Protein AF-A0AAX4H486-F1 (afdb_monomer)

Foldseek 3Di:
DVVVCVVVDDDDDDDDDDAWWKKKKAWDWDWDPDPDDPPDPDDDDDDPTDTDTDIDIDHTPPDDSPDPDDPDDDPPMDMDTDDDDDFDPPDDPPVVVPPDVDPDDDCPPDPDPCPPPDDPVPDDADAKAFDFDWDFAADDDDPDPPDDDDDPCNRGTDTHRDPPPPPDDGIDCPRHPDDPVVVVVVCCVPPVVVVVVVVVVVVVVVDDDDDDDDDDDDDDDDDDDDDDDDDDDDDDDDPDDDPPPPPDPDDPVVCVVVDDPLVVVLVVVCVVVVVQLPDLVSLVVLLVVLVVVLVVQVVVVVVVDVPDDDRDSVSVSSVVNSVVSVVVCVVVVVCVVDDDPDPDDPDDDDDDRDDDDPDDDPPPPDPPDPDDDDDDDDDDDDDDDDDDD

Nearest PDB structures (foldseek):
  6v92-assembly1_O  TM=7.717E-01  e=3.072E-12  Saccharomyces cerevisiae S288C
  6k15-assembly1_A  TM=7.593E-01  e=1.544E-09  Saccharomyces cerevisiae S288C
  6tda-assembly1_P  TM=7.067E-01  e=8.281E-09  Saccharomyces cerevisiae S288C

Sequence (389 aa):
MLDSYREDFRRISKHKLELNKEMVTYLYKHEEPLTLPYNNLHGHSPPPPKIITQPLFSGLVGRSVLDTRCTTVPEPYLLAKVVGSAPTSDLSLMKSFNYGATRIPAPNSSAQVLESFFHPNWYTVETSKWLTYKQKSLNPPLDSKLVKHPKADDLRAFEKNSNIVSFAPSADLRKAVMSKDTKLAVWFSDIGYDKLSSIHKKIGADVVQPEVSTSSLTAAIEEKPQENGVKSEKTEAAASEIIEKPKSNEIKLKNLALFVPEAKPVIEELRKENASVESARGVQRVISLNLLKLQKLRQKRFLQSANGSAPSPIEIATYQKILKLLTLLVDLKAGEEQRIDSMLSKKLPVLLNDYSGTLPGSVSSKPALGGKTGRLASIRASYKKKSRF

Mean predicted aligned error: 19.8 Å

Structure (mmCIF, N/CA/C/O backbone):
data_AF-A0AAX4H486-F1
#
_entry.id   AF-A0AAX4H486-F1
#
loop_
_atom_site.group_PDB
_atom_site.id
_atom_site.type_symbol
_atom_site.label_atom_id
_atom_site.label_alt_id
_atom_site.label_comp_id
_atom_site.label_asym_id
_atom_site.label_entity_id
_atom_site.label_seq_id
_atom_site.pdbx_PDB_ins_code
_atom_site.Cartn_x
_atom_site.Cartn_y
_atom_site.Cartn_z
_atom_site.occupancy
_atom_site.B_iso_or_equiv
_atom_site.auth_seq_id
_atom_site.auth_comp_id
_atom_site.auth_asym_id
_atom_site.auth_atom_id
_atom_site.pdbx_PDB_model_num
ATOM 1 N N . MET A 1 1 ? 39.978 11.520 -19.729 1.00 51.38 1 MET A N 1
ATOM 2 C CA . MET A 1 1 ? 38.759 11.449 -18.885 1.00 51.38 1 MET A CA 1
ATOM 3 C C . MET A 1 1 ? 38.359 10.022 -18.529 1.00 51.38 1 MET A C 1
ATOM 5 O O . MET A 1 1 ? 38.090 9.804 -17.363 1.00 51.38 1 MET A O 1
ATOM 9 N N . LEU A 1 2 ? 38.304 9.044 -19.451 1.00 54.31 2 LEU A N 1
ATOM 10 C CA . LEU A 1 2 ? 37.962 7.666 -19.043 1.00 54.31 2 LEU A CA 1
ATOM 11 C C . LEU A 1 2 ? 39.051 6.974 -18.206 1.00 54.31 2 LEU A C 1
ATOM 13 O O . LEU A 1 2 ? 38.712 6.122 -17.391 1.00 54.31 2 LEU A O 1
ATOM 17 N N . ASP A 1 3 ? 40.327 7.316 -18.395 1.00 60.00 3 ASP A N 1
ATOM 18 C CA . ASP A 1 3 ? 41.417 6.600 -17.720 1.00 60.00 3 ASP A CA 1
ATOM 19 C C . ASP A 1 3 ? 41.582 6.985 -16.244 1.00 60.00 3 ASP A C 1
ATOM 21 O O . ASP A 1 3 ? 41.830 6.097 -15.437 1.00 60.00 3 ASP A O 1
ATOM 25 N N . SER A 1 4 ? 41.282 8.230 -15.849 1.00 62.47 4 SER A N 1
ATOM 26 C CA . SER A 1 4 ? 41.270 8.634 -14.430 1.00 62.47 4 SER A CA 1
ATOM 27 C C . SER A 1 4 ? 40.254 7.835 -13.602 1.00 62.47 4 SER A C 1
ATOM 29 O O . SER A 1 4 ? 40.546 7.412 -12.491 1.00 62.47 4 SER A O 1
ATOM 31 N N . TYR A 1 5 ? 39.088 7.500 -14.169 1.00 69.31 5 TYR A N 1
ATOM 32 C CA . TYR A 1 5 ? 38.109 6.645 -13.482 1.00 69.31 5 TYR A CA 1
ATOM 33 C C . TYR A 1 5 ? 38.555 5.181 -13.321 1.00 69.31 5 TYR A C 1
ATOM 35 O O . TYR A 1 5 ? 37.923 4.446 -12.563 1.00 69.31 5 TYR A O 1
ATOM 43 N N . ARG A 1 6 ? 39.605 4.725 -14.025 1.00 74.62 6 ARG A N 1
ATOM 44 C CA . ARG A 1 6 ? 40.170 3.378 -13.818 1.00 74.62 6 ARG A CA 1
ATOM 45 C C . ARG A 1 6 ? 41.063 3.304 -12.585 1.00 74.62 6 ARG A C 1
ATOM 47 O O . ARG A 1 6 ? 41.213 2.215 -12.041 1.00 74.62 6 ARG A O 1
ATOM 54 N N . GLU A 1 7 ? 41.661 4.426 -12.194 1.00 82.06 7 GLU A N 1
ATOM 55 C CA . GLU A 1 7 ? 42.526 4.530 -11.018 1.00 82.06 7 GLU A CA 1
ATOM 56 C C . GLU A 1 7 ? 41.669 4.537 -9.741 1.00 82.06 7 GLU A C 1
ATOM 58 O O . GLU A 1 7 ? 41.953 3.791 -8.806 1.00 82.06 7 GLU A O 1
ATOM 63 N N . ASP A 1 8 ? 40.546 5.265 -9.762 1.00 90.06 8 ASP A N 1
ATOM 64 C CA . ASP A 1 8 ? 39.631 5.382 -8.618 1.00 90.06 8 ASP A CA 1
ATOM 65 C C . ASP A 1 8 ? 38.672 4.184 -8.437 1.00 90.06 8 ASP A C 1
ATOM 67 O O . ASP A 1 8 ? 38.280 3.867 -7.311 1.00 90.06 8 ASP A O 1
ATOM 71 N N . PHE A 1 9 ? 38.244 3.512 -9.520 1.00 89.31 9 PHE A N 1
ATOM 72 C CA . PHE A 1 9 ? 37.156 2.522 -9.461 1.00 89.31 9 PHE A CA 1
ATOM 73 C C . PHE A 1 9 ? 37.472 1.180 -10.133 1.00 89.31 9 PHE A C 1
ATOM 75 O O . PHE A 1 9 ? 37.760 1.078 -11.328 1.00 89.31 9 PHE A O 1
ATOM 82 N N . ARG A 1 10 ? 37.249 0.088 -9.387 1.00 88.38 10 ARG A N 1
ATOM 83 C CA . ARG A 1 10 ? 37.293 -1.278 -9.928 1.00 88.38 10 ARG A CA 1
ATOM 84 C C . ARG A 1 10 ? 36.102 -1.535 -10.859 1.00 88.38 10 ARG A C 1
ATOM 86 O O . ARG A 1 10 ? 34.996 -1.841 -10.417 1.00 88.38 10 ARG A O 1
ATOM 93 N N . ARG A 1 11 ? 36.345 -1.468 -12.168 1.00 87.69 11 ARG A N 1
ATOM 94 C CA . ARG A 1 11 ? 35.331 -1.684 -13.211 1.00 87.69 11 ARG A CA 1
ATOM 95 C C . ARG A 1 11 ? 34.802 -3.126 -13.236 1.00 87.69 11 ARG A C 1
ATOM 97 O O . ARG A 1 11 ? 35.477 -4.034 -13.714 1.00 87.69 11 ARG A O 1
ATOM 104 N N . ILE A 1 12 ? 33.542 -3.311 -12.845 1.00 89.00 12 ILE A N 1
ATOM 105 C CA . ILE A 1 12 ? 32.732 -4.481 -13.220 1.00 89.00 12 ILE A CA 1
ATOM 106 C C . ILE A 1 12 ? 31.969 -4.102 -14.493 1.00 89.00 12 ILE A C 1
ATOM 108 O O . ILE A 1 12 ? 31.282 -3.084 -14.521 1.00 89.00 12 ILE A O 1
ATOM 112 N N . SER A 1 13 ? 32.117 -4.873 -15.571 1.00 87.88 13 SER A N 1
ATOM 113 C CA . SER A 1 13 ? 31.552 -4.523 -16.881 1.00 87.88 13 SER A CA 1
ATOM 114 C C . SER A 1 13 ? 30.752 -5.663 -17.497 1.00 87.88 13 SER A C 1
ATOM 116 O O . SER A 1 13 ? 31.122 -6.830 -17.399 1.00 87.88 13 SER A O 1
ATOM 118 N N . LYS A 1 14 ? 29.645 -5.302 -18.149 1.00 87.62 14 LYS A N 1
ATOM 119 C CA . LYS A 1 14 ? 28.800 -6.199 -18.935 1.00 87.62 14 LYS A CA 1
ATOM 120 C C . LYS A 1 14 ? 28.643 -5.591 -20.321 1.00 87.62 14 LYS A C 1
ATOM 122 O O . LYS A 1 14 ? 28.189 -4.457 -20.446 1.00 87.62 14 LYS A O 1
ATOM 127 N N . HIS A 1 15 ? 29.026 -6.338 -21.348 1.00 86.19 15 HIS A N 1
ATOM 128 C CA . HIS A 1 15 ? 28.932 -5.902 -22.737 1.00 86.19 15 HIS A CA 1
ATOM 129 C C . HIS A 1 15 ? 27.741 -6.577 -23.423 1.00 86.19 15 HIS A C 1
ATOM 131 O O . HIS A 1 15 ? 27.478 -7.760 -23.212 1.00 86.19 15 HIS A O 1
ATOM 137 N N . LYS A 1 16 ? 27.017 -5.812 -24.241 1.00 82.88 16 LYS A N 1
ATOM 138 C CA . LYS A 1 16 ? 25.941 -6.287 -25.115 1.00 82.88 16 LYS A CA 1
ATOM 139 C C . LYS A 1 16 ? 26.160 -5.653 -26.483 1.00 82.88 16 LYS A C 1
ATOM 141 O O . LYS A 1 16 ? 26.319 -4.439 -26.568 1.00 82.88 16 LYS A O 1
ATOM 146 N N . LEU A 1 17 ? 26.166 -6.467 -27.533 1.00 80.19 17 LEU A N 1
ATOM 147 C CA . LEU A 1 17 ? 26.162 -5.979 -28.908 1.00 80.19 17 LEU A CA 1
ATOM 148 C C .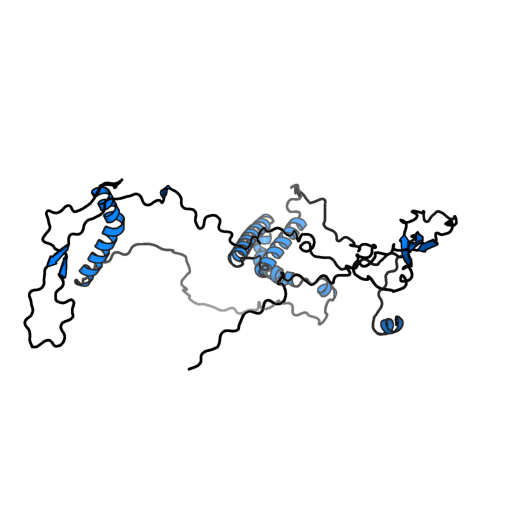 LEU A 1 17 ? 24.707 -5.762 -29.333 1.00 80.19 17 LEU A C 1
ATOM 150 O O . LEU A 1 17 ? 23.888 -6.675 -29.229 1.00 80.19 17 LEU A O 1
ATOM 154 N N . GLU A 1 18 ? 24.379 -4.553 -29.787 1.00 76.50 18 GLU A N 1
ATOM 155 C CA . GLU A 1 18 ? 23.110 -4.279 -30.464 1.00 76.50 18 GLU A CA 1
ATOM 156 C C . GLU A 1 18 ? 23.347 -4.189 -31.971 1.00 76.50 18 GLU A C 1
ATOM 158 O O . GLU A 1 18 ? 24.301 -3.558 -32.428 1.00 76.50 18 GLU A O 1
ATOM 163 N N . LEU A 1 19 ? 22.484 -4.856 -32.735 1.00 77.44 19 LEU A N 1
ATOM 164 C CA . LEU A 1 19 ? 22.610 -4.986 -34.184 1.00 77.44 19 LEU A CA 1
ATOM 165 C C . LEU A 1 19 ? 21.979 -3.785 -34.907 1.00 77.44 19 LEU A C 1
ATOM 167 O O . LEU A 1 19 ? 21.270 -2.980 -34.300 1.00 77.44 19 LEU A O 1
ATOM 171 N N . ASN A 1 20 ? 22.304 -3.641 -36.194 1.00 67.19 20 ASN A N 1
ATOM 172 C CA . ASN A 1 20 ? 22.099 -2.414 -36.967 1.00 67.19 20 ASN A CA 1
ATOM 173 C C . ASN A 1 20 ? 20.659 -1.874 -36.913 1.00 67.19 20 ASN A C 1
ATOM 175 O O . ASN A 1 20 ? 19.700 -2.563 -37.251 1.00 67.19 20 ASN A O 1
ATOM 179 N N . LYS A 1 21 ? 20.541 -0.597 -36.536 1.00 84.62 21 LYS A N 1
ATOM 180 C CA . LYS A 1 21 ? 19.323 0.212 -36.608 1.00 84.62 21 LYS A CA 1
ATOM 181 C C . LYS A 1 21 ? 19.638 1.405 -37.507 1.00 84.62 21 LYS A C 1
ATOM 183 O O . LYS A 1 21 ? 20.406 2.282 -37.119 1.00 84.62 21 LYS A O 1
ATOM 188 N N . GLU A 1 22 ? 19.097 1.399 -38.715 1.00 89.81 22 GLU A N 1
ATOM 189 C CA . GLU A 1 22 ? 19.281 2.452 -39.719 1.00 89.81 22 GLU A CA 1
ATOM 190 C C . GLU A 1 22 ? 17.981 3.250 -39.874 1.00 89.81 22 GLU A C 1
ATOM 192 O O . GLU A 1 22 ? 16.888 2.682 -39.797 1.00 89.81 22 GLU A O 1
ATOM 197 N N . MET A 1 23 ? 18.104 4.558 -40.093 1.00 91.81 23 MET A N 1
ATOM 198 C CA . MET A 1 23 ? 17.011 5.466 -40.449 1.00 91.81 23 MET A CA 1
ATOM 199 C C . MET A 1 23 ? 17.462 6.390 -41.582 1.00 91.81 23 MET A C 1
ATOM 201 O O . MET A 1 23 ? 18.646 6.710 -41.696 1.00 91.81 23 MET A O 1
ATOM 205 N N . VAL A 1 24 ? 16.516 6.839 -42.397 1.00 92.88 24 VAL A N 1
ATOM 206 C CA . VAL A 1 24 ? 16.752 7.828 -43.447 1.00 92.88 24 VAL A CA 1
ATOM 207 C C . VAL A 1 24 ? 16.488 9.222 -42.878 1.00 92.88 24 VAL A C 1
ATOM 209 O O . VAL A 1 24 ? 15.519 9.439 -42.146 1.00 92.88 24 VAL A O 1
ATOM 212 N N . THR A 1 25 ? 17.355 10.177 -43.197 1.00 92.81 25 THR A N 1
ATOM 213 C CA . THR A 1 25 ? 17.244 11.575 -42.775 1.00 92.81 25 THR A CA 1
ATOM 214 C C . THR A 1 25 ? 17.188 12.505 -43.979 1.00 92.81 25 THR A C 1
ATOM 216 O O . THR A 1 25 ? 17.681 12.193 -45.062 1.00 92.81 25 THR A O 1
ATOM 219 N N . TYR A 1 26 ? 16.554 13.659 -43.797 1.00 92.75 26 TYR A N 1
ATOM 220 C CA . TYR A 1 26 ? 16.426 14.682 -44.827 1.00 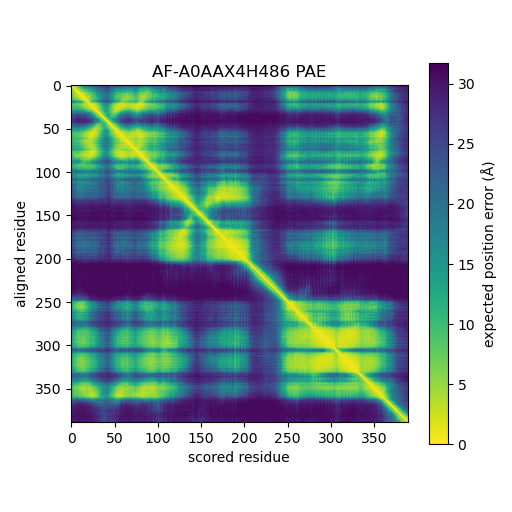92.75 26 TYR A CA 1
ATOM 221 C C . TYR A 1 26 ? 16.494 16.070 -44.196 1.00 92.75 26 TYR A C 1
ATOM 223 O O . TYR A 1 26 ? 15.845 16.337 -43.187 1.00 92.75 26 TYR A O 1
ATOM 231 N N . LEU A 1 27 ? 17.288 16.963 -44.782 1.00 91.00 27 LEU A N 1
ATOM 232 C CA . LEU A 1 27 ? 17.416 18.347 -44.332 1.00 91.00 27 LEU A CA 1
ATOM 233 C C . LEU A 1 27 ? 16.412 19.215 -45.089 1.00 91.00 27 LEU A C 1
ATOM 235 O O . LEU A 1 27 ? 16.729 19.774 -46.140 1.00 91.00 27 LEU A O 1
ATOM 239 N N . TYR A 1 28 ? 15.199 19.326 -44.546 1.00 87.69 28 TYR A N 1
ATOM 240 C CA . TYR A 1 28 ? 14.186 20.204 -45.112 1.00 87.69 28 TYR A CA 1
ATOM 241 C C . TYR A 1 28 ? 14.572 21.665 -44.865 1.00 87.69 28 TYR A C 1
ATOM 243 O O . TYR A 1 28 ? 14.924 22.056 -43.749 1.00 87.69 28 TYR A O 1
ATOM 251 N N . LYS A 1 29 ? 14.523 22.470 -45.926 1.00 88.19 29 LYS A N 1
ATOM 252 C CA . LYS A 1 29 ? 14.751 23.913 -45.880 1.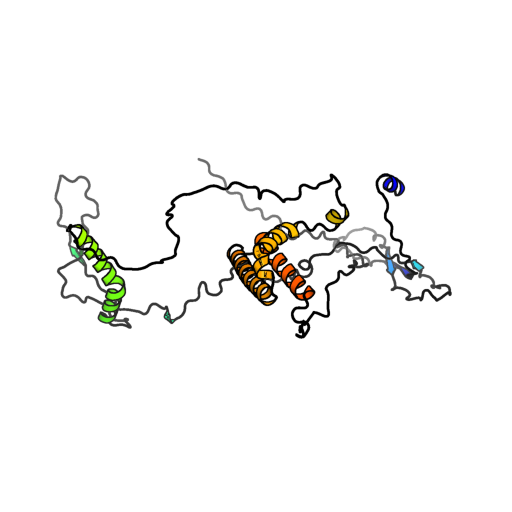00 88.19 29 LYS A CA 1
ATOM 253 C C . LYS A 1 29 ? 13.451 24.589 -46.275 1.00 88.19 29 LYS A C 1
ATOM 255 O O . LYS A 1 29 ? 12.973 24.365 -47.384 1.00 88.19 29 LYS A O 1
ATOM 260 N N . HIS A 1 30 ? 12.895 25.400 -45.385 1.00 82.94 30 HIS A N 1
ATOM 261 C CA . HIS A 1 30 ? 11.718 26.204 -45.687 1.00 82.94 30 HIS A CA 1
ATOM 262 C C . HIS A 1 30 ? 11.974 27.668 -45.357 1.00 82.94 30 HIS A C 1
ATOM 264 O O . HIS A 1 30 ? 12.723 28.001 -44.436 1.00 82.94 30 HIS A O 1
ATOM 270 N N . GLU A 1 31 ? 11.358 28.529 -46.150 1.00 82.00 31 GLU A N 1
ATOM 271 C CA . GLU A 1 31 ? 11.422 29.971 -46.015 1.00 82.00 31 GLU A CA 1
ATOM 272 C C . GLU A 1 31 ? 10.166 30.422 -45.272 1.00 82.00 31 GLU A C 1
ATOM 274 O O . GLU A 1 31 ? 9.054 30.226 -45.761 1.00 82.00 31 GLU A O 1
ATOM 279 N N . GLU A 1 32 ? 10.324 30.958 -44.061 1.00 73.00 32 GLU A N 1
ATOM 280 C CA . GLU A 1 32 ? 9.175 31.422 -43.281 1.00 73.00 32 GLU A CA 1
ATOM 281 C C . GLU A 1 32 ? 8.569 32.669 -43.957 1.00 73.00 32 GLU A C 1
ATOM 283 O O . GLU A 1 32 ? 9.289 33.656 -44.150 1.00 73.00 32 GLU A O 1
ATOM 288 N N . PRO A 1 33 ? 7.272 32.667 -44.333 1.00 68.00 33 PRO A N 1
ATOM 289 C CA . PRO A 1 33 ? 6.661 33.815 -44.988 1.00 68.00 33 PRO A CA 1
ATOM 290 C C . PRO A 1 33 ? 6.681 35.025 -44.052 1.00 68.00 33 PRO A C 1
ATOM 292 O O . PRO A 1 33 ? 6.337 34.920 -42.875 1.00 68.00 33 PRO A O 1
ATOM 295 N N . LEU A 1 34 ? 7.066 36.187 -44.589 1.00 59.53 34 LEU A N 1
ATOM 296 C CA . LEU A 1 34 ? 7.199 37.440 -43.843 1.00 59.53 34 LEU A CA 1
ATOM 297 C C . LEU A 1 34 ? 5.892 37.811 -43.119 1.00 59.53 34 LEU A C 1
ATOM 299 O O . LEU A 1 34 ? 4.997 38.430 -43.697 1.00 59.53 34 LEU A O 1
ATOM 303 N N . THR A 1 35 ? 5.798 37.502 -41.823 1.00 59.53 35 THR A N 1
ATOM 304 C CA . THR A 1 35 ? 4.733 38.028 -40.966 1.00 59.53 35 THR A CA 1
ATOM 305 C C . THR A 1 35 ? 4.967 39.524 -40.779 1.00 59.53 35 THR A C 1
ATOM 307 O O . THR A 1 35 ? 5.797 39.928 -39.960 1.00 59.53 35 THR A O 1
ATOM 310 N N . LEU A 1 36 ? 4.262 40.350 -41.554 1.00 57.28 36 LEU A N 1
ATOM 311 C CA . LEU A 1 36 ? 4.347 41.806 -41.454 1.00 57.28 36 LEU A CA 1
ATOM 312 C C . LEU A 1 36 ? 4.021 42.252 -40.016 1.00 57.28 36 LEU A C 1
ATOM 314 O O . LEU A 1 36 ? 2.901 42.022 -39.548 1.00 57.28 36 LEU A O 1
ATOM 318 N N . PRO A 1 37 ? 4.953 42.902 -39.294 1.00 56.59 37 PRO A N 1
ATOM 319 C CA . PRO A 1 37 ? 4.621 43.519 -38.023 1.00 56.59 37 PRO A CA 1
ATOM 320 C C . PRO A 1 37 ? 3.706 44.715 -38.302 1.00 56.59 37 PRO A C 1
ATOM 322 O O . PRO A 1 37 ? 4.124 45.685 -38.933 1.00 56.59 37 PRO A O 1
ATOM 325 N N . TYR A 1 38 ? 2.474 44.664 -37.793 1.00 56.03 38 TYR A N 1
ATOM 326 C CA . TYR A 1 38 ? 1.393 45.639 -38.031 1.00 56.03 38 TYR A CA 1
ATOM 327 C C . TYR A 1 38 ? 1.691 47.110 -37.635 1.00 56.03 38 TYR A C 1
ATOM 329 O O . TYR A 1 38 ? 0.807 47.951 -37.757 1.00 56.03 38 TYR A O 1
ATOM 337 N N . ASN A 1 39 ? 2.906 47.436 -37.173 1.00 56.53 39 ASN A N 1
ATOM 338 C CA . ASN A 1 39 ? 3.274 48.736 -36.596 1.00 56.53 39 ASN A CA 1
ATOM 339 C C . ASN A 1 39 ? 4.397 49.507 -37.323 1.00 56.53 39 ASN A C 1
ATOM 341 O O . ASN A 1 39 ? 4.702 50.622 -36.905 1.00 56.53 39 ASN A O 1
ATOM 345 N N . ASN A 1 40 ? 5.015 48.982 -38.388 1.00 49.78 40 ASN A N 1
ATOM 346 C CA . ASN A 1 40 ? 6.142 49.666 -39.045 1.00 49.78 40 ASN A CA 1
ATOM 347 C C . ASN A 1 40 ? 5.716 50.378 -40.339 1.00 49.78 40 ASN A C 1
ATOM 349 O O . ASN A 1 40 ? 5.891 49.857 -41.436 1.00 49.78 40 ASN A O 1
ATOM 353 N N . LEU A 1 41 ? 5.194 51.602 -40.206 1.00 51.44 41 LEU A N 1
ATOM 354 C CA . LEU A 1 41 ? 4.727 52.427 -41.331 1.00 51.44 41 LEU A CA 1
ATOM 355 C C . LEU A 1 41 ? 5.837 53.219 -42.060 1.00 51.44 41 LEU A C 1
ATOM 357 O O . LEU A 1 41 ? 5.526 54.086 -42.876 1.00 51.44 41 LEU A O 1
ATOM 361 N N . HIS A 1 42 ? 7.120 52.995 -41.748 1.00 51.94 42 HIS A N 1
ATOM 362 C CA . HIS A 1 42 ? 8.246 53.769 -42.291 1.00 51.94 42 HIS A CA 1
ATOM 363 C C . HIS A 1 42 ? 9.404 52.885 -42.784 1.00 51.94 42 HIS A C 1
ATOM 365 O O . HIS A 1 42 ? 10.091 52.234 -42.001 1.00 51.94 42 HIS A O 1
ATOM 371 N N . GLY A 1 43 ? 9.668 52.964 -44.092 1.00 53.75 43 GLY A N 1
ATOM 372 C CA . GLY A 1 43 ? 11.003 53.285 -44.618 1.00 53.75 43 GLY A CA 1
ATOM 373 C C . GLY A 1 43 ? 12.154 52.284 -44.481 1.00 53.75 43 GLY A C 1
ATOM 374 O O . GLY A 1 43 ? 13.268 52.645 -44.850 1.00 53.75 43 GLY A O 1
ATOM 375 N N . HIS A 1 44 ? 11.943 51.059 -43.999 1.00 52.94 44 HIS A N 1
ATOM 376 C CA . HIS A 1 44 ? 13.010 50.054 -43.927 1.00 52.94 44 HIS A CA 1
ATOM 377 C C . HIS A 1 44 ? 12.838 48.936 -44.958 1.00 52.94 44 HIS A C 1
ATOM 379 O O . HIS A 1 44 ? 11.747 48.393 -45.127 1.00 52.94 44 HIS A O 1
ATOM 385 N N . SER A 1 45 ? 13.951 48.585 -45.617 1.00 62.84 45 SER A N 1
ATOM 386 C CA . SER A 1 45 ? 14.081 47.391 -46.464 1.00 62.84 45 SER A CA 1
ATOM 387 C C . SER A 1 45 ? 13.484 46.169 -45.760 1.00 62.84 45 SER A C 1
ATOM 389 O O . SER A 1 45 ? 13.728 46.011 -44.557 1.00 62.84 45 SER A O 1
ATOM 391 N N . PRO A 1 46 ? 12.769 45.274 -46.470 1.00 62.09 46 PRO A N 1
ATOM 392 C CA . PRO A 1 46 ? 12.357 44.011 -45.878 1.00 62.09 46 PRO A CA 1
ATOM 393 C C . PRO A 1 46 ? 13.598 43.282 -45.331 1.00 62.09 46 PRO A C 1
ATOM 395 O O . PRO A 1 46 ? 14.635 43.258 -46.008 1.00 62.09 46 PRO A O 1
ATOM 398 N N . PRO A 1 47 ? 13.540 42.729 -44.106 1.00 65.44 47 PRO A N 1
ATOM 399 C CA . PRO A 1 47 ? 14.623 41.903 -43.594 1.00 65.44 47 PRO A CA 1
ATOM 400 C C . PRO A 1 47 ? 14.767 40.656 -44.481 1.00 65.44 47 PRO A C 1
ATOM 402 O O . PRO A 1 47 ? 13.755 40.163 -44.990 1.00 65.44 47 PRO A O 1
ATOM 405 N N . PRO A 1 48 ? 15.990 40.125 -44.667 1.00 71.31 48 PRO A N 1
ATOM 406 C CA . PRO A 1 48 ? 16.186 38.924 -45.465 1.00 71.31 48 PRO A CA 1
ATOM 407 C C . PRO A 1 48 ? 15.375 37.760 -44.874 1.00 71.31 48 PRO A C 1
ATOM 409 O O . PRO A 1 48 ? 15.284 37.640 -43.644 1.00 71.31 48 PRO A O 1
ATOM 412 N N . PRO A 1 49 ? 14.784 36.907 -45.724 1.00 70.50 49 PRO A N 1
ATOM 413 C CA . PRO A 1 49 ? 13.940 35.821 -45.263 1.00 70.50 49 PRO A CA 1
ATOM 414 C C . PRO A 1 49 ? 14.745 34.823 -44.427 1.00 70.50 49 PRO A C 1
ATOM 416 O O . PRO A 1 49 ? 15.894 34.487 -44.730 1.00 70.50 49 PRO A O 1
ATOM 419 N N . LYS A 1 50 ? 14.136 34.337 -43.343 1.00 75.94 50 LYS A N 1
ATOM 420 C CA . LYS A 1 50 ? 14.769 33.354 -42.463 1.00 75.94 50 LYS A CA 1
ATOM 421 C C . LYS A 1 50 ? 14.597 31.965 -43.064 1.00 75.94 50 LYS A C 1
ATOM 423 O O . LYS A 1 50 ? 13.513 31.389 -43.013 1.00 75.94 50 LYS A O 1
ATOM 428 N N . ILE A 1 51 ? 15.686 31.420 -43.600 1.00 78.25 51 ILE A N 1
ATOM 429 C CA . ILE A 1 51 ? 15.747 30.019 -44.019 1.00 78.25 51 ILE A CA 1
ATOM 430 C C . ILE A 1 51 ? 15.845 29.158 -42.758 1.00 78.25 51 ILE A C 1
ATOM 432 O O . ILE A 1 51 ? 16.881 29.131 -42.092 1.00 78.25 51 ILE A O 1
ATOM 436 N N . ILE A 1 52 ? 14.769 28.446 -42.436 1.00 80.12 52 ILE A N 1
ATOM 437 C CA . ILE A 1 52 ? 14.744 27.482 -41.338 1.00 80.12 52 ILE A CA 1
ATOM 438 C C . ILE A 1 52 ? 15.188 26.127 -41.892 1.00 80.12 52 ILE A C 1
ATOM 440 O O . ILE A 1 52 ? 14.596 25.593 -42.833 1.00 80.12 52 ILE A O 1
ATOM 444 N N . THR A 1 53 ? 16.244 25.565 -41.305 1.00 83.88 53 THR A N 1
ATOM 445 C CA . THR A 1 53 ? 16.723 24.211 -41.591 1.00 83.88 53 THR A CA 1
ATOM 446 C C . THR A 1 53 ? 16.209 23.245 -40.526 1.00 83.88 53 THR A C 1
ATOM 448 O O . THR A 1 53 ? 16.592 23.324 -39.360 1.00 83.88 53 THR A O 1
ATOM 451 N N . GLN A 1 54 ? 15.341 22.312 -40.918 1.00 86.31 54 GLN A N 1
ATOM 452 C CA . GLN A 1 54 ? 14.789 21.301 -40.020 1.00 86.31 54 GLN A CA 1
ATOM 453 C C . GLN A 1 54 ? 15.221 19.895 -40.463 1.00 86.31 54 GLN A C 1
ATOM 455 O O . GLN A 1 54 ? 14.894 19.477 -41.577 1.00 86.31 54 GLN A O 1
ATOM 460 N N . PRO A 1 55 ? 15.928 19.128 -39.612 1.00 89.69 55 PRO A N 1
ATOM 461 C CA . PRO A 1 55 ? 16.180 17.722 -39.881 1.00 89.69 55 PRO A CA 1
ATOM 462 C C . PRO A 1 55 ? 14.883 16.926 -39.697 1.00 89.69 55 PRO A C 1
ATOM 464 O O . PRO A 1 55 ? 14.269 16.936 -38.628 1.00 89.69 55 PRO A O 1
ATOM 467 N N . LEU A 1 56 ? 14.472 16.233 -40.753 1.00 90.81 56 LEU A N 1
ATOM 468 C CA . LEU A 1 56 ? 13.387 15.263 -40.752 1.00 90.81 56 LEU A CA 1
ATOM 469 C C . LEU A 1 56 ? 13.974 13.850 -40.698 1.00 90.81 56 LEU A C 1
ATOM 471 O O . LEU A 1 56 ? 15.000 13.561 -41.317 1.00 90.81 56 LEU A O 1
ATOM 475 N N . PHE A 1 57 ? 13.305 12.974 -39.955 1.00 92.31 57 PHE A N 1
ATOM 476 C CA . PHE A 1 57 ? 13.722 11.598 -39.701 1.00 92.31 57 PHE A CA 1
ATOM 477 C C . PHE A 1 57 ? 12.603 10.646 -40.124 1.00 92.31 57 PHE A C 1
ATOM 479 O O . PHE A 1 57 ? 11.439 10.871 -39.790 1.00 92.31 57 PHE A O 1
ATOM 486 N N . SER A 1 58 ? 12.947 9.581 -40.847 1.00 91.94 58 SER A N 1
ATOM 487 C CA . SER A 1 58 ? 12.027 8.479 -41.127 1.00 91.94 58 SER A CA 1
ATOM 488 C C . SER A 1 58 ? 11.897 7.539 -39.922 1.00 91.94 58 SER A C 1
ATOM 490 O O . SER A 1 58 ? 12.652 7.621 -38.952 1.00 91.94 58 SER A O 1
ATOM 492 N N . GLY A 1 59 ? 10.990 6.563 -40.019 1.00 90.25 59 GLY A N 1
ATOM 493 C CA . GLY A 1 59 ? 11.056 5.374 -39.167 1.00 90.25 59 GLY A CA 1
ATOM 494 C C . GLY A 1 59 ? 12.330 4.552 -39.415 1.00 90.25 59 GLY A C 1
ATOM 495 O O . GLY A 1 59 ? 13.084 4.808 -40.360 1.00 90.25 59 GLY A O 1
ATOM 496 N N . LEU A 1 60 ? 12.555 3.536 -38.577 1.00 90.88 60 LEU A N 1
ATOM 497 C CA . LEU A 1 60 ? 13.613 2.551 -38.812 1.00 90.88 60 LEU A CA 1
ATOM 498 C C . LEU A 1 60 ? 13.358 1.817 -40.134 1.00 90.88 60 LEU A C 1
ATOM 500 O O . LEU A 1 60 ? 12.234 1.393 -40.392 1.00 90.88 60 LEU A O 1
ATOM 504 N N . VAL A 1 61 ? 14.411 1.593 -40.924 1.00 89.31 61 VAL A N 1
ATOM 505 C CA . VAL A 1 61 ? 14.336 0.945 -42.253 1.00 89.31 61 VAL A CA 1
ATOM 506 C C . VAL A 1 61 ? 13.818 -0.508 -42.178 1.00 89.31 61 VAL A C 1
ATOM 508 O O . VAL A 1 61 ? 13.467 -1.100 -43.193 1.00 89.31 61 VAL A O 1
ATOM 511 N N . GLY A 1 62 ? 13.748 -1.107 -40.981 1.00 85.00 62 GLY A N 1
ATOM 512 C CA . GLY A 1 62 ? 13.164 -2.441 -40.758 1.00 85.00 62 GLY A CA 1
ATOM 513 C C . GLY A 1 62 ? 13.982 -3.596 -41.345 1.00 85.00 62 GLY A C 1
ATOM 514 O O . GLY A 1 62 ? 13.522 -4.736 -41.379 1.00 85.00 62 GLY A O 1
ATOM 515 N N . ARG A 1 63 ? 15.196 -3.304 -41.818 1.00 86.44 63 ARG A N 1
ATOM 516 C CA . ARG A 1 63 ? 16.056 -4.241 -42.530 1.00 86.44 63 ARG A CA 1
ATOM 517 C C . ARG A 1 63 ? 16.544 -5.369 -41.619 1.00 86.44 63 ARG A C 1
ATOM 519 O O . ARG A 1 63 ? 17.017 -5.125 -40.511 1.00 86.44 63 ARG A O 1
ATOM 526 N N . SER A 1 64 ? 16.455 -6.606 -42.107 1.00 86.88 64 SER A N 1
ATOM 527 C CA . SER A 1 64 ? 16.982 -7.774 -41.394 1.00 86.88 64 SER A CA 1
ATOM 528 C C . SER A 1 64 ? 18.507 -7.729 -41.318 1.00 86.88 64 SER A C 1
ATOM 530 O O . SER A 1 64 ? 19.173 -7.395 -42.293 1.00 86.88 64 SER A O 1
ATOM 532 N N . VAL A 1 65 ? 19.064 -8.159 -40.186 1.00 86.00 65 VAL A N 1
ATOM 533 C CA . VAL A 1 65 ? 20.518 -8.312 -39.988 1.00 86.00 65 VAL A CA 1
ATOM 534 C C . VAL A 1 65 ? 21.121 -9.356 -40.941 1.00 86.00 65 VAL A C 1
ATOM 536 O O . VAL A 1 65 ? 22.309 -9.306 -41.235 1.00 86.00 65 VAL A O 1
ATOM 539 N N . LEU A 1 66 ? 20.302 -10.288 -41.442 1.00 89.25 66 LEU A N 1
ATOM 540 C CA . LEU A 1 66 ? 20.714 -11.320 -42.400 1.00 89.25 66 LEU A CA 1
ATOM 541 C C . LEU A 1 66 ? 20.746 -10.824 -43.858 1.00 89.25 66 LEU A C 1
ATOM 543 O O . LEU A 1 66 ? 21.166 -11.564 -44.742 1.00 89.25 66 LEU A O 1
ATOM 547 N N . ASP A 1 67 ? 20.284 -9.601 -44.134 1.00 88.12 67 ASP A N 1
ATOM 548 C CA . ASP A 1 67 ? 20.319 -9.023 -45.475 1.00 88.12 67 ASP A CA 1
ATOM 549 C C . ASP A 1 67 ? 21.701 -8.397 -45.740 1.00 88.12 67 ASP A C 1
ATOM 551 O O . ASP A 1 67 ? 22.090 -7.418 -45.106 1.00 88.12 67 ASP A O 1
ATOM 555 N N . THR A 1 68 ? 22.444 -8.961 -46.693 1.00 88.75 68 THR A N 1
ATOM 556 C CA . THR A 1 68 ? 23.840 -8.599 -47.007 1.00 88.75 68 THR A CA 1
ATOM 557 C C . THR A 1 68 ? 23.995 -7.517 -48.079 1.00 88.75 68 THR A C 1
ATOM 559 O O . THR A 1 68 ? 25.109 -7.068 -48.338 1.00 88.75 68 THR A O 1
ATOM 562 N N . ARG A 1 69 ? 22.899 -7.073 -48.709 1.00 89.06 69 ARG A N 1
ATOM 563 C CA . ARG A 1 69 ? 22.899 -6.012 -49.738 1.00 89.06 69 ARG A CA 1
ATOM 564 C C . ARG A 1 69 ? 23.400 -4.658 -49.183 1.00 89.06 69 ARG A C 1
ATOM 566 O O . ARG A 1 69 ? 23.523 -4.468 -47.970 1.00 89.06 69 ARG A O 1
ATOM 573 N N . CYS A 1 70 ? 23.640 -3.671 -50.039 1.00 83.56 70 CYS A N 1
ATOM 574 C CA . CYS A 1 70 ? 23.893 -2.298 -49.585 1.00 83.56 70 CYS A CA 1
ATOM 575 C C . CYS A 1 70 ? 22.566 -1.542 -49.406 1.00 83.56 70 CYS A C 1
ATOM 577 O O . CYS A 1 70 ? 21.697 -1.620 -50.275 1.00 83.56 70 CYS A O 1
ATOM 579 N N . THR A 1 71 ? 22.406 -0.798 -48.304 1.00 84.25 71 THR A N 1
ATOM 580 C CA . THR A 1 71 ? 21.262 0.114 -48.125 1.00 84.25 71 THR A CA 1
ATOM 581 C C . THR A 1 71 ? 21.471 1.323 -49.041 1.00 84.25 71 THR A C 1
ATOM 583 O O . THR A 1 71 ? 22.246 2.219 -48.718 1.00 84.25 71 THR A O 1
ATOM 586 N N . THR A 1 72 ? 20.826 1.331 -50.208 1.00 87.31 72 THR A N 1
ATOM 587 C CA . THR A 1 72 ? 20.881 2.448 -51.161 1.00 87.31 72 THR A CA 1
ATOM 588 C C . THR A 1 72 ? 19.756 3.437 -50.876 1.00 87.31 72 THR A C 1
ATOM 590 O O . THR A 1 72 ? 18.602 3.055 -50.691 1.00 87.31 72 THR A O 1
ATOM 593 N N . VAL A 1 73 ? 20.104 4.720 -50.809 1.00 87.50 73 VAL A N 1
ATOM 594 C CA . VAL A 1 73 ? 19.187 5.824 -50.510 1.00 87.50 73 VAL A CA 1
ATOM 595 C C . VAL A 1 73 ? 19.376 6.880 -51.606 1.00 87.50 73 VAL A C 1
ATOM 597 O O . VAL A 1 73 ? 20.523 7.245 -51.863 1.00 87.50 73 VAL A O 1
ATOM 600 N N . PRO A 1 74 ? 18.312 7.338 -52.292 1.00 89.25 74 PRO A N 1
ATOM 601 C CA . PRO A 1 74 ? 18.436 8.354 -53.333 1.00 89.25 74 PRO A CA 1
ATOM 602 C C . PRO A 1 74 ? 18.713 9.736 -52.728 1.00 89.25 74 PRO A C 1
ATOM 604 O O . PRO A 1 74 ? 18.201 10.067 -51.659 1.00 89.25 74 PRO A O 1
ATOM 607 N N . GLU A 1 75 ? 19.459 10.586 -53.432 1.00 88.81 75 GLU A N 1
ATOM 608 C CA . GLU A 1 75 ? 19.549 12.006 -53.072 1.00 88.81 75 GLU A CA 1
ATOM 609 C C . GLU A 1 75 ? 18.156 12.667 -53.162 1.00 88.81 75 GLU A C 1
ATOM 611 O O . GLU A 1 75 ? 17.361 12.291 -54.028 1.00 88.81 75 GLU A O 1
ATOM 616 N N . PRO A 1 76 ? 17.806 13.631 -52.285 1.00 89.06 76 PRO A N 1
ATOM 617 C CA . PRO A 1 76 ? 18.639 14.327 -51.293 1.00 89.06 76 PRO A CA 1
ATOM 618 C C . PRO A 1 76 ? 18.645 13.680 -49.891 1.00 89.06 76 PRO A C 1
ATOM 620 O O . PRO A 1 76 ? 18.928 14.356 -48.898 1.00 89.06 76 PRO A O 1
ATOM 623 N N . TYR A 1 77 ? 18.264 12.408 -49.773 1.00 92.06 77 TYR A N 1
ATOM 624 C CA . TYR A 1 77 ? 18.152 11.718 -48.491 1.00 92.06 77 TYR A CA 1
ATOM 625 C C . TYR A 1 77 ? 19.501 11.129 -48.041 1.00 92.06 77 TYR A C 1
ATOM 627 O O . TYR A 1 77 ? 20.318 10.708 -48.856 1.00 92.06 77 TYR A O 1
ATOM 635 N N . LEU A 1 78 ? 19.730 11.072 -46.728 1.00 91.94 78 LEU A N 1
ATOM 636 C CA . LEU A 1 78 ? 20.954 10.550 -46.111 1.00 91.94 78 LEU A CA 1
ATOM 637 C C . LEU A 1 78 ? 20.641 9.355 -45.201 1.00 91.94 78 LEU A C 1
ATOM 639 O O . LEU A 1 78 ? 19.533 9.228 -44.683 1.00 91.94 78 LEU A O 1
ATOM 643 N N . LEU A 1 79 ? 21.623 8.481 -44.973 1.00 90.81 79 LEU A N 1
ATOM 644 C CA . LEU A 1 79 ? 21.492 7.326 -44.080 1.00 90.81 79 LEU A CA 1
ATOM 645 C C . LEU A 1 79 ? 22.146 7.621 -42.722 1.00 90.81 79 LEU A C 1
ATOM 647 O O . LEU A 1 79 ? 23.314 8.002 -42.661 1.00 90.81 79 LEU A O 1
ATOM 651 N N . ALA A 1 80 ? 21.415 7.410 -41.626 1.00 90.56 80 ALA A N 1
ATOM 652 C CA . ALA A 1 80 ? 21.902 7.599 -40.261 1.00 90.56 80 ALA A CA 1
ATOM 653 C C . ALA A 1 80 ? 21.739 6.326 -39.416 1.00 90.56 80 ALA A C 1
ATOM 655 O O . ALA A 1 80 ? 20.749 5.600 -39.527 1.00 90.56 80 ALA A O 1
ATOM 656 N N . LYS A 1 81 ? 22.702 6.074 -38.522 1.00 90.25 81 LYS A N 1
ATOM 657 C CA . LYS A 1 81 ? 22.668 4.945 -37.582 1.00 90.25 81 LYS A CA 1
ATOM 658 C C . LYS A 1 81 ? 22.086 5.378 -36.238 1.00 90.25 81 LYS A C 1
ATOM 660 O O . LYS A 1 81 ? 22.592 6.301 -35.607 1.00 90.25 81 LYS A O 1
ATOM 665 N N . VAL A 1 82 ? 21.053 4.677 -35.780 1.00 88.94 82 VAL A N 1
ATOM 666 C CA . VAL A 1 82 ? 20.419 4.894 -34.476 1.00 88.94 82 VAL A CA 1
ATOM 667 C C . VAL A 1 82 ? 21.156 4.083 -33.412 1.00 88.94 82 VAL A C 1
ATOM 669 O O . VAL A 1 82 ? 21.285 2.862 -33.518 1.00 88.94 82 VAL A O 1
ATOM 672 N N . VAL A 1 83 ? 21.623 4.757 -32.363 1.00 87.38 83 VAL A N 1
ATOM 673 C CA . VAL A 1 83 ? 22.243 4.121 -31.194 1.00 87.38 83 VAL A CA 1
ATOM 674 C C . VAL A 1 83 ? 21.167 3.869 -30.137 1.00 87.38 83 VAL A C 1
ATOM 676 O O . VAL A 1 83 ? 20.359 4.748 -29.848 1.00 87.38 83 VAL A O 1
ATOM 679 N N . GLY A 1 84 ? 21.132 2.663 -29.565 1.00 81.62 84 GLY A N 1
ATOM 680 C CA . GLY A 1 84 ? 20.233 2.358 -28.452 1.00 81.62 84 GLY A CA 1
ATOM 681 C C . GLY A 1 84 ? 20.642 3.122 -27.192 1.00 81.62 84 GLY A C 1
ATOM 682 O O . GLY A 1 84 ? 21.800 3.050 -26.783 1.00 81.62 84 GLY A O 1
ATOM 683 N N . SER A 1 85 ? 19.700 3.832 -26.567 1.00 79.56 85 SER A N 1
ATOM 684 C CA . SER A 1 85 ? 19.933 4.432 -25.250 1.00 79.56 85 SER A CA 1
ATOM 685 C C . SER A 1 85 ? 20.068 3.347 -24.182 1.00 79.56 85 SER A C 1
ATOM 687 O O . SER A 1 85 ? 19.382 2.322 -24.230 1.00 79.56 85 SER A O 1
ATOM 689 N N . ALA A 1 86 ? 20.899 3.603 -23.172 1.00 76.44 86 ALA A N 1
ATOM 690 C CA . ALA A 1 86 ? 20.773 2.905 -21.899 1.00 76.44 86 ALA A CA 1
ATOM 691 C C . ALA A 1 86 ? 19.381 3.196 -21.290 1.00 76.44 86 ALA A C 1
ATOM 693 O O . ALA A 1 86 ? 18.843 4.286 -21.523 1.00 76.44 86 ALA A O 1
ATOM 694 N N . PRO A 1 87 ? 18.787 2.257 -20.530 1.00 72.12 87 PRO A N 1
ATOM 695 C CA . PRO A 1 87 ? 17.536 2.516 -19.826 1.00 72.12 87 PRO A CA 1
ATOM 696 C C . PRO A 1 87 ? 17.740 3.649 -18.816 1.00 72.12 87 PRO A C 1
ATOM 698 O O . PRO A 1 87 ? 18.648 3.594 -17.985 1.00 72.12 87 PRO A O 1
ATOM 701 N N . THR A 1 88 ? 16.900 4.677 -18.894 1.00 67.25 88 THR A N 1
ATOM 702 C CA . THR A 1 88 ? 16.871 5.774 -17.923 1.00 67.25 88 THR A CA 1
ATOM 703 C C . THR A 1 88 ? 16.189 5.305 -16.642 1.00 67.25 88 THR A C 1
ATOM 705 O O . THR A 1 88 ? 15.097 4.747 -16.690 1.00 67.25 88 THR A O 1
ATOM 708 N N . SER A 1 89 ? 16.822 5.534 -15.493 1.00 66.31 89 SER A N 1
ATOM 709 C CA . SER A 1 89 ? 16.361 5.074 -14.172 1.00 66.31 89 SER A CA 1
ATOM 710 C C . SER A 1 89 ? 15.202 5.878 -13.571 1.00 66.31 89 SER A C 1
ATOM 712 O O . SER A 1 89 ? 14.784 5.594 -12.448 1.00 66.31 89 SER A O 1
ATOM 714 N N . ASP A 1 90 ? 14.702 6.886 -14.283 1.00 68.81 90 ASP A N 1
ATOM 715 C CA . ASP A 1 90 ? 13.860 7.954 -13.736 1.00 68.81 90 ASP A CA 1
ATOM 716 C C . ASP A 1 90 ? 12.378 7.546 -13.671 1.00 68.81 90 ASP A C 1
ATOM 718 O O . ASP A 1 90 ? 11.489 8.148 -14.277 1.00 68.81 90 ASP A O 1
ATOM 722 N N . LEU A 1 91 ? 12.120 6.493 -12.893 1.00 73.75 91 LEU A N 1
ATOM 723 C CA . LEU A 1 91 ? 10.790 5.968 -12.610 1.00 73.75 91 LEU A CA 1
ATOM 724 C C . LEU A 1 91 ? 9.983 6.981 -11.793 1.00 73.75 91 LEU A C 1
ATOM 726 O O . LEU A 1 91 ? 10.146 7.126 -10.577 1.00 73.75 91 LEU A O 1
ATOM 730 N N . SER A 1 92 ? 9.062 7.666 -12.463 1.00 79.94 92 SER A N 1
ATOM 731 C CA . SER A 1 92 ? 8.133 8.580 -11.805 1.00 79.94 92 SER A CA 1
ATOM 732 C C . SER A 1 92 ? 7.052 7.802 -11.046 1.00 79.94 92 SER A C 1
ATOM 734 O O . SER A 1 92 ? 6.430 6.880 -11.568 1.00 79.94 92 SER A O 1
ATOM 736 N N . LEU A 1 93 ? 6.783 8.184 -9.793 1.00 82.38 93 LEU A N 1
ATOM 737 C CA . LEU A 1 93 ? 5.737 7.548 -8.980 1.00 82.38 93 LEU A CA 1
ATOM 738 C C . LEU A 1 93 ? 4.359 7.672 -9.652 1.00 82.38 93 LEU A C 1
ATOM 740 O O . LEU A 1 93 ? 4.038 8.731 -10.187 1.00 82.38 93 LEU A O 1
ATOM 744 N N . MET A 1 94 ? 3.488 6.666 -9.494 1.00 80.38 94 MET A N 1
ATOM 745 C CA . MET A 1 94 ? 2.105 6.627 -10.030 1.00 80.38 94 MET A CA 1
ATOM 746 C C . MET A 1 94 ? 1.249 7.885 -9.773 1.00 80.38 94 MET A C 1
ATOM 748 O O . MET A 1 94 ? 0.284 8.142 -10.493 1.00 80.38 94 MET A O 1
ATOM 752 N N . LYS A 1 95 ? 1.591 8.679 -8.749 1.00 76.69 95 LYS A N 1
ATOM 753 C CA . LYS A 1 95 ? 0.947 9.965 -8.437 1.00 76.69 95 LYS A CA 1
ATOM 754 C C . LYS A 1 95 ? 1.204 11.050 -9.494 1.00 76.69 95 LYS A C 1
ATOM 756 O O . LYS A 1 95 ? 0.379 11.940 -9.634 1.00 76.69 95 LYS A O 1
ATOM 761 N N . SER A 1 96 ? 2.320 10.984 -10.221 1.00 80.00 96 SER A N 1
ATOM 762 C CA . SER A 1 96 ? 2.690 11.950 -11.268 1.00 80.00 96 SER A CA 1
ATOM 763 C C . SER A 1 96 ? 1.770 11.862 -12.492 1.00 80.00 96 SER A C 1
ATOM 765 O O . SER A 1 96 ? 1.240 12.876 -12.933 1.00 80.00 96 SER A O 1
ATOM 767 N N . PHE A 1 97 ? 1.497 10.644 -12.971 1.00 75.44 97 PHE A N 1
ATOM 768 C CA . PHE A 1 97 ? 0.626 10.378 -14.121 1.00 75.44 97 PHE A CA 1
ATOM 769 C C . PHE A 1 97 ? -0.850 10.742 -13.885 1.00 75.44 97 PHE A C 1
ATOM 771 O O . PHE A 1 97 ? -1.589 10.952 -14.840 1.00 75.44 97 PHE A O 1
ATOM 778 N N . ASN A 1 98 ? -1.287 10.822 -12.623 1.00 70.50 98 ASN A N 1
ATOM 779 C CA . ASN A 1 98 ? -2.694 10.991 -12.241 1.00 70.50 98 ASN A CA 1
ATOM 780 C C . ASN A 1 98 ? -3.029 12.390 -11.691 1.00 70.50 98 ASN A C 1
ATOM 782 O O . ASN A 1 98 ? -4.001 12.544 -10.951 1.00 70.50 98 ASN A O 1
ATOM 786 N N . TYR A 1 99 ? -2.268 13.427 -12.060 1.00 66.56 99 TYR A N 1
ATOM 787 C CA . TYR A 1 99 ? -2.618 14.826 -11.768 1.00 66.56 99 TYR A CA 1
ATOM 788 C C . TYR A 1 99 ? -3.760 15.335 -12.672 1.00 66.56 99 TYR A C 1
ATOM 790 O O . TYR A 1 99 ? -3.624 16.291 -13.436 1.00 66.56 99 TYR A O 1
ATOM 798 N N . GLY A 1 100 ? -4.927 14.698 -12.567 1.00 64.19 100 GLY A N 1
ATOM 799 C CA . GLY A 1 100 ? -6.166 15.254 -13.095 1.00 64.19 100 GLY A CA 1
ATOM 800 C C . GLY A 1 100 ? -6.493 16.551 -12.357 1.00 64.19 100 GLY A C 1
ATOM 801 O O . GLY A 1 100 ? -6.626 16.550 -11.135 1.00 64.19 100 GLY A O 1
ATOM 802 N N . ALA A 1 101 ? -6.647 17.658 -13.086 1.00 67.62 101 ALA A N 1
ATOM 803 C CA . ALA A 1 101 ? -7.017 18.964 -12.532 1.00 67.62 101 ALA A CA 1
ATOM 804 C C . ALA A 1 101 ? -8.511 19.025 -12.136 1.00 67.62 101 ALA A C 1
ATOM 806 O O . ALA A 1 101 ? -9.262 19.906 -12.555 1.00 67.62 101 ALA A O 1
ATOM 807 N N . THR A 1 102 ? -8.968 18.052 -11.348 1.00 75.19 102 THR A N 1
ATOM 808 C CA . THR A 1 102 ? -10.335 17.982 -10.836 1.00 75.19 102 THR A CA 1
ATOM 809 C C . THR A 1 102 ? -10.526 18.984 -9.705 1.00 75.19 102 THR A C 1
ATOM 811 O O . THR A 1 102 ? -9.698 19.065 -8.803 1.00 75.19 102 THR A O 1
ATOM 814 N N . ARG A 1 103 ? -11.668 19.682 -9.679 1.00 80.00 103 ARG A N 1
ATOM 815 C CA . ARG A 1 103 ? -12.059 20.559 -8.554 1.00 80.00 103 ARG A CA 1
ATOM 816 C C . ARG A 1 103 ? -12.489 19.796 -7.290 1.00 80.00 103 ARG A C 1
ATOM 818 O O . ARG A 1 103 ? -12.901 20.421 -6.320 1.00 80.00 103 ARG A O 1
ATOM 825 N N . ILE A 1 104 ? -12.433 18.464 -7.318 1.00 82.00 104 ILE A N 1
ATOM 826 C CA . ILE A 1 104 ? -12.748 17.600 -6.180 1.00 82.00 104 ILE A CA 1
ATOM 827 C C . ILE A 1 104 ? -11.649 17.807 -5.125 1.00 82.00 104 ILE A C 1
ATOM 829 O O . ILE A 1 104 ? -10.473 17.620 -5.451 1.00 82.00 104 ILE A O 1
ATOM 833 N N . PRO A 1 105 ? -11.983 18.219 -3.891 1.00 81.44 105 PRO A N 1
ATOM 834 C CA . PRO A 1 105 ? -10.985 18.390 -2.847 1.00 81.44 105 PRO A CA 1
ATOM 835 C C . PRO A 1 105 ? -10.457 17.022 -2.389 1.00 81.44 105 PRO A C 1
ATOM 837 O O . PRO A 1 105 ? -11.090 15.986 -2.593 1.00 81.44 105 PRO A O 1
ATOM 840 N N . ALA A 1 106 ? -9.280 16.999 -1.761 1.00 80.25 106 ALA A N 1
ATOM 841 C CA . ALA A 1 106 ? -8.705 15.750 -1.268 1.00 80.25 106 ALA A CA 1
ATOM 842 C C . ALA A 1 106 ? -9.648 15.074 -0.245 1.00 80.25 106 ALA A C 1
ATOM 844 O O . ALA A 1 106 ? -10.218 15.776 0.596 1.00 80.25 106 ALA A O 1
ATOM 845 N N . PRO A 1 107 ? -9.762 13.729 -0.228 1.00 78.31 107 PRO A N 1
ATOM 846 C CA . PRO A 1 107 ? -10.692 13.000 0.650 1.00 78.31 107 PRO A CA 1
ATOM 847 C C . PRO A 1 107 ? -10.407 13.168 2.155 1.00 78.31 107 PRO A C 1
ATOM 849 O O . PRO A 1 107 ? -11.208 12.761 2.988 1.00 78.31 107 PRO A O 1
ATOM 852 N N . ASN A 1 108 ? -9.284 13.799 2.510 1.00 77.25 108 ASN A N 1
ATOM 853 C CA . ASN A 1 108 ? -8.936 14.172 3.881 1.00 77.25 108 ASN A CA 1
ATOM 854 C C . ASN A 1 108 ? -9.638 15.467 4.350 1.00 77.25 108 ASN A C 1
ATOM 856 O O . ASN A 1 108 ? -9.466 15.864 5.501 1.00 77.25 108 ASN A O 1
ATOM 860 N N . SER A 1 109 ? -10.386 16.152 3.479 1.00 70.81 109 SER A N 1
ATOM 861 C CA . SER A 1 109 ? -11.208 17.312 3.843 1.00 70.81 109 SER A CA 1
ATOM 862 C C . SER A 1 109 ? -12.633 16.873 4.200 1.00 70.81 109 SER A C 1
ATOM 864 O O . SER A 1 109 ? -13.329 16.304 3.367 1.00 70.81 109 SER A O 1
ATOM 866 N N . SER A 1 110 ? -13.026 17.109 5.460 1.00 74.44 110 SER A N 1
ATOM 867 C CA . SER A 1 110 ? -14.380 16.911 6.017 1.00 74.44 110 SER A CA 1
ATOM 868 C C . SER A 1 110 ? -15.123 15.650 5.537 1.00 74.44 110 SER A C 1
ATOM 870 O O . SER A 1 110 ? -16.001 15.715 4.683 1.00 74.44 110 SER A O 1
ATOM 872 N N . ALA A 1 111 ? -14.830 14.500 6.151 1.00 78.50 111 ALA A N 1
ATOM 873 C CA . ALA A 1 111 ? -15.532 13.238 5.881 1.00 78.50 111 ALA A CA 1
ATOM 874 C C . ALA A 1 111 ? -16.943 13.135 6.515 1.00 78.50 111 ALA A C 1
ATOM 876 O O . ALA A 1 111 ? -17.613 12.113 6.365 1.00 78.50 111 ALA A O 1
ATOM 877 N N . GLN A 1 112 ? -17.397 14.152 7.257 1.00 84.44 112 GLN A N 1
ATOM 878 C CA . GLN A 1 112 ? -18.708 14.148 7.910 1.00 84.44 112 GLN A CA 1
ATOM 879 C C . GLN A 1 112 ? -19.799 14.594 6.929 1.00 84.44 112 GLN A C 1
ATOM 881 O O . GLN A 1 112 ? -19.856 15.750 6.530 1.00 84.44 112 GLN A O 1
ATOM 886 N N . VAL A 1 113 ? -20.686 13.668 6.559 1.00 86.31 113 VAL A N 1
ATOM 887 C CA . VAL A 1 113 ? -21.794 13.927 5.617 1.00 86.31 113 VAL A CA 1
ATOM 888 C C . VAL A 1 113 ? -23.034 14.505 6.318 1.00 86.31 113 VAL A C 1
ATOM 890 O O . VAL A 1 113 ? -23.838 15.188 5.693 1.00 86.31 113 VAL A O 1
ATOM 893 N N . LEU A 1 114 ? -23.202 14.232 7.617 1.00 89.56 114 LEU A N 1
ATOM 894 C CA . LEU A 1 114 ? -24.444 14.476 8.366 1.00 89.56 114 LEU A CA 1
ATOM 895 C C . LEU A 1 114 ? -24.307 15.522 9.489 1.00 89.56 114 LEU A C 1
ATOM 897 O O . LEU A 1 114 ? -25.174 15.590 10.353 1.00 89.56 114 LEU A O 1
ATOM 901 N N . GLU A 1 115 ? -23.256 16.350 9.485 1.00 87.50 115 GLU A N 1
ATOM 902 C CA . GLU A 1 115 ? -22.975 17.334 10.554 1.00 87.50 115 GLU A CA 1
ATOM 903 C C . GLU A 1 115 ? -24.137 18.321 10.798 1.00 87.50 115 GLU A C 1
ATOM 905 O O . GLU A 1 115 ? -24.388 18.725 11.928 1.00 87.50 115 GLU A O 1
ATOM 910 N N . SER A 1 116 ? -24.888 18.671 9.749 1.00 86.88 116 SER A N 1
ATOM 911 C CA . SER A 1 116 ? -26.097 19.512 9.826 1.00 86.88 116 SER A CA 1
ATOM 912 C C . SER A 1 116 ? -27.381 18.766 9.434 1.00 86.88 116 SER A C 1
ATOM 914 O O . SER A 1 116 ? -28.363 19.390 9.032 1.00 86.88 116 SER A O 1
ATOM 916 N N . PHE A 1 117 ? -27.397 17.430 9.511 1.00 92.06 117 PHE A N 1
ATOM 917 C CA . PHE A 1 117 ? -28.612 16.662 9.241 1.00 92.06 117 PHE A CA 1
ATOM 918 C C . PHE A 1 117 ? -29.567 16.728 10.435 1.00 92.06 117 PHE A C 1
ATOM 920 O O . PHE A 1 117 ? -29.234 16.294 11.536 1.00 92.06 117 PHE A O 1
ATOM 927 N N . PHE A 1 118 ? -30.780 17.229 10.204 1.00 92.31 118 PHE A N 1
ATOM 928 C CA . PHE A 1 118 ? -31.817 17.332 11.224 1.00 92.31 118 PHE A CA 1
ATOM 929 C C . PHE A 1 118 ? -33.043 16.518 10.805 1.00 92.31 118 PHE A C 1
ATOM 931 O O . PHE A 1 118 ? -33.744 16.876 9.858 1.00 92.31 118 PHE A O 1
ATOM 938 N N . HIS A 1 119 ? -33.288 15.396 11.483 1.00 94.06 119 HIS A N 1
ATOM 939 C CA . HIS A 1 119 ? -34.432 14.543 11.174 1.00 94.06 119 HIS A CA 1
ATOM 940 C C . HIS A 1 119 ? -35.744 15.196 11.656 1.00 94.06 119 HIS A C 1
ATOM 942 O O . HIS A 1 119 ? -35.769 15.704 12.778 1.00 94.06 119 HIS A O 1
ATOM 948 N N . PRO A 1 120 ? -36.862 15.139 10.900 1.00 93.38 120 PRO A N 1
ATOM 949 C CA . PRO A 1 120 ? -38.107 15.803 11.297 1.00 93.38 120 PRO A CA 1
ATOM 950 C C . PRO A 1 120 ? -38.652 15.416 12.680 1.00 93.38 120 PRO A C 1
ATOM 952 O O . PRO A 1 120 ? -39.233 16.249 13.369 1.00 93.38 120 PRO A O 1
ATOM 955 N N . ASN A 1 121 ? -38.398 14.186 13.137 1.00 94.00 121 ASN A N 1
ATOM 956 C CA . ASN A 1 121 ? -38.777 13.723 14.482 1.00 94.00 121 ASN A CA 1
ATOM 957 C C . ASN A 1 121 ? -38.065 14.472 15.630 1.00 94.00 121 ASN A C 1
ATOM 959 O O . ASN A 1 121 ? -38.423 14.273 16.787 1.00 94.00 121 ASN A O 1
ATOM 963 N N . TRP A 1 122 ? -37.052 15.293 15.339 1.00 92.81 122 TRP A N 1
ATOM 964 C CA . TRP A 1 122 ? -36.353 16.130 16.318 1.00 92.81 122 TRP A CA 1
ATOM 965 C C . TRP A 1 122 ? -36.862 17.578 16.349 1.00 92.81 122 TRP A C 1
ATOM 967 O O . TRP A 1 122 ? -36.394 18.360 17.176 1.00 92.81 122 TRP A O 1
ATOM 977 N N . TYR A 1 123 ? -37.814 17.963 15.485 1.00 91.69 123 TYR A N 1
ATOM 978 C CA . TYR A 1 123 ? -38.402 19.302 15.549 1.00 91.69 123 TYR A CA 1
ATOM 979 C C . TYR A 1 123 ? -39.090 19.544 16.893 1.00 91.69 123 TYR A C 1
ATOM 981 O O . TYR A 1 123 ? -39.850 18.719 17.402 1.00 91.69 123 TYR A O 1
ATOM 989 N N . THR A 1 124 ? -38.849 20.727 17.451 1.00 90.44 124 THR A N 1
ATOM 990 C CA . THR A 1 124 ? -39.523 21.203 18.653 1.00 90.44 124 THR A CA 1
ATOM 991 C C . THR A 1 124 ? -40.990 21.486 18.344 1.00 90.44 124 THR A C 1
ATOM 993 O O . THR A 1 124 ? -41.346 22.495 17.739 1.00 90.44 124 THR A O 1
ATOM 996 N N . VAL A 1 125 ? -41.858 20.578 18.781 1.00 90.56 125 VAL A N 1
ATOM 997 C CA . VAL A 1 125 ? -43.311 20.738 18.681 1.00 90.56 125 VAL A CA 1
ATOM 998 C C . VAL A 1 125 ? -43.770 21.902 19.575 1.00 90.56 125 VAL A C 1
ATOM 1000 O O . VAL A 1 125 ? -43.248 22.091 20.676 1.00 90.56 125 VAL A O 1
ATOM 1003 N N . GLU A 1 126 ? -44.752 22.697 19.135 1.00 91.44 126 GLU A N 1
ATOM 1004 C CA . GLU A 1 126 ? -45.315 23.767 19.967 1.00 91.44 126 GLU A CA 1
ATOM 1005 C C . GLU A 1 126 ? -46.052 23.170 21.190 1.00 91.44 126 GLU A C 1
ATOM 1007 O O . GLU A 1 126 ? -46.933 22.317 21.072 1.00 91.44 126 GLU A O 1
ATOM 1012 N N . THR A 1 127 ? -45.677 23.608 22.398 1.00 91.81 127 THR A N 1
ATOM 1013 C CA . THR A 1 127 ? -46.199 23.091 23.680 1.00 91.81 127 THR A CA 1
ATOM 1014 C C . THR A 1 127 ? -46.767 24.212 24.555 1.00 91.81 127 THR A C 1
ATOM 1016 O O . THR A 1 127 ? -46.467 25.389 24.343 1.00 91.81 127 THR A O 1
ATOM 1019 N N . SER A 1 128 ? -47.564 23.863 25.575 1.00 91.94 128 SER A N 1
ATOM 1020 C CA . SER A 1 128 ? -48.218 24.843 26.456 1.00 91.94 128 SER A CA 1
ATOM 1021 C C . SER A 1 128 ? -47.214 25.794 27.120 1.00 91.94 128 SER A C 1
ATOM 1023 O O . SER A 1 128 ? -46.232 25.343 27.725 1.00 91.94 128 SER A O 1
ATOM 1025 N N . LYS A 1 129 ? -47.457 27.105 27.064 1.00 91.50 129 LYS A N 1
ATOM 1026 C CA . LYS A 1 129 ? -46.588 28.113 27.692 1.00 91.50 129 LYS A CA 1
ATOM 1027 C C . LYS A 1 129 ? -47.066 28.377 29.115 1.00 91.50 129 LYS A C 1
ATOM 1029 O O . LYS A 1 129 ? -48.235 28.689 29.308 1.00 91.50 129 LYS A O 1
ATOM 1034 N N . TRP A 1 130 ? -46.188 28.260 30.108 1.00 91.31 130 TRP A N 1
ATOM 1035 C CA . TRP A 1 130 ? -46.519 28.651 31.482 1.00 91.31 130 TRP A CA 1
ATOM 1036 C C . TRP A 1 130 ? -46.467 30.171 31.616 1.00 91.31 130 TRP A C 1
ATOM 1038 O O . TRP A 1 130 ? -45.521 30.802 31.144 1.00 91.31 130 TRP A O 1
ATOM 1048 N N . LEU A 1 131 ? -47.490 30.747 32.242 1.00 88.56 131 LEU A N 1
ATOM 1049 C CA . LEU A 1 131 ? -47.621 32.188 32.433 1.00 88.56 131 LEU A CA 1
ATOM 1050 C C . LEU A 1 131 ? -47.240 32.547 33.870 1.00 88.56 131 LEU A C 1
ATOM 1052 O O . LEU A 1 131 ? -47.730 31.937 34.819 1.00 88.56 131 LEU A O 1
ATOM 1056 N N . THR A 1 132 ? -46.372 33.544 34.031 1.00 83.38 132 THR A N 1
ATOM 1057 C CA . THR A 1 132 ? -45.956 34.065 35.337 1.00 83.38 132 THR A CA 1
ATOM 1058 C C . THR A 1 132 ? -46.439 35.501 35.498 1.00 83.38 132 THR A C 1
ATOM 1060 O O . THR A 1 132 ? -46.007 36.412 34.793 1.00 83.38 132 THR A O 1
ATOM 1063 N N . TYR A 1 133 ? -47.358 35.710 36.441 1.00 82.81 133 TYR A N 1
ATOM 1064 C CA . TYR A 1 133 ? -47.876 37.036 36.761 1.00 82.81 133 TYR A CA 1
ATOM 1065 C C . TYR A 1 133 ? -46.974 37.714 37.792 1.00 82.81 133 TYR A C 1
ATOM 1067 O O . TYR A 1 133 ? -46.597 37.120 38.804 1.00 82.81 133 TYR A O 1
ATOM 1075 N N . LYS A 1 134 ? -46.630 38.971 37.518 1.00 78.25 134 LYS A N 1
ATOM 1076 C CA . LYS A 1 134 ? -45.859 39.835 38.410 1.00 78.25 134 LYS A CA 1
ATOM 1077 C C . LYS A 1 134 ? -46.709 41.032 38.800 1.00 78.25 134 LYS A C 1
ATOM 1079 O O . LYS A 1 134 ? -47.339 41.645 37.939 1.00 78.25 134 LYS A O 1
ATOM 1084 N N . GLN A 1 135 ? -46.667 41.406 40.070 1.00 73.88 135 GLN A N 1
ATOM 1085 C CA . GLN A 1 135 ? -47.285 42.635 40.545 1.00 73.88 135 GLN A CA 1
ATOM 1086 C C . GLN A 1 135 ? -46.276 43.773 40.432 1.00 73.88 135 GLN A C 1
ATOM 1088 O O . GLN A 1 135 ? -45.162 43.689 40.949 1.00 73.88 135 GLN A O 1
ATOM 1093 N N . LYS A 1 136 ? -46.685 44.848 39.758 1.00 70.06 136 LYS A N 1
ATOM 1094 C CA . LYS A 1 136 ? -45.967 46.121 39.741 1.00 70.06 136 LYS A CA 1
ATOM 1095 C C . LYS A 1 136 ? -46.488 46.959 40.902 1.00 70.06 136 LYS A C 1
ATOM 1097 O O . LYS A 1 136 ? -47.643 47.374 40.880 1.00 70.06 136 LYS A O 1
ATOM 1102 N N . SER A 1 137 ? -45.658 47.180 41.915 1.00 68.12 137 SER A N 1
ATOM 1103 C CA . SER A 1 137 ? -45.945 48.107 43.013 1.00 68.12 137 SER A CA 1
ATOM 1104 C C . SER A 1 137 ? -45.115 49.373 42.840 1.00 68.12 137 SER A C 1
ATOM 1106 O O . SER A 1 137 ? -43.902 49.290 42.656 1.00 68.12 137 SER A O 1
ATOM 1108 N N . LEU A 1 138 ? -45.750 50.541 42.910 1.00 67.62 138 LEU A N 1
ATOM 1109 C CA . LEU A 1 138 ? -45.032 51.810 43.017 1.00 67.62 138 LEU A CA 1
ATOM 1110 C C . LEU A 1 138 ? -44.414 51.917 44.416 1.00 67.62 138 LEU A C 1
ATOM 1112 O O . LEU A 1 138 ? -45.072 51.594 45.405 1.00 67.62 138 LEU A O 1
ATOM 1116 N N . ASN A 1 139 ? -43.161 52.363 44.492 1.00 62.97 139 ASN A N 1
ATOM 1117 C CA . ASN A 1 139 ? -42.544 52.699 45.771 1.00 62.97 139 ASN A CA 1
ATOM 1118 C C . ASN A 1 139 ? -43.196 53.984 46.318 1.00 62.97 139 ASN A C 1
ATOM 1120 O O . ASN A 1 139 ? -43.454 54.901 45.531 1.00 62.97 139 ASN A O 1
ATOM 1124 N N . PRO A 1 140 ? -43.457 54.091 47.633 1.00 61.38 140 PRO A N 1
ATOM 1125 C CA . PRO A 1 140 ? -43.848 55.363 48.230 1.00 61.38 140 PRO A CA 1
ATOM 1126 C C . PRO A 1 140 ? -42.685 56.373 48.138 1.00 61.38 140 PRO A C 1
ATOM 1128 O O . PRO A 1 140 ? -41.522 55.961 48.193 1.00 61.38 140 PRO A O 1
ATOM 1131 N N . PRO A 1 141 ? -42.963 57.684 48.016 1.00 59.97 141 PRO A N 1
ATOM 1132 C CA . PRO A 1 141 ? -41.919 58.704 47.989 1.00 59.97 141 PRO A CA 1
ATOM 1133 C C . PRO A 1 141 ? -41.142 58.724 49.314 1.00 59.97 141 PRO A C 1
ATOM 1135 O O . PRO A 1 141 ? -41.726 58.792 50.396 1.00 59.97 141 PRO A O 1
ATOM 1138 N N . LEU A 1 142 ? -39.813 58.654 49.224 1.00 58.78 142 LEU A N 1
ATOM 1139 C CA . LEU A 1 142 ? -38.900 58.656 50.368 1.00 58.78 142 LEU A CA 1
ATOM 1140 C C . LEU A 1 142 ? -38.366 60.070 50.636 1.00 58.78 142 LEU A C 1
ATOM 1142 O O . LEU A 1 142 ? -37.278 60.421 50.179 1.00 58.78 142 LEU A O 1
ATOM 1146 N N . ASP A 1 143 ? -39.085 60.854 51.442 1.00 57.19 143 ASP A N 1
ATOM 1147 C CA . ASP A 1 143 ? -38.618 62.159 51.946 1.00 57.19 143 ASP A CA 1
ATOM 1148 C C . ASP A 1 143 ? -37.560 61.996 53.061 1.00 57.19 143 ASP A C 1
ATOM 1150 O O . ASP A 1 143 ? -37.745 62.355 54.224 1.00 57.19 143 ASP A O 1
ATOM 1154 N N . SER A 1 144 ? -36.409 61.426 52.696 1.00 61.34 144 SER A N 1
ATOM 1155 C CA . SER A 1 144 ? -35.272 61.164 53.582 1.00 61.34 144 SER A CA 1
ATOM 1156 C C . SER A 1 144 ? -34.094 62.085 53.257 1.00 61.34 144 SER A C 1
ATOM 1158 O O . SER A 1 144 ? -33.412 61.922 52.247 1.00 61.34 144 SER A O 1
ATOM 1160 N N . LYS A 1 145 ? -33.782 63.026 54.160 1.00 59.03 145 LYS A N 1
ATOM 1161 C CA . LYS A 1 145 ? -32.614 63.928 54.032 1.00 59.03 145 LYS A CA 1
ATOM 1162 C C . LYS A 1 145 ? -31.263 63.261 54.349 1.00 59.03 145 LYS A C 1
ATOM 1164 O O . LYS A 1 145 ? -30.231 63.926 54.287 1.00 59.03 145 LYS A O 1
ATOM 1169 N N . LEU A 1 146 ? -31.255 61.974 54.709 1.00 59.09 146 LEU A N 1
ATOM 1170 C CA . LEU A 1 146 ? -30.058 61.241 55.149 1.00 59.09 146 LEU A CA 1
ATOM 1171 C C . LEU A 1 146 ? -29.401 60.396 54.043 1.00 59.09 146 LEU A C 1
ATOM 1173 O O . LEU A 1 146 ? -28.262 59.967 54.212 1.00 59.09 146 LEU A O 1
ATOM 1177 N N . VAL A 1 147 ? -30.065 60.195 52.899 1.00 57.97 147 VAL A N 1
ATOM 1178 C CA . VAL A 1 147 ? -29.494 59.485 51.743 1.00 57.97 147 VAL A CA 1
ATOM 1179 C C . VAL A 1 147 ? -29.017 60.500 50.704 1.00 57.97 147 VAL A C 1
ATOM 1181 O O . VAL A 1 147 ? -29.817 61.164 50.049 1.00 57.97 147 VAL A O 1
ATOM 1184 N N . LYS A 1 148 ? -27.697 60.623 50.529 1.00 58.09 148 LYS A N 1
ATOM 1185 C CA . LYS A 1 148 ? -27.114 61.431 49.448 1.00 58.09 148 LYS A CA 1
ATOM 1186 C C . LYS A 1 148 ? -27.067 60.605 48.159 1.00 58.09 148 LYS A C 1
ATOM 1188 O O . LYS A 1 148 ? -26.480 59.530 48.150 1.00 58.09 148 LYS A O 1
ATOM 1193 N N . HIS A 1 149 ? -27.641 61.157 47.087 1.00 57.50 149 HIS A N 1
ATOM 1194 C CA . HIS A 1 149 ? -27.806 60.545 45.757 1.00 57.50 149 HIS A CA 1
ATOM 1195 C C . HIS A 1 149 ? -28.812 59.374 45.693 1.00 57.50 149 HIS A C 1
ATOM 1197 O O . HIS A 1 149 ? -28.401 58.228 45.492 1.00 57.50 149 HIS A O 1
ATOM 1203 N N . PRO A 1 150 ? -30.134 59.644 45.780 1.00 56.25 150 PRO A N 1
ATOM 1204 C CA . PRO A 1 150 ? -31.128 58.714 45.241 1.00 56.25 150 PRO A CA 1
ATOM 1205 C C . PRO A 1 150 ? -30.845 58.474 43.751 1.00 56.25 150 PRO A C 1
ATOM 1207 O O . PRO A 1 150 ? -30.453 59.395 43.023 1.00 56.25 150 PRO A O 1
ATOM 1210 N N . LYS A 1 151 ? -31.009 57.236 43.285 1.00 59.69 151 LYS A N 1
ATOM 1211 C CA . LYS A 1 151 ? -30.806 56.909 41.869 1.00 59.69 151 LYS A CA 1
ATOM 1212 C C . LYS A 1 151 ? -32.076 57.279 41.109 1.00 59.69 151 LYS A C 1
ATOM 1214 O O . LYS A 1 151 ? -33.181 57.092 41.603 1.00 59.69 151 LYS A O 1
ATOM 1219 N N . ALA A 1 152 ? -31.940 57.737 39.865 1.00 58.03 152 ALA A N 1
ATOM 1220 C CA . ALA A 1 152 ? -33.079 58.175 39.044 1.00 58.03 152 ALA A CA 1
ATOM 1221 C C . ALA A 1 152 ? -34.122 57.070 38.722 1.00 58.03 152 ALA A C 1
ATOM 1223 O O . ALA A 1 152 ? -35.133 57.353 38.083 1.00 58.03 152 ALA A O 1
ATOM 1224 N N . ASP A 1 153 ? -33.886 55.830 39.164 1.00 54.72 153 ASP A N 1
ATOM 1225 C CA . ASP A 1 153 ? -34.806 54.691 39.070 1.00 54.72 153 ASP A CA 1
ATOM 1226 C C . ASP A 1 153 ? -35.680 54.477 40.320 1.00 54.72 153 ASP A C 1
ATOM 1228 O O . ASP A 1 153 ? -36.616 53.682 40.257 1.00 54.72 153 ASP A O 1
ATOM 1232 N N . ASP A 1 154 ? -35.456 55.199 41.427 1.00 54.09 154 ASP A N 1
ATOM 1233 C CA . ASP A 1 154 ? -36.200 54.999 42.687 1.00 54.09 154 ASP A CA 1
ATOM 1234 C C . ASP A 1 154 ? -37.706 55.355 42.577 1.00 54.09 154 ASP A C 1
ATOM 1236 O O . ASP A 1 154 ? -38.506 54.967 43.430 1.00 54.09 154 ASP A O 1
ATOM 1240 N N . LEU A 1 155 ? -38.114 56.016 41.481 1.00 54.31 155 LEU A N 1
ATOM 1241 C CA . LEU A 1 155 ? -39.509 56.301 41.106 1.00 54.31 155 LEU A CA 1
ATOM 1242 C C . LEU A 1 155 ? -40.154 55.243 40.183 1.00 54.31 155 LEU A C 1
ATOM 1244 O O . LEU A 1 155 ? -41.293 55.427 39.748 1.00 54.31 155 LEU A O 1
ATOM 1248 N N . ARG A 1 156 ? -39.464 54.148 39.833 1.00 60.12 156 ARG A N 1
ATOM 1249 C CA . ARG A 1 156 ? -40.023 53.109 38.949 1.00 60.12 156 ARG A CA 1
ATOM 1250 C C . ARG A 1 156 ? -40.664 51.968 39.732 1.00 60.12 156 ARG A C 1
ATOM 1252 O O . ARG A 1 156 ? -40.167 51.530 40.763 1.00 60.12 156 ARG A O 1
ATOM 1259 N N . ALA A 1 157 ? -41.785 51.470 39.207 1.00 60.78 157 ALA A N 1
ATOM 1260 C CA . ALA A 1 157 ? -42.540 50.386 39.822 1.00 60.78 157 ALA A CA 1
ATOM 1261 C C . ALA A 1 157 ? -41.686 49.116 39.966 1.00 60.78 157 ALA A C 1
ATOM 1263 O O . ALA A 1 157 ? -41.205 48.565 38.973 1.00 60.78 157 ALA A O 1
ATOM 1264 N N . PHE A 1 158 ? -41.552 48.626 41.196 1.00 66.12 158 PHE A N 1
ATOM 1265 C CA . PHE A 1 158 ? -40.873 47.375 41.489 1.00 66.12 158 PHE A CA 1
ATOM 1266 C C . PHE A 1 158 ? -41.746 46.191 41.053 1.00 66.12 158 PHE A C 1
ATOM 1268 O O . PHE A 1 158 ? -42.911 46.076 41.443 1.00 66.12 158 PHE A O 1
ATOM 1275 N N . GLU A 1 159 ? -41.184 45.301 40.235 1.00 68.62 159 GLU A N 1
ATOM 1276 C CA . GLU A 1 159 ? -41.820 44.041 39.849 1.00 68.62 159 GLU A CA 1
ATOM 1277 C C . GLU A 1 159 ? -41.548 42.966 40.905 1.00 68.62 159 GLU A C 1
ATOM 1279 O O . GLU A 1 159 ? -40.506 42.307 40.882 1.00 68.62 159 GLU A O 1
ATOM 1284 N N . LYS A 1 160 ? -42.508 42.738 41.806 1.00 66.75 160 LYS A N 1
ATOM 1285 C CA . LYS A 1 160 ? -42.462 41.601 42.730 1.00 66.75 160 LYS A CA 1
ATOM 1286 C C . LYS A 1 160 ? -43.199 40.407 42.123 1.00 66.75 160 LYS A C 1
ATOM 1288 O O . LYS A 1 160 ? -44.313 40.544 41.612 1.00 66.75 160 LYS A O 1
ATOM 1293 N N . ASN A 1 161 ? -42.613 39.214 42.231 1.00 64.31 161 ASN A N 1
ATOM 1294 C CA . ASN A 1 161 ? -43.353 37.975 41.992 1.00 64.31 161 ASN A CA 1
ATOM 1295 C C . ASN A 1 161 ? -44.484 37.892 43.026 1.00 64.31 161 ASN A C 1
ATOM 1297 O O . ASN A 1 161 ? -44.239 37.843 44.233 1.00 64.31 161 ASN A O 1
ATOM 1301 N N . SER A 1 162 ? -45.723 37.945 42.551 1.00 62.44 162 SER A N 1
ATOM 1302 C CA . SER A 1 162 ? -46.907 38.048 43.392 1.00 62.44 162 SER A CA 1
ATOM 1303 C C . SER A 1 162 ? -47.455 36.673 43.744 1.00 62.44 162 SER A C 1
ATOM 1305 O O . SER A 1 162 ? -48.133 36.050 42.931 1.00 62.44 162 SER A O 1
ATOM 1307 N N . ASN A 1 163 ? -47.257 36.252 44.993 1.00 63.84 163 ASN A N 1
ATOM 1308 C CA . ASN A 1 163 ? -47.847 35.022 45.541 1.00 63.84 163 ASN A CA 1
ATOM 1309 C C . ASN A 1 163 ? -49.384 35.097 45.710 1.00 63.84 163 ASN A C 1
ATOM 1311 O O . ASN A 1 163 ? -50.001 34.121 46.115 1.00 63.84 163 ASN A O 1
ATOM 1315 N N . ILE A 1 164 ? -49.998 36.257 45.440 1.00 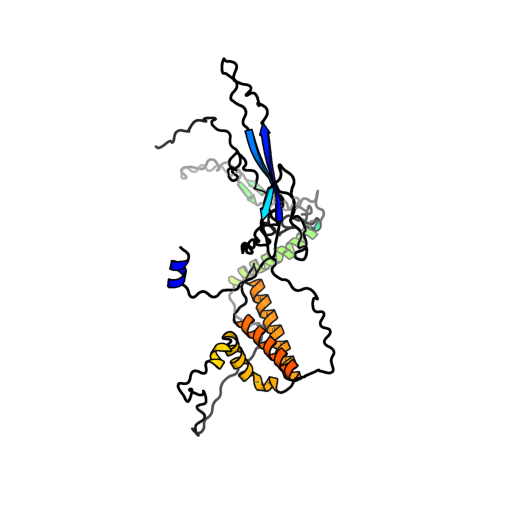64.94 164 ILE A N 1
ATOM 1316 C CA . ILE A 1 164 ? -51.407 36.577 45.742 1.00 64.94 164 ILE A CA 1
ATOM 1317 C C . ILE A 1 164 ? -52.327 36.348 44.520 1.00 64.94 164 ILE A C 1
ATOM 1319 O O . ILE A 1 164 ? -53.547 36.330 44.643 1.00 64.94 164 ILE A O 1
ATOM 1323 N N . VAL A 1 165 ? -51.768 36.127 43.324 1.00 65.19 165 VAL A N 1
ATOM 1324 C CA . VAL A 1 165 ? -52.546 35.969 42.082 1.00 65.19 165 VAL A CA 1
ATOM 1325 C C . VAL A 1 165 ? -52.889 34.492 41.840 1.00 65.19 165 VAL A C 1
ATOM 1327 O O . VAL A 1 165 ? -52.350 33.849 40.943 1.00 65.19 165 VAL A O 1
ATOM 1330 N N . SER A 1 166 ? -53.792 33.942 42.655 1.00 68.00 166 SER A N 1
ATOM 1331 C CA . SER A 1 166 ? -54.276 32.554 42.542 1.00 68.00 166 SER A CA 1
ATOM 1332 C C . SER A 1 166 ? -55.315 32.339 41.430 1.00 68.00 166 SER A C 1
ATOM 1334 O O . SER A 1 166 ? -55.459 31.223 40.938 1.00 68.00 166 SER A O 1
ATOM 1336 N N . PHE A 1 167 ? -56.023 33.394 41.014 1.00 79.44 167 PHE A N 1
ATOM 1337 C CA . PHE A 1 167 ? -57.154 33.315 40.076 1.00 79.44 167 PHE A CA 1
ATOM 1338 C C . PHE A 1 167 ? -56.798 33.553 38.596 1.00 79.44 167 PHE A C 1
ATOM 1340 O O . PHE A 1 167 ? -57.676 33.468 37.739 1.00 79.44 167 PHE A O 1
ATOM 1347 N N . ALA A 1 168 ? -55.542 33.870 38.259 1.00 82.56 168 ALA A N 1
ATOM 1348 C CA . ALA A 1 168 ? -55.162 34.167 36.874 1.00 82.56 168 ALA A CA 1
ATOM 1349 C C . ALA A 1 168 ? -54.799 32.898 36.063 1.00 82.56 168 ALA A C 1
ATOM 1351 O O . ALA A 1 168 ? -54.248 31.946 36.623 1.00 82.56 168 ALA A O 1
ATOM 1352 N N . PRO A 1 169 ? -55.039 32.867 34.733 1.00 86.50 169 PRO A N 1
ATOM 1353 C CA . PRO A 1 169 ? -54.746 31.702 33.892 1.00 86.50 169 PRO A CA 1
ATOM 1354 C C . PRO A 1 169 ? -53.265 31.294 33.911 1.00 86.50 169 PRO A C 1
ATOM 1356 O O . PRO A 1 169 ? -52.413 31.992 33.370 1.00 86.50 169 PRO A O 1
ATOM 1359 N N . SER A 1 170 ? -52.943 30.141 34.501 1.00 86.06 170 SER A N 1
ATOM 1360 C CA . SER A 1 170 ? -51.550 29.691 34.709 1.00 86.06 170 SER A CA 1
ATOM 1361 C C . SER A 1 170 ? -50.810 29.210 33.447 1.00 86.06 170 SER A C 1
ATOM 1363 O O . SER A 1 170 ? -49.597 28.993 33.493 1.00 86.06 170 SER A O 1
ATOM 1365 N N . ALA A 1 171 ? -51.501 29.022 32.319 1.00 89.38 171 ALA A N 1
ATOM 1366 C CA . ALA A 1 171 ? -50.890 28.589 31.063 1.00 89.38 171 ALA A CA 1
ATOM 1367 C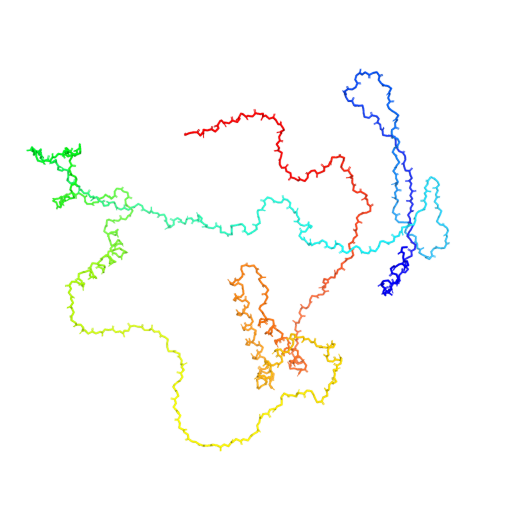 C . ALA A 1 171 ? -51.666 29.073 29.826 1.00 89.38 171 ALA A C 1
ATOM 1369 O O . ALA A 1 171 ? -52.884 29.230 29.880 1.00 89.38 171 ALA A O 1
ATOM 1370 N N . ASP A 1 172 ? -50.957 29.234 28.708 1.00 91.31 172 ASP A N 1
ATOM 1371 C CA . ASP A 1 172 ? -51.519 29.414 27.366 1.00 91.31 172 ASP A CA 1
ATOM 1372 C C . ASP A 1 172 ? -51.377 28.117 26.547 1.00 91.31 172 ASP A C 1
ATOM 1374 O O . ASP A 1 172 ? -50.317 27.477 26.529 1.00 91.31 172 ASP A O 1
ATOM 1378 N N . LEU A 1 173 ? -52.465 27.738 25.875 1.00 91.25 173 LEU A N 1
ATOM 1379 C CA . LEU A 1 173 ? -52.637 26.499 25.111 1.00 91.25 173 LEU A CA 1
ATOM 1380 C C . LEU A 1 173 ? -52.941 26.736 23.621 1.00 91.25 173 LEU A C 1
ATOM 1382 O O . LEU A 1 173 ? -53.030 25.767 22.877 1.00 91.25 173 LEU A O 1
ATOM 1386 N N . ARG A 1 174 ? -53.060 27.990 23.154 1.00 89.06 174 ARG A N 1
ATOM 1387 C CA . ARG A 1 174 ? -53.583 28.347 21.811 1.00 89.06 174 ARG A CA 1
ATOM 1388 C C . ARG A 1 174 ? -52.886 27.700 20.605 1.00 89.06 174 ARG A C 1
ATOM 1390 O O . ARG A 1 174 ? -53.454 27.697 19.519 1.00 89.06 174 ARG A O 1
ATOM 1397 N N . LYS A 1 175 ? -51.662 27.201 20.780 1.00 86.81 175 LYS A N 1
ATOM 1398 C CA . LYS A 1 175 ? -50.870 26.486 19.762 1.00 86.81 175 LYS A CA 1
ATOM 1399 C C . LYS A 1 175 ? -50.246 25.183 20.284 1.00 86.81 175 LYS A C 1
ATOM 1401 O O . LYS A 1 175 ? -49.305 24.664 19.700 1.00 86.81 175 LYS A O 1
ATOM 1406 N N . ALA A 1 176 ? -50.691 24.689 21.436 1.00 90.62 176 ALA A N 1
ATOM 1407 C CA . ALA A 1 176 ? -50.074 23.530 22.062 1.00 90.62 176 ALA A CA 1
ATOM 1408 C C . ALA A 1 176 ? -50.595 22.229 21.433 1.00 90.62 176 ALA A C 1
ATOM 1410 O O . ALA A 1 176 ? -51.793 21.970 21.460 1.00 90.62 176 ALA A O 1
ATOM 1411 N N . VAL A 1 177 ? -49.691 21.389 20.924 1.00 90.12 177 VAL A N 1
ATOM 1412 C CA . VAL A 1 177 ? -50.029 20.041 20.421 1.00 90.12 177 VAL A CA 1
ATOM 1413 C C . VAL A 1 177 ? -50.262 19.051 21.572 1.00 90.12 177 VAL A C 1
ATOM 1415 O O . VAL A 1 177 ? -50.964 18.058 21.414 1.00 90.12 177 VAL A O 1
ATOM 1418 N N . MET A 1 178 ? -49.700 19.335 22.751 1.00 89.00 178 MET A N 1
ATOM 1419 C CA . MET A 1 178 ? -49.853 18.540 23.974 1.00 89.00 178 MET A CA 1
ATOM 1420 C C . MET A 1 178 ? -50.526 19.346 25.091 1.00 89.00 178 MET A C 1
ATOM 1422 O O . MET A 1 178 ? -50.359 20.566 25.183 1.00 89.00 178 MET A O 1
ATOM 1426 N N . SER A 1 179 ? -51.265 18.655 25.961 1.00 90.94 179 SER A N 1
ATOM 1427 C CA . SER A 1 179 ? -51.952 19.269 27.100 1.00 90.94 179 SER A CA 1
ATOM 1428 C C . SER A 1 179 ? -50.976 19.831 28.145 1.00 90.94 179 SER A C 1
ATOM 1430 O O . SER A 1 179 ? -49.807 19.444 28.219 1.00 90.94 179 SER A O 1
ATOM 1432 N N . LYS A 1 180 ? -51.474 20.728 29.006 1.00 90.88 180 LYS A N 1
ATOM 1433 C CA . LYS A 1 180 ? -50.705 21.251 30.147 1.00 90.88 180 LYS A CA 1
ATOM 1434 C C . LYS A 1 180 ? -50.208 20.118 31.052 1.00 90.88 180 LYS A C 1
ATOM 1436 O O . LYS A 1 180 ? -49.055 20.147 31.475 1.00 90.88 180 LYS A O 1
ATOM 1441 N N . ASP A 1 181 ? -51.062 19.136 31.321 1.00 93.00 181 ASP A N 1
ATOM 1442 C CA . ASP A 1 181 ? -50.790 18.088 32.307 1.00 93.00 181 ASP A CA 1
ATOM 1443 C C . ASP A 1 181 ? -49.820 17.038 31.761 1.00 93.00 181 ASP A C 1
ATOM 1445 O O . ASP A 1 181 ? -48.919 16.615 32.477 1.00 93.00 181 ASP A O 1
ATOM 1449 N N . THR A 1 182 ? -49.906 16.705 30.466 1.00 91.75 182 THR A N 1
ATOM 1450 C CA . THR A 1 182 ? -48.897 15.858 29.799 1.00 91.75 182 THR A CA 1
ATOM 1451 C C . THR A 1 182 ? -47.533 16.547 29.755 1.00 91.75 182 THR A C 1
ATOM 1453 O O . THR A 1 182 ? -46.530 15.922 30.093 1.00 91.75 182 THR A O 1
ATOM 1456 N N . LYS A 1 183 ? -47.476 17.856 29.456 1.00 92.81 183 LYS A N 1
ATOM 1457 C CA . LYS A 1 183 ? -46.225 18.626 29.554 1.00 92.81 183 LYS A CA 1
ATOM 1458 C C . LYS A 1 183 ? -45.674 18.661 30.983 1.00 92.81 183 LYS A C 1
ATOM 1460 O O . LYS A 1 183 ? -44.463 18.575 31.169 1.00 92.81 183 LYS A O 1
ATOM 1465 N N . LEU A 1 184 ? -46.539 18.824 31.985 1.00 93.44 184 LEU A N 1
ATOM 1466 C CA . LEU A 1 184 ? -46.140 18.859 33.393 1.00 93.44 184 LEU A CA 1
ATOM 1467 C C . LEU A 1 184 ? -45.614 17.494 33.846 1.00 93.44 184 LEU A C 1
ATOM 1469 O O . LEU A 1 184 ? -44.577 17.459 34.497 1.00 93.44 184 LEU A O 1
ATOM 1473 N N . ALA A 1 185 ? -46.260 16.395 33.448 1.00 94.25 185 ALA A N 1
ATOM 1474 C CA . ALA A 1 185 ? -45.807 15.036 33.729 1.00 94.25 185 ALA A CA 1
ATOM 1475 C C . ALA A 1 185 ? -44.417 14.756 33.135 1.00 94.25 185 ALA A C 1
ATOM 1477 O O . ALA A 1 185 ? -43.536 14.327 33.872 1.00 94.25 185 ALA A O 1
ATOM 1478 N N . VAL A 1 186 ? -44.191 15.091 31.856 1.00 93.19 186 VAL A N 1
ATOM 1479 C CA . VAL A 1 186 ? -42.873 14.962 31.196 1.00 93.19 186 VAL A CA 1
ATOM 1480 C C . VAL A 1 186 ? -41.822 15.857 31.862 1.00 93.19 186 VAL A C 1
ATOM 1482 O O . VAL A 1 186 ? -40.710 15.432 32.151 1.00 93.19 186 VAL A O 1
ATOM 1485 N N . TRP A 1 187 ? -42.162 17.104 32.195 1.00 94.88 187 TRP A N 1
ATOM 1486 C CA . TRP A 1 187 ? -41.235 17.960 32.939 1.00 94.88 187 TRP A CA 1
ATOM 1487 C C . TRP A 1 187 ? -40.922 17.408 34.336 1.00 94.88 187 TRP A C 1
ATOM 1489 O O . TRP A 1 187 ? -39.805 17.562 34.831 1.00 94.88 187 TRP A O 1
ATOM 1499 N N . PHE A 1 188 ? -41.895 16.778 34.991 1.00 95.62 188 PHE A N 1
ATOM 1500 C CA . PHE A 1 188 ? -41.723 16.212 36.320 1.00 95.62 188 PHE A CA 1
ATOM 1501 C C . PHE A 1 188 ? -40.868 14.938 36.294 1.00 95.62 188 PHE A C 1
ATOM 1503 O O . PHE A 1 188 ? -39.994 14.809 37.152 1.00 95.62 188 PHE A O 1
ATOM 1510 N N . SER A 1 189 ? -41.042 14.062 35.293 1.00 95.50 189 SER A N 1
ATOM 1511 C CA . SER A 1 189 ? -40.155 12.912 35.078 1.00 95.50 189 SER A CA 1
ATOM 1512 C C . SER A 1 189 ? -38.722 13.356 34.796 1.00 95.50 189 SER A C 1
ATOM 1514 O O . SER A 1 189 ? -37.800 12.882 35.453 1.00 95.50 189 SER A O 1
ATOM 1516 N N . ASP A 1 190 ? -38.546 14.309 33.879 1.00 93.06 190 ASP A N 1
ATOM 1517 C CA . ASP A 1 190 ? -37.237 14.588 33.279 1.00 93.06 190 ASP A CA 1
ATOM 1518 C C . ASP A 1 190 ? -36.423 15.636 34.058 1.00 93.06 190 ASP A C 1
ATOM 1520 O O . ASP A 1 190 ? -35.200 15.672 33.971 1.00 93.06 190 ASP A O 1
ATOM 1524 N N . ILE A 1 191 ? -37.091 16.537 34.790 1.00 94.94 191 ILE A N 1
ATOM 1525 C CA . ILE A 1 191 ? -36.466 17.671 35.504 1.00 94.94 191 ILE A CA 1
ATOM 1526 C C . ILE A 1 191 ? -36.948 17.761 36.964 1.00 94.94 191 ILE A C 1
ATOM 1528 O O . ILE A 1 191 ? -36.235 18.278 37.831 1.00 94.94 191 ILE A O 1
ATOM 1532 N N . GLY A 1 192 ? -38.162 17.287 37.262 1.00 93.81 192 GLY A N 1
ATOM 1533 C CA . GLY A 1 192 ? -38.765 17.342 38.595 1.00 93.81 192 GLY A CA 1
ATOM 1534 C C . GLY A 1 192 ? -38.044 16.465 39.617 1.00 93.81 192 GLY A C 1
ATOM 1535 O O . GLY A 1 192 ? -37.639 16.975 40.663 1.00 93.81 192 GLY A O 1
ATOM 1536 N N . TYR A 1 193 ? -37.827 15.182 39.312 1.00 93.75 193 TYR A N 1
ATOM 1537 C CA . TYR A 1 193 ? -37.131 14.250 40.213 1.00 93.75 193 TYR A CA 1
ATOM 1538 C C . TYR A 1 193 ? -35.687 14.669 40.523 1.00 93.75 193 TYR A C 1
ATOM 1540 O O . TYR A 1 193 ? -35.261 14.591 41.678 1.00 93.75 193 TYR A O 1
ATOM 1548 N N . ASP A 1 194 ? -34.951 15.199 39.545 1.00 93.25 194 ASP A N 1
ATOM 1549 C CA . ASP A 1 194 ? -33.590 15.714 39.752 1.00 93.25 194 ASP A CA 1
ATOM 1550 C C . ASP A 1 194 ? -33.567 16.912 40.707 1.00 93.25 194 ASP A C 1
ATOM 1552 O O . ASP A 1 194 ? -32.702 17.020 41.584 1.00 93.25 194 ASP A O 1
ATOM 1556 N N . LYS A 1 195 ? -34.564 17.799 40.608 1.00 92.50 195 LYS A N 1
ATOM 1557 C CA . LYS A 1 195 ? -34.725 18.917 41.546 1.00 92.50 195 LYS A CA 1
ATOM 1558 C C . LYS A 1 195 ? -35.154 18.444 42.929 1.00 92.50 195 LYS A C 1
ATOM 1560 O O . LYS A 1 195 ? -34.601 18.930 43.912 1.00 92.50 195 LYS A O 1
ATOM 1565 N N . LEU A 1 196 ? -36.080 17.490 43.023 1.00 90.50 196 LEU A N 1
ATOM 1566 C CA . LEU A 1 196 ? -36.522 16.916 44.296 1.00 90.50 196 LEU A CA 1
ATOM 1567 C C . LEU A 1 196 ? -35.386 16.189 45.020 1.00 90.50 196 LEU A C 1
ATOM 1569 O O . LEU A 1 196 ? -35.173 16.443 46.202 1.00 90.50 196 LEU A O 1
ATOM 1573 N N . SER A 1 197 ? -34.602 15.361 44.327 1.00 87.81 197 SER A N 1
ATOM 1574 C CA . SER A 1 197 ? -33.442 14.689 44.923 1.00 87.81 197 SER A CA 1
ATOM 1575 C C . SER A 1 197 ? -32.351 15.686 45.336 1.00 87.81 197 SER A C 1
ATOM 1577 O O . SER A 1 197 ? -31.745 15.531 46.395 1.00 87.81 197 SER A O 1
ATOM 1579 N N . SER A 1 198 ? -32.148 16.762 44.566 1.00 91.75 198 SER A N 1
ATOM 1580 C CA . SER A 1 198 ? -31.251 17.869 44.930 1.00 91.75 198 SER A CA 1
ATOM 1581 C C . SER A 1 198 ? -31.734 18.658 46.152 1.00 91.75 198 SER A C 1
ATOM 1583 O O . SER A 1 198 ? -30.913 19.108 46.948 1.00 91.75 198 SER A O 1
ATOM 1585 N N . ILE A 1 199 ? -33.048 18.826 46.325 1.00 88.69 199 ILE A N 1
ATOM 1586 C CA . ILE A 1 199 ? -33.651 19.445 47.514 1.00 88.69 199 ILE A CA 1
ATOM 1587 C C . ILE A 1 199 ? -33.533 18.503 48.719 1.00 88.69 199 ILE A C 1
ATOM 1589 O O . ILE A 1 199 ? -33.082 18.936 49.773 1.00 88.69 199 ILE A O 1
ATOM 1593 N N . HIS A 1 200 ? -33.831 17.212 48.557 1.00 87.62 200 HIS A N 1
ATOM 1594 C CA . HIS A 1 200 ? -33.687 16.207 49.612 1.00 87.62 200 HIS A CA 1
ATOM 1595 C C . HIS A 1 200 ? -32.235 16.088 50.100 1.00 87.62 200 HIS A C 1
ATOM 1597 O O . HIS A 1 200 ? -31.998 15.990 51.298 1.00 87.62 200 HIS A O 1
ATOM 1603 N N . LYS A 1 201 ? -31.246 16.167 49.199 1.00 86.38 201 LYS A N 1
ATOM 1604 C CA . LYS A 1 201 ? -29.816 16.217 49.561 1.00 86.38 201 LYS A CA 1
ATOM 1605 C C . LYS A 1 201 ? -29.432 17.478 50.342 1.00 86.38 201 LYS A C 1
ATOM 1607 O O . LYS A 1 201 ? -28.539 17.404 51.173 1.00 86.38 201 LYS A O 1
ATOM 1612 N N . LYS A 1 202 ? -30.089 18.617 50.093 1.00 85.81 202 LYS A N 1
ATOM 1613 C CA . LYS A 1 202 ? -29.868 19.862 50.852 1.00 85.81 202 LYS A CA 1
ATOM 1614 C C . LYS A 1 202 ? -30.528 19.816 52.229 1.00 85.81 202 LYS A C 1
ATOM 1616 O O . LYS A 1 202 ? -29.890 20.171 53.204 1.00 85.81 202 LYS A O 1
ATOM 1621 N N . ILE A 1 203 ? -31.764 19.326 52.314 1.00 82.62 203 ILE A N 1
ATOM 1622 C CA . ILE A 1 203 ? -32.495 19.183 53.585 1.00 82.62 203 ILE A CA 1
ATOM 1623 C C . ILE A 1 203 ? -31.839 18.110 54.470 1.00 82.62 203 ILE A C 1
ATOM 1625 O O . ILE A 1 203 ? -31.658 18.316 55.663 1.00 82.62 203 ILE A O 1
ATOM 1629 N N . GLY A 1 204 ? -31.405 16.993 53.881 1.00 63.12 204 GLY A N 1
ATOM 1630 C CA . GLY A 1 204 ? -30.671 15.932 54.576 1.00 63.12 204 GLY A CA 1
ATOM 1631 C C . GLY A 1 204 ? -29.234 16.290 54.976 1.00 63.12 204 GLY A C 1
ATOM 1632 O O . GLY A 1 204 ? -28.583 15.470 55.614 1.00 63.12 204 GLY A O 1
ATOM 1633 N N . ALA A 1 205 ? -28.730 17.477 54.615 1.00 57.62 205 ALA A N 1
ATOM 1634 C CA . ALA A 1 205 ? -27.439 17.981 55.089 1.00 57.62 205 ALA A CA 1
ATOM 1635 C C . ALA A 1 205 ? -27.553 18.756 56.418 1.00 57.62 205 ALA A C 1
ATOM 1637 O O . ALA A 1 205 ? -26.570 18.823 57.150 1.00 57.62 205 ALA A O 1
ATOM 1638 N N . ASP A 1 206 ? -28.742 19.269 56.760 1.00 53.78 206 ASP A N 1
ATOM 1639 C CA . ASP A 1 206 ? -29.015 19.961 58.033 1.00 53.78 206 ASP A CA 1
ATOM 1640 C C . ASP A 1 206 ? -29.457 18.998 59.163 1.00 53.78 206 ASP A C 1
ATOM 1642 O O . ASP A 1 206 ? -29.734 19.434 60.280 1.00 53.78 206 ASP A O 1
ATOM 1646 N N . VAL A 1 207 ? -29.514 17.680 58.908 1.00 54.19 207 VAL A N 1
ATOM 1647 C CA . VAL A 1 207 ? -29.862 16.652 59.913 1.00 54.19 207 VAL A CA 1
ATOM 1648 C C . VAL A 1 207 ? -28.869 15.486 59.872 1.00 54.19 207 VAL A C 1
ATOM 1650 O O . VAL A 1 207 ? -29.014 14.534 59.104 1.00 54.19 207 VAL A O 1
ATOM 1653 N N . VAL A 1 208 ? -27.865 15.531 60.750 1.00 53.06 208 VAL A N 1
ATOM 1654 C CA . VAL A 1 208 ? -26.870 14.460 60.920 1.00 53.06 208 VAL A CA 1
ATOM 1655 C C . VAL A 1 208 ? -27.353 13.446 61.973 1.00 53.06 208 VAL A C 1
ATOM 1657 O O . VAL A 1 208 ? -27.250 13.706 63.165 1.00 53.06 208 VAL A O 1
ATOM 1660 N N . GLN A 1 209 ? -27.941 12.339 61.487 1.00 53.00 209 GLN A N 1
ATOM 1661 C CA . GLN A 1 209 ? -27.421 10.944 61.570 1.00 53.00 209 GLN A CA 1
ATOM 1662 C C . GLN A 1 209 ? -26.933 10.386 62.943 1.00 53.00 209 GLN A C 1
ATOM 1664 O O . GLN A 1 209 ? -26.304 11.111 63.710 1.00 53.00 209 GLN A O 1
ATOM 1669 N N . PRO A 1 210 ? -27.169 9.081 63.251 1.00 50.88 210 PRO A N 1
ATOM 1670 C CA . PRO A 1 210 ? -26.418 8.008 62.570 1.00 50.88 210 PRO A CA 1
ATOM 1671 C C . PRO A 1 210 ? -27.163 6.708 62.169 1.00 50.88 210 PRO A C 1
ATOM 1673 O O . PRO A 1 210 ? -27.952 6.148 62.921 1.00 50.88 210 PRO A O 1
ATOM 1676 N N . GLU A 1 211 ? -26.787 6.220 60.979 1.00 43.28 211 GLU A N 1
ATOM 1677 C CA . GLU A 1 211 ? -26.412 4.832 60.616 1.00 43.28 211 GLU A CA 1
ATOM 1678 C C . GLU A 1 211 ? -27.342 3.627 60.898 1.00 43.28 211 GLU A C 1
ATOM 1680 O O . GLU A 1 211 ? -27.435 3.140 62.018 1.00 43.28 211 GLU A O 1
ATOM 1685 N N . VAL A 1 212 ? -27.799 2.976 59.812 1.00 39.09 212 VAL A N 1
ATOM 1686 C CA . VAL A 1 212 ? -27.295 1.635 59.415 1.00 39.09 212 VAL A CA 1
ATOM 1687 C C . VAL A 1 212 ? -27.092 1.619 57.892 1.00 39.09 212 VAL A C 1
ATOM 1689 O O . VAL A 1 212 ? -27.880 2.189 57.136 1.00 39.09 212 VAL A O 1
ATOM 1692 N N . SER A 1 213 ? -26.007 0.998 57.435 1.00 39.44 213 SER A N 1
ATOM 1693 C CA . SER A 1 213 ? -25.520 1.027 56.055 1.00 39.44 213 SER A CA 1
ATOM 1694 C C . SER A 1 213 ? -26.126 -0.052 55.144 1.00 39.44 213 SER A C 1
ATOM 1696 O O . SER A 1 213 ? -26.275 -1.213 55.515 1.00 39.44 213 SER A O 1
ATOM 1698 N N . THR A 1 214 ? -26.391 0.322 53.888 1.00 33.12 214 THR A N 1
ATOM 1699 C CA . THR A 1 214 ? -26.496 -0.620 52.763 1.00 33.12 214 THR A CA 1
ATOM 1700 C C . THR A 1 214 ? -25.300 -0.422 51.838 1.00 33.12 214 THR A C 1
ATOM 1702 O O . THR A 1 214 ? -25.019 0.698 51.414 1.00 33.12 214 THR A O 1
ATOM 1705 N N . SER A 1 215 ? -24.604 -1.503 51.485 1.00 32.97 215 SER A N 1
ATOM 1706 C CA . SER A 1 215 ? -23.656 -1.503 50.367 1.00 32.97 215 SER A CA 1
ATOM 1707 C C . SER A 1 215 ? -23.759 -2.788 49.539 1.00 32.97 215 SER A C 1
ATOM 1709 O O . SER A 1 215 ? -23.121 -3.806 49.778 1.00 32.97 215 SER A O 1
ATOM 1711 N N . SER A 1 216 ? -24.559 -2.686 48.485 1.00 28.94 216 SER A N 1
ATOM 1712 C CA . SER A 1 216 ? -24.384 -3.405 47.221 1.00 28.94 216 SER A CA 1
ATOM 1713 C C . SER A 1 216 ? -24.335 -2.308 46.149 1.00 28.94 216 SER A C 1
ATOM 1715 O O . SER A 1 216 ? -25.137 -1.381 46.215 1.00 28.94 216 SER A O 1
ATOM 1717 N N . LEU A 1 217 ? -23.406 -2.296 45.193 1.00 33.06 217 LEU A N 1
ATOM 1718 C CA . LEU A 1 217 ? -23.317 -3.275 44.108 1.00 33.06 217 LEU A CA 1
ATOM 1719 C C . LEU A 1 217 ? -21.911 -3.312 43.458 1.00 33.06 217 LEU A C 1
ATOM 1721 O O . LEU A 1 217 ? -21.314 -2.274 43.203 1.00 33.06 217 LEU A O 1
ATOM 1725 N N . THR A 1 218 ? -21.478 -4.528 43.102 1.00 28.23 218 THR A N 1
ATOM 1726 C CA . THR A 1 218 ? -20.681 -4.909 41.906 1.00 28.23 218 THR A CA 1
ATOM 1727 C C . THR A 1 218 ? -19.391 -4.155 41.522 1.00 28.23 218 THR A C 1
ATOM 1729 O O . THR A 1 218 ? -19.461 -3.065 40.963 1.00 28.23 218 THR A O 1
ATOM 1732 N N . ALA A 1 219 ? -18.248 -4.864 41.542 1.00 28.06 219 ALA A N 1
ATOM 1733 C CA . ALA A 1 219 ? -17.522 -5.257 40.313 1.00 28.06 219 ALA A CA 1
ATOM 1734 C C . ALA A 1 219 ? -16.339 -6.223 40.582 1.00 28.06 219 ALA A C 1
ATOM 1736 O O . ALA A 1 219 ? -15.596 -6.039 41.535 1.00 28.06 219 ALA A O 1
ATOM 1737 N N . ALA A 1 220 ? -16.157 -7.192 39.673 1.00 28.75 220 ALA A N 1
ATOM 1738 C CA . ALA A 1 220 ? -14.923 -7.939 39.364 1.00 28.75 220 ALA A CA 1
ATOM 1739 C C . ALA A 1 220 ? -14.111 -8.591 40.513 1.00 28.75 220 ALA A C 1
ATOM 1741 O O . ALA A 1 220 ? -13.203 -7.995 41.088 1.00 28.75 220 ALA A O 1
ATOM 1742 N N . ILE A 1 221 ? -14.335 -9.896 40.705 1.00 33.34 221 ILE A N 1
ATOM 1743 C CA . ILE A 1 221 ? -13.312 -10.824 41.209 1.00 33.34 221 ILE A CA 1
ATOM 1744 C C . ILE A 1 221 ? -12.398 -11.185 40.029 1.00 33.34 221 ILE A C 1
ATOM 1746 O O . ILE A 1 221 ? -12.881 -11.730 39.040 1.00 33.34 221 ILE A O 1
ATOM 1750 N N . GLU A 1 222 ? -11.095 -10.934 40.145 1.00 30.39 222 GLU A N 1
ATOM 1751 C CA . GLU A 1 222 ? -10.071 -11.638 39.365 1.00 30.39 222 GLU A CA 1
ATOM 1752 C C . GLU A 1 222 ? -8.850 -11.883 40.270 1.00 30.39 222 GLU A C 1
ATOM 1754 O O . GLU A 1 222 ? -8.497 -11.052 41.109 1.00 30.39 222 GLU A O 1
ATOM 1759 N N . GLU A 1 223 ? -8.282 -13.082 40.188 1.00 32.00 223 GLU A N 1
ATOM 1760 C CA . GLU A 1 223 ? -7.440 -13.670 41.233 1.00 32.00 223 GLU A CA 1
ATOM 1761 C C . GLU A 1 223 ? -5.989 -13.159 41.214 1.00 32.00 223 GLU A C 1
ATOM 1763 O O . GLU A 1 223 ? -5.405 -12.971 40.144 1.00 32.00 223 GLU A O 1
ATOM 1768 N N . LYS A 1 224 ? -5.348 -13.087 42.394 1.00 31.33 224 LYS A N 1
ATOM 1769 C CA . LYS A 1 224 ? -3.964 -13.570 42.602 1.00 31.33 224 LYS A CA 1
ATOM 1770 C C . LYS A 1 224 ? -3.640 -13.782 44.097 1.00 31.33 224 LYS A C 1
ATOM 1772 O O . LYS A 1 224 ? -4.320 -13.206 44.942 1.00 31.33 2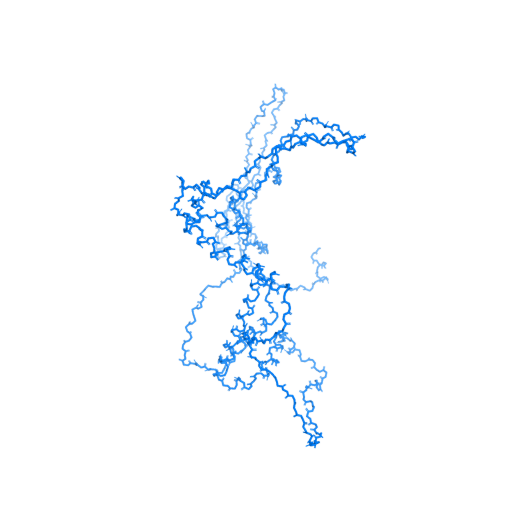24 LYS A O 1
ATOM 1777 N N . PRO A 1 225 ? -2.677 -14.667 44.430 1.00 32.78 225 PRO A N 1
ATOM 1778 C CA . PRO A 1 225 ? -2.677 -15.392 45.701 1.00 32.78 225 PRO A CA 1
ATOM 1779 C C . PRO A 1 225 ? -1.848 -14.736 46.811 1.00 32.78 225 PRO A C 1
ATOM 1781 O O . PRO A 1 225 ? -0.926 -13.966 46.548 1.00 32.78 225 PRO A O 1
ATOM 1784 N N . GLN A 1 226 ? -2.130 -15.140 48.052 1.00 29.12 226 GLN A N 1
ATOM 1785 C CA . GLN A 1 226 ? -1.231 -14.939 49.187 1.00 29.12 226 GLN A CA 1
ATOM 1786 C C . GLN A 1 226 ? -0.144 -16.016 49.241 1.00 29.12 226 GLN A C 1
ATOM 1788 O O . GLN A 1 226 ? -0.394 -17.199 49.003 1.00 29.12 226 GLN A O 1
ATOM 1793 N N . GLU A 1 227 ? 1.056 -15.588 49.620 1.00 26.22 227 GLU A N 1
ATOM 1794 C CA . GLU A 1 227 ? 2.130 -16.460 50.079 1.00 26.22 227 GLU A CA 1
ATOM 1795 C C . GLU A 1 227 ? 1.781 -17.073 51.441 1.00 26.22 227 GLU A C 1
ATOM 1797 O O . GLU A 1 227 ? 1.253 -16.400 52.325 1.00 26.22 227 GLU A O 1
ATOM 1802 N N . ASN A 1 228 ? 2.176 -18.327 51.650 1.00 28.19 228 ASN A N 1
ATOM 1803 C CA . ASN A 1 228 ? 2.503 -18.832 52.978 1.00 28.19 228 ASN A CA 1
ATOM 1804 C C . ASN A 1 228 ? 3.638 -19.846 52.825 1.00 28.19 228 ASN A C 1
ATOM 1806 O O . ASN A 1 228 ? 3.474 -20.883 52.185 1.00 28.19 228 ASN A O 1
ATOM 1810 N N . GLY A 1 229 ? 4.808 -19.517 53.368 1.00 26.69 229 GLY A N 1
ATOM 1811 C CA . GLY A 1 229 ? 5.998 -20.358 53.293 1.00 26.69 229 GLY A CA 1
ATOM 1812 C C . GLY A 1 229 ? 6.314 -21.014 54.631 1.00 26.69 229 GLY A C 1
ATOM 1813 O O . GLY A 1 229 ? 6.286 -20.354 55.668 1.00 26.69 229 GLY A O 1
ATOM 1814 N N . VAL A 1 230 ? 6.720 -22.284 54.595 1.00 28.41 230 VAL A N 1
ATOM 1815 C CA . VAL A 1 230 ? 7.517 -22.914 55.658 1.00 28.41 230 VAL A CA 1
ATOM 1816 C C . VAL A 1 230 ? 8.683 -23.675 55.010 1.00 28.41 230 VAL A C 1
ATOM 1818 O O . VAL A 1 230 ? 8.539 -24.280 53.951 1.00 28.41 230 VAL A O 1
ATOM 1821 N N . LYS A 1 231 ? 9.857 -23.562 55.642 1.00 29.84 231 LYS A N 1
ATOM 1822 C CA . LYS A 1 231 ? 11.162 -24.178 55.299 1.00 29.84 231 LYS A CA 1
ATOM 1823 C C . LYS A 1 231 ? 11.091 -25.714 55.516 1.00 29.84 231 LYS A C 1
ATOM 1825 O O . LYS A 1 231 ? 10.159 -26.167 56.163 1.00 29.84 231 LYS A O 1
ATOM 1830 N N . SER A 1 232 ? 12.003 -26.598 55.102 1.00 26.61 232 SER A N 1
ATOM 1831 C CA . SER A 1 232 ? 13.390 -26.534 54.591 1.00 26.61 232 SER A CA 1
ATOM 1832 C C . SER A 1 232 ? 13.658 -27.858 53.800 1.00 26.61 232 SER A C 1
ATOM 1834 O O . SER A 1 232 ? 12.740 -28.663 53.687 1.00 26.61 232 SER A O 1
ATOM 1836 N N . GLU A 1 233 ? 14.815 -28.217 53.222 1.00 28.00 233 GLU A N 1
ATOM 1837 C CA . GLU A 1 233 ? 16.162 -27.624 53.209 1.00 28.00 233 GLU A CA 1
ATOM 1838 C C . GLU A 1 233 ? 16.951 -27.996 51.918 1.00 28.00 233 GLU A C 1
ATOM 1840 O O . GLU A 1 233 ? 16.554 -28.873 51.157 1.00 28.00 233 GLU A O 1
ATOM 1845 N N . LYS A 1 234 ? 18.087 -27.313 51.708 1.00 29.97 234 LYS A N 1
ATOM 1846 C CA . LYS A 1 234 ? 19.282 -27.618 50.885 1.00 29.97 234 LYS A CA 1
ATOM 1847 C C . LYS A 1 234 ? 19.272 -28.855 49.964 1.00 29.97 234 LYS A C 1
ATOM 1849 O O . LYS A 1 234 ? 19.420 -29.989 50.414 1.00 29.97 234 LYS A O 1
ATOM 1854 N N . THR A 1 235 ? 19.510 -28.593 48.678 1.00 27.41 235 THR A N 1
ATOM 1855 C CA . THR A 1 235 ? 20.739 -29.099 48.027 1.00 27.41 235 THR A CA 1
ATOM 1856 C C . THR A 1 235 ? 21.157 -28.177 46.879 1.00 27.41 235 THR A C 1
ATOM 1858 O O . THR A 1 235 ? 20.477 -28.085 45.862 1.00 27.41 235 THR A O 1
ATOM 1861 N N . GLU A 1 236 ? 22.280 -27.473 47.036 1.00 32.69 236 GLU A N 1
ATOM 1862 C CA . GLU A 1 236 ? 22.920 -26.739 45.940 1.00 32.69 236 GLU A CA 1
ATOM 1863 C C . GLU A 1 236 ? 23.773 -27.710 45.115 1.00 32.69 236 GLU A C 1
ATOM 1865 O O . GLU A 1 236 ? 24.775 -28.222 45.611 1.00 32.69 236 GLU A O 1
ATOM 1870 N N . ALA A 1 237 ? 23.403 -27.957 43.856 1.00 28.06 237 ALA A N 1
ATOM 1871 C CA . ALA A 1 237 ? 24.272 -28.633 42.893 1.00 28.06 237 ALA A CA 1
ATOM 1872 C C . ALA A 1 237 ? 23.942 -28.230 41.442 1.00 28.06 237 ALA A C 1
ATOM 1874 O O . ALA A 1 237 ? 22.959 -28.673 40.860 1.00 28.06 237 ALA A O 1
ATOM 1875 N N . ALA A 1 238 ? 24.803 -27.377 40.885 1.00 36.06 238 ALA A N 1
ATOM 1876 C CA . ALA A 1 238 ? 25.144 -27.227 39.465 1.00 36.06 238 ALA A CA 1
ATOM 1877 C C . ALA A 1 238 ? 24.086 -27.581 38.383 1.00 36.06 238 ALA A C 1
ATOM 1879 O O . ALA A 1 238 ? 24.036 -28.700 37.878 1.00 36.06 238 ALA A O 1
ATOM 1880 N N . ALA A 1 239 ? 23.377 -26.558 37.893 1.00 34.59 239 ALA A N 1
ATOM 1881 C CA . ALA A 1 239 ? 22.774 -26.544 36.549 1.00 34.59 239 ALA A CA 1
ATOM 1882 C C . ALA A 1 239 ? 22.887 -25.151 35.887 1.00 34.59 239 ALA A C 1
ATOM 1884 O O . ALA A 1 239 ? 21.980 -24.666 35.212 1.00 34.59 239 ALA A O 1
ATOM 1885 N N . SER A 1 240 ? 24.012 -24.475 36.127 1.00 37.00 240 SER A N 1
ATOM 1886 C CA . SER A 1 240 ? 24.453 -23.310 35.358 1.00 37.00 240 SER A CA 1
ATOM 1887 C C . SER A 1 240 ? 25.140 -23.757 34.064 1.00 37.00 240 SER A C 1
ATOM 1889 O O . SER A 1 240 ? 25.866 -24.747 34.083 1.00 37.00 240 SER A O 1
ATOM 1891 N N . GLU A 1 241 ? 24.998 -22.958 32.999 1.00 41.59 241 GLU A N 1
ATOM 1892 C CA . GLU A 1 241 ? 25.427 -23.268 31.617 1.00 41.59 241 GLU A CA 1
ATOM 1893 C C . GLU A 1 241 ? 24.495 -24.317 30.953 1.00 41.59 241 GLU A C 1
ATOM 1895 O O . GLU A 1 241 ? 23.972 -25.213 31.598 1.00 41.59 241 GLU A O 1
ATOM 1900 N N . ILE A 1 242 ? 24.109 -24.212 29.678 1.00 41.38 242 ILE A N 1
ATOM 1901 C CA . ILE A 1 242 ? 24.934 -23.879 28.516 1.00 41.38 242 ILE A CA 1
ATOM 1902 C C . ILE A 1 242 ? 24.307 -22.747 27.676 1.00 41.38 242 ILE A C 1
ATOM 1904 O O . ILE A 1 242 ? 23.451 -22.969 26.819 1.00 41.38 242 ILE A O 1
ATOM 1908 N N . ILE A 1 243 ? 24.829 -21.528 27.832 1.00 46.66 243 ILE A N 1
ATOM 1909 C CA . ILE A 1 243 ? 25.115 -20.709 26.647 1.00 46.66 243 ILE A CA 1
ATOM 1910 C C . ILE A 1 243 ? 26.494 -21.179 26.203 1.00 46.66 243 ILE A C 1
ATOM 1912 O O . ILE A 1 243 ? 27.458 -20.986 26.943 1.00 46.66 243 ILE A O 1
ATOM 1916 N N . GLU A 1 244 ? 26.610 -21.794 25.024 1.00 43.50 244 GLU A N 1
ATOM 1917 C CA . GLU A 1 244 ? 27.930 -22.069 24.460 1.00 43.50 244 GLU A CA 1
ATOM 1918 C C . GLU A 1 244 ? 28.612 -20.730 24.155 1.00 43.50 244 GLU A C 1
ATOM 1920 O O . GLU A 1 244 ? 28.403 -20.125 23.101 1.00 43.50 244 GLU A O 1
ATOM 1925 N N . LYS A 1 245 ? 29.458 -20.267 25.084 1.00 51.91 245 LYS A N 1
ATOM 1926 C CA . LYS A 1 245 ? 30.581 -19.399 24.728 1.00 51.91 245 LYS A CA 1
ATOM 1927 C C . LYS A 1 245 ? 31.339 -20.139 23.617 1.00 51.91 245 LYS A C 1
ATOM 1929 O O . LYS A 1 245 ? 31.648 -21.319 23.810 1.00 51.91 245 LYS A O 1
ATOM 1934 N N . PRO A 1 246 ? 31.590 -19.517 22.454 1.00 52.56 246 PRO A N 1
ATOM 1935 C CA . PRO A 1 246 ? 32.189 -20.222 21.331 1.00 52.56 246 PRO A CA 1
ATOM 1936 C C . PRO A 1 246 ? 33.561 -20.761 21.748 1.00 52.56 246 PRO A C 1
ATOM 1938 O O . PRO A 1 246 ? 34.438 -20.000 22.147 1.00 52.56 246 PRO A O 1
ATOM 1941 N N . LYS A 1 247 ? 33.736 -22.086 21.670 1.00 59.31 247 LYS A N 1
ATOM 1942 C CA . LYS A 1 247 ? 34.962 -22.791 22.094 1.00 59.31 247 LYS A CA 1
ATOM 1943 C C . LYS A 1 247 ? 36.165 -22.553 21.162 1.00 59.31 247 LYS A C 1
ATOM 1945 O O . LYS A 1 247 ? 37.225 -23.130 21.375 1.00 59.31 247 LYS A O 1
ATOM 1950 N N . SER A 1 248 ? 36.015 -21.699 20.150 1.00 65.38 248 SER A N 1
ATOM 1951 C CA . SER A 1 248 ? 37.085 -21.193 19.291 1.00 65.38 248 SER A CA 1
ATOM 1952 C C . SER A 1 248 ? 36.765 -19.758 18.845 1.00 65.38 248 SER A C 1
ATOM 1954 O O . SER A 1 248 ? 35.599 -19.397 18.676 1.00 65.38 248 SER A O 1
ATOM 1956 N N . ASN A 1 249 ? 37.794 -18.943 18.588 1.00 72.44 249 ASN A N 1
ATOM 1957 C CA . ASN A 1 249 ? 37.656 -17.600 17.990 1.00 72.44 249 ASN A CA 1
ATOM 1958 C C . ASN A 1 249 ? 37.317 -17.651 16.477 1.00 72.44 249 ASN A C 1
ATOM 1960 O O . ASN A 1 249 ? 37.569 -16.704 15.733 1.00 72.44 249 ASN A O 1
ATOM 1964 N N . GLU A 1 250 ? 36.770 -18.766 15.989 1.00 83.38 250 GLU A N 1
ATOM 1965 C CA . GLU A 1 250 ? 36.546 -19.025 14.567 1.00 83.38 250 GLU A CA 1
ATOM 1966 C C . GLU A 1 250 ? 35.189 -18.483 14.111 1.00 83.38 250 GLU A C 1
ATOM 1968 O O . GLU A 1 250 ? 34.132 -19.107 14.260 1.00 83.38 250 GLU A O 1
ATOM 1973 N N . ILE A 1 251 ? 35.219 -17.308 13.487 1.00 86.12 251 ILE A N 1
ATOM 1974 C CA . ILE A 1 251 ? 34.035 -16.705 12.880 1.00 86.12 251 ILE A CA 1
ATOM 1975 C C . ILE A 1 251 ? 33.677 -17.472 11.600 1.00 86.12 251 ILE A C 1
ATOM 1977 O O . ILE A 1 251 ? 34.248 -17.260 10.529 1.00 86.12 251 ILE A O 1
ATOM 1981 N N . LYS A 1 252 ? 32.683 -18.361 11.691 1.00 90.06 252 LYS A N 1
ATOM 1982 C CA . LYS A 1 252 ? 32.142 -19.099 10.539 1.00 90.06 252 LYS A CA 1
ATOM 1983 C C . LYS A 1 252 ? 31.439 -18.138 9.572 1.00 90.06 252 LYS A C 1
ATOM 1985 O O . LYS A 1 252 ? 30.252 -17.860 9.728 1.00 90.06 252 LYS A O 1
ATOM 1990 N N . LEU A 1 253 ? 32.145 -17.683 8.532 1.00 90.31 253 LEU A N 1
ATOM 1991 C CA . LEU A 1 253 ? 31.624 -16.758 7.508 1.00 90.31 253 LEU A CA 1
ATOM 1992 C C . LEU A 1 253 ? 30.306 -17.234 6.867 1.00 90.31 253 LEU A C 1
ATOM 1994 O O . LEU A 1 253 ? 29.427 -16.421 6.597 1.00 90.31 253 LEU A O 1
ATOM 1998 N N . LYS A 1 254 ? 30.122 -18.554 6.700 1.00 90.62 254 LYS A N 1
ATOM 1999 C CA . LYS A 1 254 ? 28.860 -19.156 6.230 1.00 90.62 254 LYS A CA 1
ATOM 2000 C C . LYS A 1 254 ? 27.664 -18.792 7.120 1.00 90.62 254 LYS A C 1
ATOM 2002 O O . LYS A 1 254 ? 26.576 -18.560 6.604 1.00 90.62 254 LYS A O 1
ATOM 2007 N N . ASN A 1 255 ? 27.863 -18.713 8.437 1.00 87.75 255 ASN A N 1
ATOM 2008 C CA . ASN A 1 255 ? 26.806 -18.343 9.375 1.00 87.75 255 ASN A CA 1
ATOM 2009 C C . ASN A 1 255 ? 26.469 -16.852 9.266 1.00 87.75 255 ASN A C 1
ATOM 2011 O O . ASN A 1 255 ? 25.300 -16.512 9.373 1.00 87.75 255 ASN A O 1
ATOM 2015 N N . LEU A 1 256 ? 27.459 -15.984 9.009 1.00 87.69 256 LEU A N 1
ATOM 2016 C CA . LEU A 1 256 ? 27.235 -14.550 8.782 1.00 87.69 256 LEU A CA 1
ATOM 2017 C C . LEU A 1 256 ? 26.506 -14.281 7.460 1.00 87.69 256 LEU A C 1
ATOM 2019 O O . LEU A 1 256 ? 25.565 -13.496 7.436 1.00 87.69 256 LEU A O 1
ATOM 2023 N N . ALA A 1 257 ? 26.888 -14.962 6.376 1.00 89.81 257 ALA A N 1
ATOM 2024 C CA . ALA A 1 257 ? 26.250 -14.809 5.065 1.00 89.81 257 ALA A CA 1
ATOM 2025 C C . ALA A 1 257 ? 24.773 -15.256 5.046 1.00 89.81 257 ALA A C 1
ATOM 2027 O O . ALA A 1 257 ? 23.992 -14.766 4.234 1.00 89.81 257 ALA A O 1
ATOM 2028 N N . LEU A 1 258 ? 24.392 -16.175 5.940 1.00 87.06 258 LEU A N 1
ATOM 2029 C CA . LEU A 1 258 ? 23.020 -16.666 6.116 1.00 87.06 258 LEU A CA 1
ATOM 2030 C C . LEU A 1 258 ? 22.312 -16.042 7.337 1.00 87.06 258 LEU A C 1
ATOM 2032 O O . LEU A 1 258 ? 21.212 -16.468 7.694 1.00 87.06 258 LEU A O 1
ATOM 2036 N N . PHE A 1 259 ? 22.926 -15.063 8.010 1.00 84.94 259 PHE A N 1
ATOM 2037 C CA . PHE A 1 259 ? 22.372 -14.483 9.230 1.00 84.94 259 PHE A CA 1
ATOM 2038 C C . PHE A 1 259 ? 21.240 -13.500 8.921 1.00 84.94 259 PHE A C 1
ATOM 2040 O O . PHE A 1 259 ? 21.467 -12.393 8.437 1.00 84.94 259 PHE A O 1
ATOM 2047 N N . VAL A 1 260 ? 20.013 -13.880 9.279 1.00 81.25 260 VAL A N 1
ATOM 2048 C CA . VAL A 1 260 ? 18.860 -12.973 9.290 1.00 81.25 260 VAL A CA 1
ATOM 2049 C C . VAL A 1 260 ? 18.698 -12.422 10.715 1.00 81.25 260 VAL A C 1
ATOM 2051 O O . VAL A 1 260 ? 18.298 -13.183 11.600 1.00 81.25 260 VAL A O 1
ATOM 2054 N N . PRO A 1 261 ? 18.976 -11.130 10.985 1.00 74.25 261 PRO A N 1
ATOM 2055 C CA . PRO A 1 261 ? 18.964 -10.587 12.350 1.00 74.25 261 PRO A CA 1
ATOM 2056 C C . PRO A 1 261 ? 17.584 -10.684 13.017 1.00 74.25 261 PRO A C 1
ATOM 2058 O O . PRO A 1 261 ? 17.476 -10.996 14.203 1.00 74.25 261 PRO A O 1
ATOM 2061 N N . GLU A 1 262 ? 16.524 -10.507 12.231 1.00 72.69 262 GLU A N 1
ATOM 2062 C CA . GLU A 1 262 ? 15.124 -10.580 12.664 1.00 72.69 262 GLU A CA 1
ATOM 2063 C C . GLU A 1 262 ? 14.735 -11.988 13.157 1.00 72.69 262 GLU A C 1
ATOM 2065 O O . GLU A 1 262 ? 13.864 -12.153 14.012 1.00 72.69 262 GLU A O 1
ATOM 2070 N N . ALA A 1 263 ? 15.442 -13.027 12.695 1.00 73.94 263 ALA A N 1
ATOM 2071 C CA . ALA A 1 263 ? 15.146 -14.409 13.043 1.00 73.94 263 ALA A CA 1
ATOM 2072 C C . ALA A 1 263 ? 15.506 -14.777 14.493 1.00 73.94 263 ALA A C 1
ATOM 2074 O O . ALA A 1 263 ? 14.943 -15.755 14.993 1.00 73.94 263 ALA A O 1
ATOM 2075 N N . LYS A 1 264 ? 16.414 -14.037 15.152 1.00 76.31 264 LYS A N 1
ATOM 2076 C CA . LYS A 1 264 ? 16.948 -14.363 16.487 1.00 76.31 264 LYS A CA 1
ATOM 2077 C C . LYS A 1 264 ? 15.887 -14.348 17.606 1.00 76.31 264 LYS A C 1
ATOM 2079 O O . LYS A 1 264 ? 15.676 -15.415 18.185 1.00 76.31 264 LYS A O 1
ATOM 2084 N N . PRO A 1 265 ? 15.179 -13.233 17.899 1.00 71.44 265 PRO A N 1
ATOM 2085 C CA . PRO A 1 265 ? 14.177 -13.210 18.973 1.00 71.44 265 PRO A CA 1
ATOM 2086 C C . PRO A 1 265 ? 13.049 -14.220 18.724 1.00 71.44 265 PRO A C 1
ATOM 2088 O O . PRO A 1 265 ? 12.575 -14.870 19.650 1.00 71.44 265 PRO A O 1
ATOM 2091 N N . VAL A 1 266 ? 12.684 -14.437 17.456 1.00 74.56 266 VAL A N 1
ATOM 2092 C CA . VAL A 1 266 ? 11.679 -15.432 17.059 1.00 74.56 266 VAL A CA 1
ATOM 2093 C C . VAL A 1 266 ? 12.108 -16.860 17.426 1.00 74.56 266 VAL A C 1
ATOM 2095 O O . VAL A 1 266 ? 11.275 -17.648 17.859 1.00 74.56 266 VAL A O 1
ATOM 2098 N N . ILE A 1 267 ? 13.391 -17.214 17.277 1.00 71.69 267 ILE A N 1
ATOM 2099 C CA . ILE A 1 267 ? 13.907 -18.540 17.672 1.00 71.69 267 ILE A CA 1
ATOM 2100 C C . ILE A 1 267 ? 13.927 -18.685 19.199 1.00 71.69 267 ILE A C 1
ATOM 2102 O O . ILE A 1 267 ? 13.610 -19.755 19.711 1.00 71.69 267 ILE A O 1
ATOM 2106 N N . GLU A 1 268 ? 14.262 -17.624 19.933 1.00 77.19 268 GLU A N 1
ATOM 2107 C CA . GLU A 1 268 ? 14.247 -17.624 21.402 1.00 77.19 268 GLU A CA 1
ATOM 2108 C C . GLU A 1 268 ? 12.822 -17.746 21.973 1.00 77.19 268 GLU A C 1
ATOM 2110 O O . GLU A 1 268 ? 12.624 -18.454 22.958 1.00 77.19 268 GLU A O 1
ATOM 2115 N N . GLU A 1 269 ? 11.819 -17.125 21.343 1.00 75.25 269 GLU A N 1
ATOM 2116 C CA . GLU A 1 269 ? 10.404 -17.318 21.691 1.00 75.25 269 GLU A CA 1
ATOM 2117 C C . GLU A 1 269 ? 9.895 -18.718 21.327 1.00 75.25 269 GLU A C 1
ATOM 2119 O O . GLU A 1 269 ? 9.259 -19.364 22.156 1.00 75.25 269 GLU A O 1
ATOM 2124 N N . LEU A 1 270 ? 10.200 -19.217 20.121 1.00 72.81 270 LEU A N 1
ATOM 2125 C CA . LEU A 1 270 ? 9.806 -20.568 19.706 1.00 72.81 270 LEU A CA 1
ATOM 2126 C C . LEU A 1 270 ? 10.383 -21.633 20.647 1.00 72.81 270 LEU A C 1
ATOM 2128 O O . LEU A 1 270 ? 9.645 -22.509 21.079 1.00 72.81 270 LEU A O 1
ATOM 2132 N N . ARG A 1 271 ? 11.652 -21.498 21.064 1.00 76.88 271 ARG A N 1
ATOM 2133 C CA . ARG A 1 271 ? 12.283 -22.406 22.040 1.00 76.88 271 ARG A CA 1
ATOM 2134 C C . ARG A 1 271 ? 11.535 -22.492 23.372 1.00 76.88 271 ARG A C 1
ATOM 2136 O O . ARG A 1 271 ? 11.506 -23.566 23.962 1.00 76.88 271 ARG A O 1
ATOM 2143 N N . LYS A 1 272 ? 10.924 -21.396 23.837 1.00 77.31 272 LYS A N 1
ATOM 2144 C CA . LYS A 1 272 ? 10.111 -21.375 25.070 1.00 77.31 272 LYS A CA 1
ATOM 2145 C C . LYS A 1 272 ? 8.755 -22.062 24.886 1.00 77.31 272 LYS A C 1
ATOM 2147 O O . LYS A 1 272 ? 8.221 -22.611 25.839 1.00 77.31 272 LYS A O 1
ATOM 2152 N N . GLU A 1 273 ? 8.213 -22.044 23.671 1.00 69.44 273 GLU A N 1
ATOM 2153 C CA . GLU A 1 273 ? 6.925 -22.658 23.316 1.00 69.44 273 GLU A CA 1
ATOM 2154 C C . GLU A 1 273 ? 7.060 -24.078 22.728 1.00 69.44 273 GLU A C 1
ATOM 2156 O O . GLU A 1 273 ? 6.043 -24.697 22.418 1.00 69.44 273 GLU A O 1
ATOM 2161 N N . ASN A 1 274 ? 8.283 -24.620 22.613 1.00 69.75 274 ASN A N 1
ATOM 2162 C CA . ASN A 1 274 ? 8.587 -25.924 22.001 1.00 69.75 274 ASN A CA 1
ATOM 2163 C C . ASN A 1 274 ? 7.665 -27.064 22.473 1.00 69.75 274 ASN A C 1
ATOM 2165 O O . ASN A 1 274 ? 7.203 -27.842 21.643 1.00 69.75 274 ASN A O 1
ATOM 2169 N N . ALA A 1 275 ? 7.326 -27.124 23.765 1.00 64.88 275 ALA A N 1
ATOM 2170 C CA . ALA A 1 275 ? 6.441 -28.151 24.331 1.00 64.88 275 ALA A CA 1
ATOM 2171 C C . ALA A 1 275 ? 5.019 -28.165 23.719 1.00 64.88 275 ALA A C 1
ATOM 2173 O O . ALA A 1 275 ? 4.312 -29.163 23.791 1.00 64.88 275 ALA A O 1
ATOM 2174 N N . SER A 1 276 ? 4.573 -27.065 23.099 1.00 67.88 276 SER A N 1
ATOM 2175 C CA . SER A 1 276 ? 3.298 -26.991 22.361 1.00 67.88 276 SER A CA 1
ATOM 2176 C C . SER A 1 276 ? 3.439 -27.255 20.854 1.00 67.88 276 SER A C 1
ATOM 2178 O O . SER A 1 276 ? 2.432 -27.312 20.147 1.00 67.88 276 SER A O 1
ATOM 2180 N N . VAL A 1 277 ? 4.668 -27.401 20.351 1.00 70.69 277 VAL A N 1
ATOM 2181 C CA . VAL A 1 277 ? 5.015 -27.560 18.925 1.00 70.69 277 VAL A CA 1
ATOM 2182 C C . VAL A 1 277 ? 5.208 -29.040 18.544 1.00 70.69 277 VAL A C 1
ATOM 2184 O O . VAL A 1 277 ? 5.180 -29.373 17.365 1.00 70.69 277 VAL A O 1
ATOM 2187 N N . GLU A 1 278 ? 5.305 -29.947 19.522 1.00 73.06 278 GLU A N 1
ATOM 2188 C CA . GLU A 1 278 ? 5.561 -31.390 19.331 1.00 73.06 278 GLU A CA 1
ATOM 2189 C C . GLU A 1 278 ? 4.502 -32.142 18.500 1.00 73.06 278 GLU A C 1
ATOM 2191 O O . GLU A 1 278 ? 4.769 -33.227 17.991 1.00 73.06 278 GLU A O 1
ATOM 2196 N N . SER A 1 279 ? 3.298 -31.582 18.327 1.00 79.44 279 SER A N 1
ATOM 2197 C CA . SER A 1 279 ? 2.242 -32.176 17.497 1.00 79.44 279 SER A CA 1
ATOM 2198 C C . SER A 1 279 ? 1.676 -31.177 16.491 1.00 79.44 279 SER A C 1
ATOM 2200 O O . SER A 1 279 ? 1.478 -30.006 16.813 1.00 79.44 279 SER A O 1
ATOM 2202 N N . ALA A 1 280 ? 1.307 -31.645 15.294 1.00 79.12 280 ALA A N 1
ATOM 2203 C CA . ALA A 1 280 ? 0.724 -30.797 14.246 1.00 79.12 280 ALA A CA 1
ATOM 2204 C C . ALA A 1 280 ? -0.540 -30.038 14.710 1.00 79.12 280 ALA A C 1
ATOM 2206 O O . ALA A 1 280 ? -0.734 -28.871 14.370 1.00 79.12 280 ALA A O 1
ATOM 2207 N N . ARG A 1 281 ? -1.372 -30.661 15.561 1.00 82.94 281 ARG A N 1
ATOM 2208 C CA . ARG A 1 281 ? -2.534 -30.004 16.196 1.00 82.94 281 ARG A CA 1
ATOM 2209 C C . ARG A 1 281 ? -2.115 -28.918 17.197 1.00 82.94 281 ARG A C 1
ATOM 2211 O O . ARG A 1 281 ? -2.798 -27.903 17.309 1.00 82.94 281 ARG A O 1
ATOM 2218 N N . GLY A 1 282 ? -1.006 -29.113 17.911 1.00 84.81 282 GLY A N 1
ATOM 2219 C CA . GLY A 1 282 ? -0.384 -28.096 18.761 1.00 84.81 282 GLY A CA 1
ATOM 2220 C C . GLY A 1 282 ? 0.116 -26.903 17.943 1.00 84.81 282 GLY A C 1
ATOM 2221 O O . GLY A 1 282 ? -0.298 -25.773 18.201 1.00 84.81 282 GLY A O 1
ATOM 2222 N N . VAL A 1 283 ? 0.876 -27.162 16.873 1.00 84.69 283 VAL A N 1
ATOM 2223 C CA . VAL A 1 283 ? 1.342 -26.141 15.915 1.00 84.69 283 VAL A CA 1
ATOM 2224 C C . VAL A 1 283 ? 0.174 -25.329 15.353 1.00 84.69 283 VAL A C 1
ATOM 2226 O O . VAL A 1 283 ? 0.214 -24.100 15.390 1.00 84.69 283 VAL A O 1
ATOM 2229 N N . GLN A 1 284 ? -0.906 -25.986 14.916 1.00 86.62 284 GLN A N 1
ATOM 2230 C CA . GLN A 1 284 ? -2.110 -25.311 14.425 1.00 86.62 284 GLN A CA 1
ATOM 2231 C C . GLN A 1 284 ? -2.727 -24.378 15.482 1.00 86.62 284 GLN A C 1
ATOM 2233 O O . GLN A 1 284 ? -3.031 -23.227 15.172 1.00 86.62 284 GLN A O 1
ATOM 2238 N N . ARG A 1 285 ? -2.864 -24.825 16.741 1.00 88.88 285 ARG A N 1
ATOM 2239 C CA . ARG A 1 285 ? -3.368 -23.986 17.848 1.00 88.88 285 ARG A CA 1
ATOM 2240 C C . ARG A 1 285 ? -2.465 -22.777 18.102 1.00 88.88 285 ARG A C 1
ATOM 2242 O O . ARG A 1 285 ? -2.967 -21.664 18.243 1.00 88.88 285 ARG A O 1
ATOM 2249 N N . VAL A 1 286 ? -1.145 -22.974 18.123 1.00 89.88 286 VAL A N 1
ATOM 2250 C CA . VAL A 1 286 ? -0.159 -21.895 18.308 1.00 89.88 286 VAL A CA 1
ATOM 2251 C C . VAL A 1 286 ? -0.229 -20.892 17.149 1.00 89.88 286 VAL A C 1
ATOM 2253 O O . VAL A 1 286 ? -0.215 -19.683 17.393 1.00 89.88 286 VAL A O 1
ATOM 2256 N N . ILE A 1 287 ? -0.388 -21.348 15.901 1.00 90.88 287 ILE A N 1
ATOM 2257 C CA . ILE A 1 287 ? -0.629 -20.477 14.738 1.00 90.88 287 ILE A CA 1
ATOM 2258 C C . ILE A 1 287 ? -1.921 -19.669 14.929 1.00 90.88 287 ILE A C 1
ATOM 2260 O O . ILE A 1 287 ? -1.886 -18.444 14.812 1.00 90.88 287 ILE A O 1
ATOM 2264 N N . SER A 1 288 ? -3.042 -20.309 15.284 1.00 93.50 288 SER A N 1
ATOM 2265 C CA . SER A 1 288 ? -4.329 -19.630 15.501 1.00 93.50 288 SER A CA 1
ATOM 2266 C C . SER A 1 288 ? -4.259 -18.560 16.598 1.00 93.50 288 SER A C 1
ATOM 2268 O O . SER A 1 288 ? -4.738 -17.442 16.403 1.00 93.50 288 SER A O 1
ATOM 2270 N N . LEU A 1 289 ? -3.611 -18.855 17.729 1.00 93.31 289 LEU A N 1
ATOM 2271 C CA . LEU A 1 289 ? -3.419 -17.894 18.821 1.00 93.31 289 LEU A CA 1
ATOM 2272 C C . LEU A 1 289 ? -2.533 -16.711 18.402 1.00 93.31 289 LEU A C 1
ATOM 2274 O O . LEU A 1 289 ? -2.856 -15.559 18.705 1.00 93.31 289 LEU A O 1
ATOM 2278 N N . ASN A 1 290 ? -1.445 -16.965 17.666 1.00 93.00 290 ASN A N 1
ATOM 2279 C CA . ASN A 1 290 ? -0.580 -15.897 17.165 1.00 93.00 290 ASN A CA 1
ATOM 2280 C C . ASN A 1 290 ? -1.271 -15.053 16.075 1.00 93.00 290 ASN A C 1
ATOM 2282 O O . ASN A 1 290 ? -1.077 -13.840 16.060 1.00 93.00 290 ASN A O 1
ATOM 2286 N N . LEU A 1 291 ? -2.135 -15.630 15.229 1.00 96.19 291 LEU A N 1
ATOM 2287 C CA . LEU A 1 291 ? -2.961 -14.880 14.268 1.00 96.19 291 LEU A CA 1
ATOM 2288 C C . LEU A 1 291 ? -3.949 -13.937 14.975 1.00 96.19 291 LEU A C 1
ATOM 2290 O O . LEU A 1 291 ? -4.037 -12.761 14.617 1.00 96.19 291 LEU A O 1
ATOM 2294 N N . LEU A 1 292 ? -4.629 -14.402 16.029 1.00 96.50 292 LEU A N 1
ATOM 2295 C CA . LEU A 1 292 ? -5.501 -13.552 16.852 1.00 96.50 292 LEU A CA 1
ATOM 2296 C C . LEU A 1 292 ? -4.712 -12.437 17.564 1.00 96.50 292 LEU A C 1
ATOM 2298 O O . LEU A 1 292 ? -5.176 -11.297 17.645 1.00 96.50 292 LEU A O 1
ATOM 2302 N N . LYS A 1 293 ? -3.496 -12.731 18.047 1.00 95.38 293 LYS A N 1
ATOM 2303 C CA . LYS A 1 293 ? -2.572 -11.731 18.613 1.00 95.38 293 LYS A CA 1
ATOM 2304 C C . LYS A 1 293 ? -2.171 -10.687 17.562 1.00 95.38 293 LYS A C 1
ATOM 2306 O O . LYS A 1 293 ? -2.255 -9.493 17.844 1.00 95.38 293 LYS A O 1
ATOM 2311 N N . LEU A 1 294 ? -1.812 -11.118 16.352 1.00 95.69 294 LEU A N 1
ATOM 2312 C CA . LEU A 1 294 ? -1.447 -10.253 15.226 1.00 95.69 294 LEU A CA 1
ATOM 2313 C C . LEU A 1 294 ? -2.614 -9.338 14.817 1.00 95.69 294 LEU A C 1
ATOM 2315 O O . LEU A 1 294 ? -2.427 -8.133 14.654 1.00 95.69 294 LEU A O 1
ATOM 2319 N N . GLN A 1 295 ? -3.838 -9.872 14.744 1.00 95.75 295 GLN A N 1
ATOM 2320 C CA . GLN A 1 295 ? -5.045 -9.085 14.474 1.00 95.75 295 GLN A CA 1
ATOM 2321 C C . GLN A 1 295 ? -5.289 -8.015 15.550 1.00 95.75 295 GLN A C 1
ATOM 2323 O O . GLN A 1 295 ? -5.535 -6.858 15.205 1.00 95.75 295 GLN A O 1
ATOM 2328 N N . LYS A 1 296 ? -5.163 -8.360 16.841 1.00 95.56 296 LYS A N 1
ATOM 2329 C CA . LYS A 1 296 ? -5.286 -7.396 17.951 1.00 95.56 296 LYS A CA 1
ATOM 2330 C C . LYS A 1 296 ? -4.210 -6.303 17.892 1.00 95.56 296 LYS A C 1
ATOM 2332 O O . LYS A 1 296 ? -4.518 -5.140 18.148 1.00 95.56 296 LYS A O 1
ATOM 2337 N N . LEU A 1 297 ? -2.966 -6.641 17.535 1.00 93.56 297 LEU A N 1
ATOM 2338 C CA . LEU A 1 297 ? -1.887 -5.660 17.347 1.00 93.56 297 LEU A CA 1
ATOM 2339 C C . LEU A 1 297 ? -2.172 -4.722 16.164 1.00 93.56 297 LEU A C 1
ATOM 2341 O O . LEU A 1 297 ? -2.086 -3.505 16.323 1.00 93.56 297 LEU A O 1
ATOM 2345 N N . ARG A 1 298 ? -2.609 -5.259 15.017 1.00 92.12 298 ARG A N 1
ATOM 2346 C CA . ARG A 1 298 ? -3.012 -4.469 13.842 1.00 92.12 298 ARG A CA 1
ATOM 2347 C C . ARG A 1 298 ? -4.184 -3.528 14.147 1.00 92.12 298 ARG A C 1
ATOM 2349 O O . ARG A 1 298 ? -4.156 -2.377 13.720 1.00 92.12 298 ARG A O 1
ATOM 2356 N N . GLN A 1 299 ? -5.194 -3.991 14.889 1.00 92.25 299 GLN A N 1
ATOM 2357 C CA . GLN A 1 299 ? -6.323 -3.161 15.330 1.00 92.25 299 GLN A CA 1
ATOM 2358 C C . GLN A 1 299 ? -5.860 -2.026 16.249 1.00 92.25 299 GLN A C 1
ATOM 2360 O O . GLN A 1 299 ? -6.202 -0.874 15.999 1.00 92.25 299 GLN A O 1
ATOM 2365 N N . LYS A 1 300 ? -5.022 -2.319 17.256 1.00 91.31 300 LYS A N 1
ATOM 2366 C CA . LYS A 1 300 ? -4.417 -1.287 18.116 1.00 91.31 300 LYS A CA 1
ATOM 2367 C C . LYS A 1 300 ? -3.635 -0.257 17.301 1.00 91.31 300 LYS A C 1
ATOM 2369 O O . LYS A 1 300 ? -3.839 0.934 17.503 1.00 91.31 300 LYS A O 1
ATOM 2374 N N . ARG A 1 301 ? -2.819 -0.699 16.336 1.00 89.75 301 ARG A N 1
ATOM 2375 C CA . ARG A 1 301 ? -2.078 0.193 15.433 1.00 89.75 301 ARG A CA 1
ATOM 2376 C C . ARG A 1 301 ? -3.016 1.104 14.639 1.00 89.75 301 ARG A C 1
ATOM 2378 O O . ARG A 1 301 ? -2.777 2.299 14.599 1.00 89.75 301 ARG A O 1
ATOM 2385 N N . PHE A 1 302 ? -4.085 0.562 14.055 1.00 89.94 302 PHE A N 1
ATOM 2386 C CA . PHE A 1 302 ? -5.046 1.338 13.261 1.00 89.94 302 PHE A CA 1
ATOM 2387 C C . PHE A 1 302 ? -5.859 2.341 14.098 1.00 89.94 302 PHE A C 1
ATOM 2389 O O . PHE A 1 302 ? -6.160 3.429 13.624 1.00 89.94 302 PHE A O 1
ATOM 2396 N N . LEU A 1 303 ? -6.180 2.009 15.353 1.00 89.00 303 LEU A N 1
ATOM 2397 C CA . LEU A 1 303 ? -6.840 2.937 16.280 1.00 89.00 303 LEU A CA 1
ATOM 2398 C C . LEU A 1 303 ? -5.892 4.038 16.785 1.00 89.00 303 LEU A C 1
ATOM 2400 O O . LEU A 1 303 ? -6.330 5.157 17.029 1.00 89.00 303 LEU A O 1
ATOM 2404 N N . GLN A 1 304 ? -4.601 3.731 16.948 1.00 85.94 304 GLN A N 1
ATOM 2405 C CA . GLN A 1 304 ? -3.586 4.680 17.423 1.00 85.94 304 GLN A CA 1
ATOM 2406 C C . GLN A 1 304 ? -2.994 5.555 16.308 1.00 85.94 304 GLN A C 1
ATOM 2408 O O . GLN A 1 304 ? -2.536 6.660 16.591 1.00 85.94 304 GLN A O 1
ATOM 2413 N N . SER A 1 305 ? -2.984 5.092 15.053 1.00 76.38 305 SER A N 1
ATOM 2414 C CA . SER A 1 305 ? -2.480 5.854 13.909 1.00 76.38 305 SER A CA 1
ATOM 2415 C C . SER A 1 305 ? -3.544 6.039 12.830 1.00 76.38 305 SER A C 1
ATOM 2417 O O . SER A 1 305 ? -3.886 5.128 12.081 1.00 76.38 305 SER A O 1
ATOM 2419 N N . ALA A 1 306 ? -4.007 7.285 12.688 1.00 66.00 306 ALA A N 1
ATOM 2420 C CA . ALA A 1 306 ? -4.997 7.672 11.681 1.00 66.00 306 ALA A CA 1
ATOM 2421 C C . ALA A 1 306 ? -4.541 7.425 10.226 1.00 66.00 306 ALA A C 1
ATOM 2423 O O . ALA A 1 306 ? -5.367 7.411 9.322 1.00 66.00 306 ALA A O 1
ATOM 2424 N N . ASN A 1 307 ? -3.235 7.242 9.987 1.00 62.12 307 ASN A N 1
ATOM 2425 C CA . ASN A 1 307 ? -2.652 7.026 8.663 1.00 62.12 307 ASN A CA 1
ATOM 2426 C C . ASN A 1 307 ? -1.506 6.002 8.705 1.00 62.12 307 ASN A C 1
ATOM 2428 O O . ASN A 1 307 ? -0.335 6.373 8.682 1.00 62.12 307 ASN A O 1
ATOM 2432 N N . GLY A 1 308 ? -1.848 4.710 8.746 1.00 66.88 308 GLY A N 1
ATOM 2433 C CA . GLY A 1 308 ? -0.981 3.624 8.267 1.00 66.88 308 GLY A CA 1
ATOM 2434 C C . GLY A 1 308 ? 0.456 3.608 8.801 1.00 66.88 308 GLY A C 1
ATOM 2435 O O . GLY A 1 308 ? 1.385 3.445 8.011 1.00 66.88 308 GLY A O 1
ATOM 2436 N N 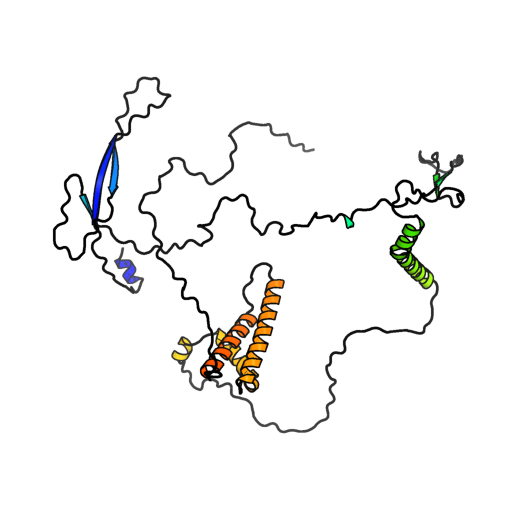. SER A 1 309 ? 0.654 3.773 10.114 1.00 82.62 309 SER A N 1
ATOM 2437 C CA . SER A 1 309 ? 2.001 3.730 10.699 1.00 82.62 309 SER A CA 1
ATOM 2438 C C . SER A 1 309 ? 2.703 2.389 10.445 1.00 82.62 309 SER A C 1
ATOM 2440 O O . SER A 1 309 ? 2.054 1.350 10.284 1.00 82.62 309 SER A O 1
ATOM 2442 N N . ALA A 1 310 ? 4.039 2.407 10.477 1.00 87.25 310 ALA A N 1
ATOM 2443 C CA . ALA A 1 310 ? 4.857 1.202 10.379 1.00 87.25 310 ALA A CA 1
ATOM 2444 C C . ALA A 1 310 ? 4.453 0.148 11.440 1.00 87.25 310 ALA A C 1
ATOM 2446 O O . ALA A 1 310 ? 4.032 0.523 12.544 1.00 87.25 310 ALA A O 1
ATOM 2447 N N . PRO A 1 311 ? 4.550 -1.158 11.123 1.00 90.19 311 PRO A N 1
ATOM 2448 C CA . PRO A 1 311 ? 4.261 -2.226 12.074 1.00 90.19 311 PRO A CA 1
ATOM 2449 C C . PRO A 1 311 ? 5.181 -2.161 13.296 1.00 90.19 311 PRO A C 1
ATOM 2451 O O . PRO A 1 311 ? 6.353 -1.799 13.200 1.00 90.19 311 PRO A O 1
ATOM 2454 N N . SER A 1 312 ? 4.648 -2.547 14.456 1.00 89.94 312 SER A N 1
ATOM 2455 C CA . SER A 1 312 ? 5.452 -2.676 15.678 1.00 89.94 312 SER A CA 1
ATOM 2456 C C . SER A 1 312 ? 6.492 -3.797 15.511 1.00 89.94 312 SER A C 1
ATOM 2458 O O . SER A 1 312 ? 6.165 -4.813 14.896 1.00 89.94 312 SER A O 1
ATOM 2460 N N . PRO A 1 313 ? 7.700 -3.718 16.105 1.00 87.50 313 PRO A N 1
ATOM 2461 C CA . PRO A 1 313 ? 8.651 -4.836 16.084 1.00 87.50 313 PRO A CA 1
ATOM 2462 C C . PRO A 1 313 ? 8.052 -6.144 16.636 1.00 87.50 313 PRO A C 1
ATOM 2464 O O . PRO A 1 313 ? 8.373 -7.222 16.145 1.00 87.50 313 PRO A O 1
ATOM 2467 N N . ILE A 1 314 ? 7.110 -6.061 17.585 1.00 88.38 314 ILE A N 1
ATOM 2468 C CA . ILE A 1 314 ? 6.375 -7.222 18.124 1.00 88.38 314 ILE A CA 1
ATOM 2469 C C . ILE A 1 314 ? 5.412 -7.810 17.073 1.00 88.38 314 ILE A C 1
ATOM 2471 O O . ILE A 1 314 ? 5.204 -9.022 17.009 1.00 88.38 314 ILE A O 1
ATOM 2475 N N . GLU A 1 315 ? 4.827 -6.965 16.223 1.00 89.94 315 GLU A N 1
ATOM 2476 C CA . GLU A 1 315 ? 3.965 -7.375 15.108 1.00 89.94 315 GLU A CA 1
ATOM 2477 C C . GLU A 1 315 ? 4.782 -8.085 14.016 1.00 89.94 315 GLU A C 1
ATOM 2479 O O . GLU A 1 315 ? 4.389 -9.149 13.545 1.00 89.94 315 GLU A O 1
ATOM 2484 N N . ILE A 1 316 ? 5.968 -7.557 13.684 1.00 89.50 316 ILE A N 1
ATOM 2485 C CA . ILE A 1 316 ? 6.907 -8.188 12.743 1.00 89.50 316 ILE A CA 1
ATOM 2486 C C . ILE A 1 316 ? 7.377 -9.546 13.288 1.00 89.50 316 ILE A C 1
ATOM 2488 O O . ILE A 1 316 ? 7.291 -10.552 12.584 1.00 89.50 316 ILE A O 1
ATOM 2492 N N . ALA A 1 317 ? 7.802 -9.608 14.555 1.00 88.06 317 ALA A N 1
ATOM 2493 C CA . ALA A 1 317 ? 8.250 -10.848 15.188 1.00 88.06 317 ALA A CA 1
ATOM 2494 C C . ALA A 1 317 ? 7.141 -11.916 15.230 1.00 88.06 317 ALA A C 1
ATOM 2496 O O . ALA A 1 317 ? 7.384 -13.073 14.886 1.00 88.06 317 ALA A O 1
ATOM 2497 N N . THR A 1 318 ? 5.904 -11.538 15.579 1.00 89.94 318 THR A N 1
ATOM 2498 C CA . THR A 1 318 ? 4.763 -12.475 15.581 1.00 89.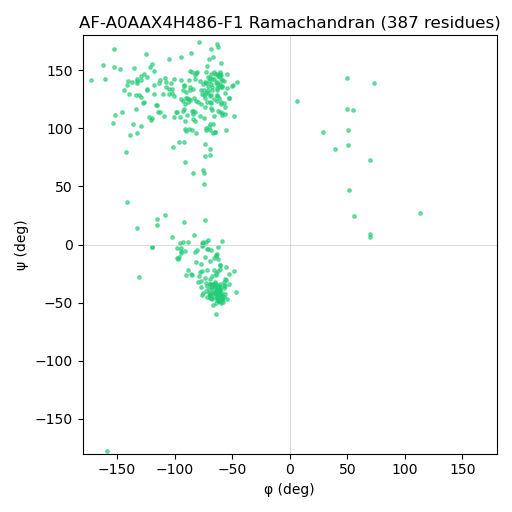94 318 THR A CA 1
ATOM 2499 C C . THR A 1 318 ? 4.370 -12.934 14.175 1.00 89.94 318 THR A C 1
ATOM 2501 O O . THR A 1 318 ? 4.079 -14.116 13.998 1.00 89.94 318 THR A O 1
ATOM 2504 N N . TYR A 1 319 ? 4.442 -12.069 13.159 1.00 91.94 319 TYR A N 1
ATOM 2505 C CA . TYR A 1 319 ? 4.272 -12.466 11.757 1.00 91.94 319 TYR A CA 1
ATOM 2506 C C . TYR A 1 319 ? 5.342 -13.478 11.308 1.00 91.94 319 TYR A C 1
ATOM 2508 O O . TYR A 1 319 ? 5.010 -14.539 10.780 1.00 91.94 319 TYR A O 1
ATOM 2516 N N . GLN A 1 320 ? 6.622 -13.205 11.579 1.00 89.56 320 GLN A N 1
ATOM 2517 C CA . GLN A 1 320 ? 7.723 -14.109 11.225 1.00 89.56 320 GLN A CA 1
ATOM 2518 C C . GLN A 1 320 ? 7.659 -15.444 11.975 1.00 89.56 320 GLN A C 1
ATOM 2520 O O . GLN A 1 320 ? 8.011 -16.484 11.418 1.00 89.56 320 GLN A O 1
ATOM 2525 N N . LYS A 1 321 ? 7.175 -15.437 13.221 1.00 87.62 321 LYS A N 1
ATOM 2526 C CA . LYS A 1 321 ? 6.893 -16.645 14.002 1.00 87.62 321 LYS A CA 1
ATOM 2527 C C . LYS A 1 321 ? 5.828 -17.514 13.332 1.00 87.62 321 LYS A C 1
ATOM 2529 O O . LYS A 1 321 ? 6.051 -18.708 13.168 1.00 87.62 321 LYS A O 1
ATOM 2534 N N . ILE A 1 322 ? 4.714 -16.917 12.898 1.00 90.56 322 ILE A N 1
ATOM 2535 C CA . ILE A 1 322 ? 3.655 -17.621 12.155 1.00 90.56 322 ILE A CA 1
ATOM 2536 C C . ILE A 1 322 ? 4.206 -18.189 10.844 1.00 90.56 322 ILE A C 1
ATOM 2538 O O . ILE A 1 322 ? 3.963 -19.355 10.551 1.00 90.56 322 ILE A O 1
ATOM 2542 N N . LEU A 1 323 ? 4.989 -17.404 10.093 1.00 90.69 323 LEU A N 1
ATOM 2543 C CA . LEU A 1 323 ? 5.614 -17.853 8.846 1.00 90.69 323 LEU A CA 1
ATOM 2544 C C . LEU A 1 323 ? 6.496 -19.087 9.085 1.00 90.69 323 LEU A C 1
ATOM 2546 O O . LEU A 1 323 ? 6.305 -20.094 8.415 1.00 90.69 323 LEU A O 1
ATOM 2550 N N . LYS A 1 324 ? 7.387 -19.060 10.086 1.00 87.69 324 LYS A N 1
ATOM 2551 C CA . LYS A 1 324 ? 8.227 -20.220 10.434 1.00 87.69 324 LYS A CA 1
ATOM 2552 C C . LYS A 1 324 ? 7.415 -21.437 10.875 1.00 87.69 324 LYS A C 1
ATOM 2554 O O . LYS A 1 324 ? 7.751 -22.543 10.476 1.00 87.69 324 LYS A O 1
ATOM 2559 N N . LEU A 1 325 ? 6.362 -21.255 11.675 1.00 87.75 325 LEU A N 1
ATOM 2560 C CA . LEU A 1 325 ? 5.487 -22.359 12.091 1.00 87.75 325 LEU A CA 1
ATOM 2561 C C . LEU A 1 325 ? 4.733 -22.974 10.902 1.00 87.75 325 LEU A C 1
ATOM 2563 O O . LEU A 1 325 ? 4.556 -24.186 10.867 1.00 87.75 325 LEU A O 1
ATOM 2567 N N . LEU A 1 326 ? 4.333 -22.164 9.916 1.00 88.44 326 LEU A N 1
ATOM 2568 C CA . LEU A 1 326 ? 3.747 -22.646 8.663 1.00 88.44 326 LEU A CA 1
ATOM 2569 C C . LEU A 1 326 ? 4.777 -23.379 7.794 1.00 88.44 326 LEU A C 1
ATOM 2571 O O . LEU A 1 326 ? 4.461 -24.447 7.283 1.00 88.44 326 LEU A O 1
ATOM 2575 N N . THR A 1 327 ? 6.003 -22.860 7.663 1.00 87.62 327 THR A N 1
ATOM 2576 C CA . THR A 1 327 ? 7.096 -23.560 6.965 1.00 87.62 327 THR A CA 1
ATOM 2577 C C . THR A 1 327 ? 7.376 -24.913 7.615 1.00 87.62 327 THR A C 1
ATOM 2579 O O . THR A 1 327 ? 7.349 -25.919 6.922 1.00 87.62 327 THR A O 1
ATOM 2582 N N . LEU A 1 328 ? 7.505 -24.969 8.946 1.00 84.06 328 LEU A N 1
ATOM 2583 C CA . LEU A 1 328 ? 7.675 -26.227 9.677 1.00 84.06 328 LEU A CA 1
ATOM 2584 C C . LEU A 1 328 ? 6.495 -27.189 9.482 1.00 84.06 328 LEU A C 1
ATOM 2586 O O . LEU A 1 328 ? 6.713 -28.385 9.353 1.00 84.06 328 LEU A O 1
ATOM 2590 N N . LEU A 1 329 ? 5.251 -26.702 9.438 1.00 84.81 329 LEU A N 1
ATOM 2591 C CA . LEU A 1 329 ? 4.072 -27.541 9.186 1.00 84.81 329 LEU A CA 1
ATOM 2592 C C . LEU A 1 329 ? 4.114 -28.169 7.778 1.00 84.81 329 LEU A C 1
ATOM 2594 O O . LEU A 1 329 ? 3.793 -29.350 7.631 1.00 84.81 329 LEU A O 1
ATOM 2598 N N . VAL A 1 330 ? 4.557 -27.405 6.773 1.00 84.31 330 VAL A N 1
ATOM 2599 C CA . VAL A 1 330 ? 4.781 -27.884 5.398 1.00 84.31 330 VAL A CA 1
ATOM 2600 C C . VAL A 1 330 ? 5.947 -28.878 5.337 1.00 84.31 330 VAL A C 1
ATOM 2602 O O . VAL A 1 330 ? 5.785 -29.954 4.767 1.00 84.31 330 VAL A O 1
ATOM 2605 N N . ASP A 1 331 ? 7.083 -28.573 5.971 1.00 83.75 331 ASP A N 1
ATOM 2606 C CA . ASP A 1 331 ? 8.264 -29.449 6.024 1.00 83.75 331 ASP A CA 1
ATOM 2607 C C . ASP A 1 331 ? 7.956 -30.784 6.731 1.00 83.75 331 ASP A C 1
ATOM 2609 O O . ASP A 1 331 ? 8.426 -31.843 6.316 1.00 83.75 331 ASP A O 1
ATOM 2613 N N . LEU A 1 332 ? 7.111 -30.748 7.770 1.00 80.88 332 LEU A N 1
ATOM 2614 C CA . LEU A 1 332 ? 6.594 -31.919 8.487 1.00 80.88 332 LEU A CA 1
ATOM 2615 C C . LEU A 1 332 ? 5.504 -32.684 7.715 1.00 80.88 332 LEU A C 1
ATOM 2617 O O . LEU A 1 332 ? 4.960 -33.647 8.256 1.00 80.88 332 LEU A O 1
ATOM 2621 N N . LYS A 1 333 ? 5.163 -32.275 6.480 1.00 75.00 333 LYS A N 1
ATOM 2622 C CA . LYS A 1 333 ? 4.173 -32.942 5.610 1.00 75.00 333 LYS A CA 1
ATOM 2623 C C . LYS A 1 333 ? 2.787 -33.101 6.259 1.00 75.00 333 LYS A C 1
ATOM 2625 O O . LYS A 1 333 ? 2.002 -33.981 5.897 1.00 75.00 333 LYS A O 1
ATOM 2630 N N . ALA A 1 334 ? 2.464 -32.243 7.228 1.00 66.44 334 ALA A N 1
ATOM 2631 C CA . ALA A 1 334 ? 1.256 -32.349 8.035 1.00 66.44 334 ALA A CA 1
ATOM 2632 C C . ALA A 1 334 ? 0.014 -31.953 7.218 1.00 66.44 334 ALA A C 1
ATOM 2634 O O . ALA A 1 334 ? -0.426 -30.805 7.247 1.00 66.44 334 ALA A O 1
ATOM 2635 N N . GLY A 1 335 ? -0.546 -32.927 6.497 1.00 63.75 335 GLY A N 1
ATOM 2636 C CA . GLY A 1 335 ? -1.689 -32.742 5.605 1.00 63.75 335 GLY A CA 1
ATOM 2637 C C . GLY A 1 335 ? -1.388 -32.922 4.114 1.00 63.75 335 GLY A C 1
ATOM 2638 O O . GLY A 1 335 ? -2.115 -32.344 3.316 1.00 63.75 335 GLY A O 1
ATOM 2639 N N . GLU A 1 336 ? -0.386 -33.720 3.711 1.00 64.94 336 GLU A N 1
ATOM 2640 C CA . GLU A 1 336 ? -0.136 -34.039 2.282 1.00 64.94 336 GLU A CA 1
ATOM 2641 C C . GLU A 1 336 ? -1.366 -34.583 1.526 1.00 64.94 336 GLU A C 1
ATOM 2643 O O . GLU A 1 336 ? -1.473 -34.412 0.314 1.00 64.94 336 GLU A O 1
ATOM 2648 N N . GLU A 1 337 ? -2.323 -35.192 2.229 1.00 63.44 337 GLU A N 1
ATOM 2649 C CA . GLU A 1 337 ? -3.587 -35.681 1.658 1.00 63.44 337 GLU A CA 1
ATOM 2650 C C . GLU A 1 337 ? -4.618 -34.562 1.392 1.00 63.44 337 GLU A C 1
ATOM 2652 O O . GLU A 1 337 ? -5.579 -34.761 0.645 1.00 63.44 337 GLU A O 1
ATOM 2657 N N . GLN A 1 338 ? -4.443 -33.375 1.983 1.00 71.69 338 GLN A N 1
ATOM 2658 C CA . GLN A 1 338 ? -5.356 -32.242 1.832 1.00 71.69 338 GLN A CA 1
ATOM 2659 C C . GLN A 1 338 ? -4.898 -31.329 0.693 1.00 71.69 338 GLN A C 1
ATOM 2661 O O . GLN A 1 338 ? -3.856 -30.677 0.757 1.00 71.69 338 GLN A O 1
ATOM 2666 N N . ARG A 1 339 ? -5.712 -31.240 -0.364 1.00 71.00 339 ARG A N 1
ATOM 2667 C CA . ARG A 1 339 ? -5.442 -30.349 -1.500 1.00 71.00 339 ARG A CA 1
ATOM 2668 C C . ARG A 1 339 ? -5.554 -28.886 -1.068 1.00 71.00 339 ARG A C 1
ATOM 2670 O O . ARG A 1 339 ? -6.633 -28.417 -0.715 1.00 71.00 339 ARG A O 1
ATOM 2677 N N . ILE A 1 340 ? -4.440 -28.161 -1.136 1.00 72.75 340 ILE A N 1
ATOM 2678 C CA . ILE A 1 340 ? -4.398 -26.718 -0.883 1.00 72.75 340 ILE A CA 1
ATOM 2679 C C . ILE A 1 340 ? -4.849 -25.979 -2.152 1.00 72.75 340 ILE A C 1
ATOM 2681 O O . ILE A 1 340 ? -4.036 -25.709 -3.040 1.00 72.75 340 ILE A O 1
ATOM 2685 N N . ASP A 1 341 ? -6.133 -25.615 -2.219 1.00 77.00 341 ASP A N 1
ATOM 2686 C CA . ASP A 1 341 ? -6.699 -24.763 -3.279 1.00 77.00 341 ASP A CA 1
ATOM 2687 C C . ASP A 1 341 ? -6.182 -23.316 -3.161 1.00 77.00 341 ASP A C 1
ATOM 2689 O O . ASP A 1 341 ? -6.844 -22.390 -2.690 1.00 77.00 341 ASP A O 1
ATOM 2693 N N . SER A 1 342 ? -4.939 -23.117 -3.595 1.00 75.38 342 SER A N 1
ATOM 2694 C CA . SER A 1 342 ? -4.276 -21.815 -3.636 1.00 75.38 342 SER A CA 1
ATOM 2695 C C . SER A 1 342 ? -4.498 -21.135 -4.990 1.00 75.38 342 SER A C 1
ATOM 2697 O O . SER A 1 342 ? -3.809 -21.392 -5.977 1.00 75.38 342 SER A O 1
ATOM 2699 N N . MET A 1 343 ? -5.458 -20.207 -5.040 1.00 84.50 343 MET A N 1
ATOM 2700 C CA . MET A 1 343 ? -5.675 -19.339 -6.204 1.00 84.50 343 MET A CA 1
ATOM 2701 C C . MET A 1 343 ? -4.583 -18.262 -6.315 1.00 84.50 343 MET A C 1
ATOM 2703 O O . MET A 1 343 ? -4.788 -17.090 -5.999 1.00 84.50 343 MET A O 1
ATOM 2707 N N . LEU A 1 344 ? -3.395 -18.667 -6.767 1.00 85.94 344 LEU A N 1
ATOM 2708 C CA . LEU A 1 344 ? -2.279 -17.764 -7.042 1.00 85.94 344 LEU A CA 1
ATOM 2709 C C . LEU A 1 344 ? -2.522 -16.942 -8.320 1.00 85.94 344 LEU A C 1
ATOM 2711 O O . LEU A 1 344 ? -2.982 -17.453 -9.344 1.00 85.94 344 LEU A O 1
ATOM 2715 N N . SER A 1 345 ? -2.162 -15.655 -8.283 1.00 90.25 345 SER A N 1
ATOM 2716 C CA . SER A 1 345 ? -2.193 -14.794 -9.471 1.00 90.25 345 SER A CA 1
ATOM 2717 C C . SER A 1 345 ? -1.208 -15.296 -10.529 1.00 90.25 345 SER A C 1
ATOM 2719 O O . SER A 1 345 ? -0.011 -15.401 -10.272 1.00 90.25 345 SER A O 1
ATOM 2721 N N . LYS A 1 346 ? -1.689 -15.494 -11.762 1.00 91.75 346 LYS A N 1
ATOM 2722 C CA . LYS A 1 346 ? -0.843 -15.786 -12.937 1.00 91.75 346 LYS A CA 1
ATOM 2723 C C . LYS A 1 346 ? -0.030 -14.575 -13.427 1.00 91.75 346 LYS A C 1
ATOM 2725 O O . LYS A 1 346 ? 0.725 -14.700 -14.385 1.00 91.75 346 LYS A O 1
ATOM 2730 N N . LYS A 1 347 ? -0.217 -13.393 -12.827 1.00 93.94 347 LYS A N 1
ATOM 2731 C CA . LYS A 1 347 ? 0.464 -12.141 -13.188 1.00 93.94 347 LYS A CA 1
ATOM 2732 C C . LYS A 1 347 ? 1.298 -11.639 -12.012 1.00 93.94 347 LYS A C 1
ATOM 2734 O O . LYS A 1 347 ? 0.770 -11.489 -10.909 1.00 93.94 347 LYS A O 1
ATOM 2739 N N . LEU A 1 348 ? 2.565 -11.335 -12.282 1.00 93.25 348 LEU A N 1
ATOM 2740 C CA . LEU A 1 348 ? 3.510 -10.720 -11.349 1.00 93.25 348 LEU A CA 1
ATOM 2741 C C . LEU A 1 348 ? 3.879 -9.315 -11.854 1.00 93.25 348 LEU A C 1
ATOM 2743 O O . LEU A 1 348 ? 4.067 -9.151 -13.061 1.00 93.25 348 LEU A O 1
ATOM 2747 N N . PRO A 1 349 ? 3.984 -8.301 -10.976 1.00 92.62 349 PRO A N 1
ATOM 2748 C CA . PRO A 1 349 ? 4.484 -6.988 -11.362 1.00 92.62 349 PRO A CA 1
ATOM 2749 C C . PRO A 1 349 ? 5.992 -7.060 -11.635 1.00 92.62 349 PRO A C 1
ATOM 2751 O O . PRO A 1 349 ? 6.751 -7.611 -10.839 1.00 92.62 349 PRO A O 1
ATOM 2754 N N . VAL A 1 350 ? 6.424 -6.485 -12.755 1.00 90.19 350 VAL A N 1
ATOM 2755 C CA . VAL A 1 350 ? 7.828 -6.416 -13.182 1.00 90.19 350 VAL A CA 1
ATOM 2756 C C . VAL A 1 350 ? 8.115 -4.981 -13.620 1.00 90.19 350 VAL A C 1
ATOM 2758 O O . VAL A 1 350 ? 7.247 -4.336 -14.208 1.00 90.19 350 VAL A O 1
ATOM 2761 N N . LEU A 1 351 ? 9.311 -4.472 -13.316 1.00 87.88 351 LEU A N 1
ATOM 2762 C CA . LEU A 1 351 ? 9.746 -3.157 -13.789 1.00 87.88 351 LEU A CA 1
ATOM 2763 C C . LEU A 1 351 ? 9.946 -3.186 -15.309 1.00 87.88 351 LEU A C 1
ATOM 2765 O O . LEU A 1 351 ? 10.540 -4.124 -15.843 1.00 87.88 351 LEU A O 1
ATOM 2769 N N . LEU A 1 352 ? 9.457 -2.154 -15.990 1.00 86.44 352 LEU A N 1
ATOM 2770 C CA . LEU A 1 352 ? 9.620 -1.968 -17.429 1.00 86.44 352 LEU A CA 1
ATOM 2771 C C . LEU A 1 352 ? 10.660 -0.875 -17.701 1.00 86.44 352 LEU A C 1
ATOM 2773 O O . LEU A 1 352 ? 10.967 -0.063 -16.830 1.00 86.44 352 LEU A O 1
ATOM 2777 N N . ASN A 1 353 ? 11.214 -0.878 -18.913 1.00 85.44 353 ASN A N 1
ATOM 2778 C CA . ASN A 1 353 ? 12.114 0.180 -19.359 1.00 85.44 353 ASN A CA 1
ATOM 2779 C C . ASN A 1 353 ? 11.285 1.348 -19.895 1.00 85.44 353 ASN A C 1
ATOM 2781 O O . ASN A 1 353 ? 10.750 1.257 -21.002 1.00 85.44 353 ASN A O 1
ATOM 2785 N N . ASP A 1 354 ? 11.238 2.442 -19.144 1.00 85.69 354 ASP A N 1
ATOM 2786 C CA . ASP A 1 354 ? 10.700 3.706 -19.637 1.00 85.69 354 ASP A CA 1
ATOM 2787 C C . ASP A 1 354 ? 11.732 4.395 -20.545 1.00 85.69 354 ASP A C 1
ATOM 2789 O O . ASP A 1 354 ? 12.940 4.364 -20.289 1.00 85.69 354 ASP A O 1
ATOM 2793 N N . TYR A 1 355 ? 11.253 5.011 -21.626 1.00 84.69 355 TYR A N 1
ATOM 2794 C CA . TYR A 1 355 ? 12.062 5.786 -22.564 1.00 84.69 355 TYR A CA 1
ATOM 2795 C C . TYR A 1 355 ? 11.383 7.124 -22.860 1.00 84.69 355 TYR A C 1
ATOM 2797 O O . TYR A 1 355 ? 10.162 7.204 -23.000 1.00 84.69 355 TYR A O 1
ATOM 2805 N N . SER A 1 356 ? 12.176 8.189 -22.959 1.00 83.56 356 SER A N 1
ATOM 2806 C CA . SER A 1 356 ? 11.681 9.510 -23.340 1.00 83.56 356 SER A CA 1
ATOM 2807 C C . SER A 1 356 ? 11.307 9.565 -24.826 1.00 83.56 356 SER A C 1
ATOM 2809 O O . SER A 1 356 ? 11.832 8.823 -25.661 1.00 83.56 356 SER A O 1
ATOM 2811 N N . GLY A 1 357 ? 10.383 10.466 -25.170 1.00 85.69 357 GLY A N 1
ATOM 2812 C CA . GLY A 1 357 ? 10.071 10.767 -26.566 1.00 85.69 357 GLY A CA 1
ATOM 2813 C C . GLY A 1 357 ? 11.273 11.390 -27.280 1.00 85.69 357 GLY A C 1
ATOM 2814 O O . GLY A 1 357 ? 11.962 12.238 -26.718 1.00 85.69 357 GLY A O 1
ATOM 2815 N N . THR A 1 358 ? 11.513 10.987 -28.528 1.00 85.94 358 THR A N 1
ATOM 2816 C CA . THR A 1 358 ? 12.620 11.498 -29.358 1.00 85.94 358 THR A CA 1
ATOM 2817 C C . THR A 1 358 ? 12.319 12.838 -30.028 1.00 85.94 358 THR A C 1
ATOM 2819 O O . THR A 1 358 ? 13.235 13.494 -30.521 1.00 85.94 358 THR A O 1
ATOM 2822 N N . LEU A 1 359 ? 11.049 13.253 -30.064 1.00 87.69 359 LEU A N 1
ATOM 2823 C CA . LEU A 1 359 ? 10.659 14.561 -30.580 1.00 87.69 359 LEU A CA 1
ATOM 2824 C C . LEU A 1 359 ? 11.041 15.650 -29.566 1.00 87.69 359 LEU A C 1
ATOM 2826 O O . LEU A 1 359 ? 10.657 15.538 -28.398 1.00 87.69 359 LEU A O 1
ATOM 2830 N N . PRO A 1 360 ? 11.756 16.713 -29.979 1.00 86.62 360 PRO A N 1
ATOM 2831 C CA . PRO A 1 360 ? 12.052 17.822 -29.088 1.00 86.62 360 PRO A CA 1
ATOM 2832 C C . PRO A 1 360 ? 10.745 18.500 -28.669 1.00 86.62 360 PRO A C 1
ATOM 2834 O O . PRO A 1 360 ? 9.893 18.809 -29.505 1.00 86.62 360 PRO A O 1
ATOM 2837 N N . GLY A 1 361 ? 10.591 18.756 -27.369 1.00 81.12 361 GLY A N 1
ATOM 2838 C CA . GLY A 1 361 ? 9.477 19.560 -26.877 1.00 81.12 361 GLY A CA 1
ATOM 2839 C C . GLY A 1 361 ? 9.515 20.950 -27.511 1.00 81.12 361 GLY A C 1
ATOM 2840 O O . GLY A 1 361 ? 10.578 21.569 -27.589 1.00 81.12 361 GLY A O 1
ATOM 2841 N N . SER A 1 362 ? 8.363 21.455 -27.957 1.00 77.38 362 SER A N 1
ATOM 2842 C CA . SER A 1 362 ? 8.268 22.813 -28.489 1.00 77.38 362 SER A CA 1
ATOM 2843 C C . SER A 1 362 ? 8.704 23.808 -27.415 1.00 77.38 362 SER A C 1
ATOM 2845 O O . SER A 1 362 ? 8.014 23.971 -26.402 1.00 77.38 362 SER A O 1
ATOM 2847 N N . VAL A 1 363 ? 9.829 24.489 -27.633 1.00 64.81 363 VAL A N 1
ATOM 2848 C CA . VAL A 1 363 ? 10.257 25.594 -26.773 1.00 64.81 363 VAL A CA 1
ATOM 2849 C C . VAL A 1 363 ? 9.248 26.731 -26.905 1.00 64.81 363 VAL A C 1
ATOM 2851 O O . VAL A 1 363 ? 9.291 27.528 -27.838 1.00 64.81 363 VAL A O 1
ATOM 2854 N N . SER A 1 364 ? 8.302 26.794 -25.966 1.00 54.44 364 SER A N 1
ATOM 2855 C CA . SER A 1 364 ? 7.430 27.955 -25.816 1.00 54.44 364 SER A CA 1
ATOM 2856 C C . SER A 1 364 ? 8.316 29.184 -25.633 1.00 54.44 364 SER A C 1
ATOM 2858 O O . SER A 1 364 ? 8.971 29.335 -24.603 1.00 54.44 364 SER A O 1
ATOM 2860 N N . SER A 1 365 ? 8.313 30.082 -26.619 1.00 51.94 365 SER A N 1
ATOM 2861 C CA . SER A 1 365 ? 9.047 31.355 -26.571 1.00 51.94 365 SER A CA 1
ATOM 2862 C C . SER A 1 365 ? 8.539 32.297 -25.472 1.00 51.94 365 SER A C 1
ATOM 2864 O O . SER A 1 365 ? 9.172 33.305 -25.165 1.00 51.94 365 SER A O 1
ATOM 2866 N N . LYS A 1 366 ? 7.414 31.951 -24.834 1.00 51.25 366 LYS A N 1
ATOM 2867 C CA . LYS A 1 366 ? 6.990 32.517 -23.555 1.00 51.25 366 LYS A CA 1
ATOM 2868 C C . LYS A 1 366 ? 7.539 31.640 -22.428 1.00 51.25 366 LYS A C 1
ATOM 2870 O O . LYS A 1 366 ? 7.155 30.466 -22.379 1.00 51.25 366 LYS A O 1
ATOM 2875 N N . PRO A 1 367 ? 8.355 32.174 -21.496 1.00 41.06 367 PRO A N 1
ATOM 2876 C CA . PRO A 1 367 ? 8.688 31.439 -20.287 1.00 41.06 367 PRO A CA 1
ATOM 2877 C C . PRO A 1 367 ? 7.382 31.099 -19.570 1.00 41.06 367 PRO A C 1
ATOM 2879 O O . PRO A 1 367 ? 6.590 31.989 -19.247 1.00 41.06 367 PRO A O 1
ATOM 2882 N N . ALA A 1 368 ? 7.146 29.806 -19.349 1.00 43.91 368 ALA A N 1
ATOM 2883 C CA . ALA A 1 368 ? 6.021 29.323 -18.564 1.00 43.91 368 ALA A CA 1
ATOM 2884 C C . ALA A 1 368 ? 6.262 29.703 -17.098 1.00 43.91 368 ALA A C 1
ATOM 2886 O O . ALA A 1 368 ? 6.793 28.924 -16.307 1.00 43.91 368 ALA A O 1
ATOM 2887 N N . LEU A 1 369 ? 5.927 30.949 -16.758 1.00 44.06 369 LEU A N 1
ATOM 2888 C CA . LEU A 1 369 ? 6.037 31.469 -15.408 1.00 44.06 369 LEU A CA 1
ATOM 2889 C C . LEU A 1 369 ? 5.144 30.608 -14.508 1.00 44.06 369 LEU A C 1
ATOM 2891 O O . LEU A 1 369 ? 3.923 30.586 -14.678 1.00 44.06 369 LEU A O 1
ATOM 2895 N N . GLY A 1 370 ? 5.771 29.868 -13.590 1.00 41.12 370 GLY A N 1
ATOM 2896 C CA . GLY A 1 370 ? 5.082 28.953 -12.684 1.00 41.12 370 GLY A CA 1
ATOM 2897 C C . GLY A 1 370 ? 3.912 29.646 -11.987 1.00 41.12 370 GLY A C 1
ATOM 2898 O O . GLY A 1 370 ? 4.026 30.799 -11.566 1.00 41.12 370 GLY A O 1
ATOM 2899 N N . GLY A 1 371 ? 2.779 28.944 -11.909 1.00 47.66 371 GLY A N 1
ATOM 2900 C CA . GLY A 1 371 ? 1.473 29.540 -11.649 1.00 47.66 371 GLY A CA 1
ATOM 2901 C C . GLY A 1 371 ? 1.434 30.505 -10.463 1.00 47.66 371 GLY A C 1
ATOM 2902 O O . GLY A 1 371 ? 1.454 30.092 -9.305 1.00 47.66 371 GLY A O 1
ATOM 2903 N N . LYS A 1 372 ? 1.265 31.796 -10.764 1.00 41.75 372 LYS A N 1
ATOM 2904 C CA . LYS A 1 372 ? 0.675 32.771 -9.845 1.00 41.75 372 LYS A CA 1
ATOM 2905 C C . LYS A 1 372 ? -0.459 33.489 -10.560 1.00 41.75 372 LYS A C 1
ATOM 2907 O O . LYS A 1 372 ? -0.281 34.074 -11.624 1.00 41.75 372 LYS A O 1
ATOM 2912 N N . THR A 1 373 ? -1.637 33.382 -9.957 1.00 50.25 373 THR A N 1
ATOM 2913 C CA . THR A 1 373 ? -2.895 33.998 -10.384 1.00 50.25 373 THR A CA 1
ATOM 2914 C C . THR A 1 373 ? -2.720 35.483 -10.685 1.00 50.25 373 THR A C 1
ATOM 2916 O O . THR A 1 373 ? -2.064 36.194 -9.922 1.00 50.25 373 THR A O 1
ATOM 2919 N N . GLY A 1 374 ? -3.323 35.948 -11.779 1.00 51.34 374 GLY A N 1
ATOM 2920 C CA . GLY A 1 374 ? -3.061 37.278 -12.316 1.00 51.34 374 GLY A CA 1
A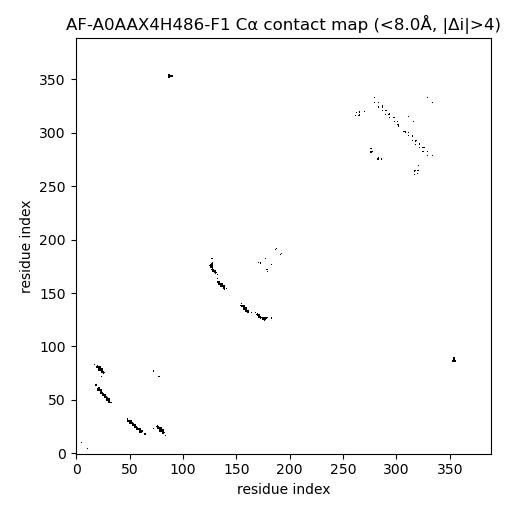TOM 2921 C C . GLY A 1 374 ? -3.403 38.433 -11.371 1.00 51.34 374 GLY A C 1
ATOM 2922 O O . GLY A 1 374 ? -4.404 38.407 -10.656 1.00 51.34 374 GLY A O 1
ATOM 2923 N N . ARG A 1 375 ? -2.595 39.492 -11.458 1.00 42.19 375 ARG A N 1
ATOM 2924 C CA . ARG A 1 375 ? -2.973 40.875 -11.151 1.00 42.19 375 ARG A CA 1
ATOM 2925 C C . ARG A 1 375 ? -2.327 41.780 -12.192 1.00 42.19 375 ARG A C 1
ATOM 2927 O O . ARG A 1 375 ? -1.130 41.673 -12.442 1.00 42.19 375 ARG A O 1
ATOM 2934 N N . LEU A 1 376 ? -3.136 42.646 -12.797 1.00 43.69 376 LEU A N 1
ATOM 2935 C CA . LEU A 1 376 ? -2.662 43.704 -13.686 1.00 43.69 376 LEU A CA 1
ATOM 2936 C C . LEU A 1 376 ? -1.757 44.667 -12.907 1.00 43.69 376 LEU A C 1
ATOM 2938 O O . LEU A 1 376 ? -1.987 44.929 -11.722 1.00 43.69 376 LEU A O 1
ATOM 2942 N N . ALA A 1 377 ? -0.733 45.194 -13.573 1.00 43.53 377 ALA A N 1
ATOM 2943 C CA . ALA A 1 377 ? 0.139 46.197 -12.983 1.00 43.53 377 ALA A CA 1
ATOM 2944 C C . ALA A 1 377 ? -0.586 47.549 -12.837 1.00 43.53 377 ALA A C 1
ATOM 2946 O O . ALA A 1 377 ? -1.368 47.951 -13.693 1.00 43.53 377 ALA A O 1
ATOM 2947 N N . SER A 1 378 ? -0.267 48.251 -11.747 1.00 43.34 378 SER A N 1
ATOM 2948 C CA . SER A 1 378 ? -0.538 49.677 -11.510 1.00 43.34 378 SER A CA 1
ATOM 2949 C C . SER A 1 378 ? -1.970 50.197 -11.730 1.00 43.34 378 SER A C 1
ATOM 2951 O O . SER A 1 378 ? -2.247 50.901 -12.696 1.00 43.34 378 SER A O 1
ATOM 2953 N N . ILE A 1 379 ? -2.807 50.067 -10.697 1.00 45.53 379 ILE A N 1
ATOM 2954 C CA . ILE A 1 379 ? -3.622 51.206 -10.246 1.00 45.53 379 ILE A CA 1
ATOM 2955 C C . ILE A 1 379 ? -3.095 51.598 -8.863 1.00 45.53 379 ILE A C 1
ATOM 2957 O O . ILE A 1 379 ? -3.160 50.810 -7.918 1.00 45.53 379 ILE A O 1
ATOM 2961 N N . ARG A 1 380 ? -2.506 52.795 -8.748 1.00 50.66 380 ARG A N 1
ATOM 2962 C CA . ARG A 1 380 ? -2.051 53.337 -7.459 1.00 50.66 380 ARG A CA 1
ATOM 2963 C C . ARG A 1 380 ? -3.274 53.767 -6.647 1.00 50.66 380 ARG A C 1
ATOM 2965 O O . ARG A 1 380 ? -3.969 54.690 -7.055 1.00 50.66 380 ARG A O 1
ATOM 2972 N N . ALA A 1 381 ? -3.485 53.156 -5.484 1.00 36.09 381 ALA A N 1
ATOM 2973 C CA . ALA A 1 381 ? -4.402 53.656 -4.462 1.00 36.09 381 ALA A CA 1
ATOM 2974 C C . ALA A 1 381 ? -3.609 54.102 -3.222 1.00 36.09 381 ALA A C 1
ATOM 2976 O O . ALA A 1 381 ? -2.597 53.504 -2.858 1.00 36.09 381 ALA A O 1
ATOM 2977 N N . SER A 1 382 ? -4.054 55.200 -2.620 1.00 41.97 382 SER A N 1
ATOM 2978 C CA . SER A 1 382 ? -3.364 55.984 -1.594 1.00 41.97 382 SER A CA 1
ATOM 2979 C C . SER A 1 382 ? -3.067 55.233 -0.287 1.00 41.97 382 SER A C 1
ATOM 2981 O O . SER A 1 382 ? -3.922 54.564 0.293 1.00 41.97 382 SER A O 1
ATOM 2983 N N . TYR A 1 383 ? -1.856 55.433 0.245 1.00 42.12 383 TYR A N 1
ATOM 2984 C CA . TYR A 1 383 ? -1.504 55.026 1.608 1.00 42.12 383 TYR A CA 1
ATOM 2985 C C . TYR A 1 383 ? -2.241 55.894 2.640 1.00 42.12 383 TYR A C 1
ATOM 2987 O O . TYR A 1 383 ? -2.136 57.122 2.621 1.00 42.12 383 TYR A O 1
ATOM 2995 N N . LYS A 1 384 ? -2.935 55.260 3.594 1.00 47.25 384 LYS A N 1
ATOM 2996 C CA . LYS A 1 384 ? -3.459 55.941 4.789 1.00 47.25 384 LYS A CA 1
ATOM 2997 C C . LYS A 1 384 ? -2.307 56.372 5.706 1.00 47.25 384 LYS A C 1
ATOM 2999 O O . LYS A 1 384 ? -1.384 55.595 5.954 1.00 47.25 384 LYS A O 1
ATOM 3004 N N . LYS A 1 385 ? -2.396 57.587 6.262 1.00 49.47 385 LYS A N 1
ATOM 3005 C CA . LYS A 1 385 ? -1.504 58.065 7.335 1.00 49.47 385 LYS A CA 1
ATOM 3006 C C . LYS A 1 385 ? -1.596 57.138 8.556 1.00 49.47 385 LYS A C 1
ATOM 3008 O O . LYS A 1 385 ? -2.697 56.800 8.988 1.00 49.47 385 LYS A O 1
ATOM 3013 N N . LYS A 1 386 ? -0.451 56.794 9.154 1.00 46.28 386 LYS A N 1
ATOM 3014 C CA . LYS A 1 386 ? -0.400 56.312 10.543 1.00 46.28 386 LYS A CA 1
ATOM 3015 C C . LYS A 1 386 ? -0.655 57.496 11.474 1.00 46.28 386 LYS A C 1
ATOM 3017 O O . LYS A 1 386 ? 0.031 58.506 11.346 1.00 46.28 386 LYS A O 1
ATOM 3022 N N . SER A 1 387 ? -1.573 57.341 12.425 1.00 36.34 387 SER A N 1
ATOM 3023 C CA . SER A 1 387 ? -1.547 58.159 13.637 1.00 36.34 387 SER A CA 1
ATOM 3024 C C . SER A 1 387 ? -0.586 57.528 14.644 1.00 36.34 387 SER A C 1
ATOM 3026 O O . SER A 1 387 ? -0.622 56.317 14.871 1.00 36.34 387 SER A O 1
ATOM 3028 N N . ARG A 1 388 ? 0.266 58.362 15.233 1.00 42.28 388 ARG A N 1
ATOM 3029 C CA . ARG A 1 388 ? 0.827 58.183 16.570 1.00 42.28 388 ARG A CA 1
ATOM 3030 C C . ARG A 1 388 ? 0.740 59.550 17.233 1.00 42.28 388 ARG A C 1
ATOM 3032 O O . ARG A 1 388 ? 1.521 60.418 16.861 1.00 42.28 388 ARG A O 1
ATOM 3039 N N . PHE A 1 389 ? -0.218 59.713 18.132 1.00 44.56 389 PHE A N 1
ATOM 3040 C CA . PHE A 1 389 ? -0.043 60.170 19.509 1.00 44.56 389 PHE A CA 1
ATOM 3041 C C . PHE A 1 389 ? -1.273 59.697 20.292 1.00 44.56 389 PHE A C 1
ATOM 3043 O O . PHE A 1 389 ? -2.352 59.626 19.657 1.00 44.56 389 PHE A O 1
#

pLDDT: mean 73.37, std 19.16, range [26.22, 96.5]

Radius of gyration: 46.88 Å; Cα contacts (8 Å, |Δi|>4): 199; chains: 1; bounding box: 100×100×116 Å

Organism: NCBI:txid291208

Solvent-accessible surface area (backbone atoms only — not comparable to full-atom values): 27004 Å² total; per-residue (Å²): 118,76,66,63,53,57,78,81,39,90,83,84,86,85,88,80,90,82,77,87,42,44,27,46,33,35,78,49,74,47,70,57,77,85,77,76,68,94,79,74,91,67,99,66,80,82,75,82,75,55,73,45,78,44,83,44,74,56,67,69,72,80,67,58,90,87,61,82,73,81,93,82,68,64,86,87,43,45,84,44,78,59,78,83,76,77,76,60,85,82,77,73,60,78,70,69,85,63,71,69,92,61,90,71,74,63,83,88,60,77,84,70,88,58,88,85,67,77,60,77,91,70,59,85,73,52,57,47,44,78,52,84,72,62,43,71,43,72,63,78,86,78,94,55,94,83,62,85,79,79,59,97,60,70,84,51,59,46,74,42,81,44,92,78,68,80,87,60,78,59,56,50,56,97,69,31,81,48,54,66,65,60,53,50,51,52,45,36,68,77,49,38,51,63,50,50,54,54,48,50,57,54,59,57,67,80,53,84,80,85,88,85,89,85,90,83,81,90,82,83,91,78,91,84,85,83,89,84,88,81,87,85,80,90,82,93,76,89,81,78,76,84,74,81,70,72,95,58,96,71,79,59,61,71,57,61,79,68,57,57,78,76,53,50,66,38,50,59,52,48,63,74,47,42,89,49,51,83,39,71,71,37,38,51,50,54,42,53,53,46,50,54,49,45,49,53,51,52,50,51,48,53,75,74,28,95,72,81,62,82,78,50,72,67,50,52,41,49,51,53,43,42,50,51,55,50,52,50,41,58,75,65,50,74,53,78,90,57,84,79,87,71,89,71,76,94,71,77,94,73,92,77,83,60,76,80,79,88,70,80,77,83,79,64,91,60,80,82,71,77,93,68,86,88,75,84,82,85,82,91,75,84,83,78,81,82,86,88,132

Secondary structure (DSSP, 8-state):
-TTHHHHH--------PPPP-EEEEEEEEEE------TT--S---PPPP-EEEEEEEEEE----TT--S-----TT-EEEEPPPPPPP-----HHHHT----SPPPTTS---S-TT---GGGS----PEEP--EEEEPPPP---TT-S---TTTTSPEEEE-TT--SS--EE-TT-SS-HHHHHHHHIIIIIHHHHHHHHHHHTTSS-----------------PPP---------------S---SS----HHHHHT--TTHHHHHHHHHHHGGGTSSHHHHHHHHHHHHHHHHHHHHHHHHH-SS-PPPPHHHHHHHHHHHHHHHHHHHTTTTTTS-------S-----------SSPP---SS----------S----PPPPPP--